Protein AF-0000000084918575 (afdb_homodimer)

Solvent-accessible surface area (backbone atoms only — not comparable to full-atom values): 21339 Å² total; per-residue (Å²): 130,88,46,67,67,56,52,42,53,52,46,40,56,47,25,29,57,63,7,54,80,72,57,46,66,66,56,52,16,57,75,69,71,50,53,56,66,60,50,45,73,72,31,86,45,69,68,56,47,50,32,51,28,51,51,48,53,50,50,55,49,50,53,50,43,52,52,48,45,69,76,30,75,88,37,40,65,61,32,51,53,51,46,49,51,53,50,48,63,56,50,67,54,43,34,48,54,27,64,61,40,21,58,79,76,33,52,68,40,29,49,52,53,50,51,48,47,47,42,45,21,69,45,56,47,39,48,32,51,50,52,30,38,75,72,61,41,30,46,84,86,62,55,63,69,58,50,31,58,72,48,52,53,42,44,64,58,60,52,42,34,91,86,28,54,63,79,77,38,57,68,66,59,50,42,40,66,67,45,47,26,48,50,49,23,46,35,35,88,87,58,80,56,88,79,77,106,130,87,47,66,65,57,52,43,54,52,46,39,55,47,25,30,56,64,8,53,80,72,58,46,66,64,56,51,16,58,75,70,71,50,54,58,66,61,51,46,74,73,32,88,45,70,66,56,46,51,33,51,28,51,51,49,53,50,50,55,49,51,52,51,43,53,52,47,44,71,74,32,75,88,37,40,65,62,33,51,53,52,46,51,52,55,50,48,63,55,50,68,55,42,32,48,55,26,64,59,38,22,59,78,76,32,52,69,40,31,50,53,51,49,51,48,45,46,43,44,20,68,46,56,46,40,48,31,51,50,52,30,37,74,71,61,39,28,45,85,86,62,56,65,69,59,50,31,59,72,46,52,53,42,45,64,58,59,52,42,34,90,84,28,54,64,80,77,39,58,67,66,60,50,43,39,66,66,45,47,26,50,50,48,24,46,35,34,88,86,59,79,55,88,79,79,106

Organism: Cellulophaga lytica (strain ATCC 23178 / DSM 7489 / JCM 8516 / NBRC 14961 / NCIMB 1423 / VKM B-1433 / Cy l20) (NCBI:txid867900)

pLDDT: mean 93.89, std 5.66, range [60.91, 98.75]

Structure (mmCIF, N/CA/C/O backbone):
data_AF-0000000084918575-model_v1
#
loop_
_entity.id
_entity.type
_entity.pdbx_description
1 polymer 'Transcriptional regulator, TetR family'
#
loop_
_atom_site.group_PDB
_atom_site.id
_atom_site.type_symbol
_atom_site.label_atom_id
_atom_site.label_alt_id
_atom_site.label_comp_id
_atom_site.label_asym_id
_atom_site.label_entity_id
_atom_site.label_seq_id
_atom_site.pdbx_PDB_ins_code
_atom_site.Cartn_x
_atom_site.Cartn_y
_atom_site.Cartn_z
_atom_site.occupancy
_atom_site.B_iso_or_equiv
_atom_site.auth_seq_id
_atom_site.auth_comp_id
_atom_site.auth_asym_id
_atom_site.auth_atom_id
_atom_site.pdbx_PDB_model_num
ATOM 1 N N . MET A 1 1 ? -17.281 -36.25 -25.312 1 80.94 1 MET A N 1
ATOM 2 C CA . MET A 1 1 ? -17.812 -35.531 -24.141 1 80.94 1 MET A CA 1
ATOM 3 C C . MET A 1 1 ? -16.734 -34.688 -23.469 1 80.94 1 MET A C 1
ATOM 5 O O . MET A 1 1 ? -15.586 -35.125 -23.359 1 80.94 1 MET A O 1
ATOM 9 N N . ILE A 1 2 ? -17.047 -33.438 -23.219 1 85.62 2 ILE A N 1
ATOM 10 C CA . ILE A 1 2 ? -16.062 -32.531 -22.609 1 85.62 2 ILE A CA 1
ATOM 11 C C . ILE A 1 2 ? -15.68 -33.031 -21.234 1 85.62 2 ILE A C 1
ATOM 13 O O . ILE A 1 2 ? -16.516 -33.594 -20.5 1 85.62 2 ILE A O 1
ATOM 17 N N . THR A 1 3 ? -14.469 -33.031 -20.859 1 91.12 3 THR A N 1
ATOM 18 C CA . THR A 1 3 ? -14 -33.469 -19.547 1 91.12 3 THR A CA 1
ATOM 19 C C . THR A 1 3 ? -14.148 -32.344 -18.531 1 91.12 3 THR A C 1
ATOM 21 O O . THR A 1 3 ? -14.305 -31.188 -18.891 1 91.12 3 THR A O 1
ATOM 24 N N . LYS A 1 4 ? -14.148 -32.781 -17.312 1 93.88 4 LYS A N 1
ATOM 25 C CA . LYS A 1 4 ? -14.203 -31.828 -16.203 1 93.88 4 LYS A CA 1
ATOM 26 C C . LYS A 1 4 ? -13.055 -30.828 -16.281 1 93.88 4 LYS A C 1
ATOM 28 O O . LYS A 1 4 ? -13.242 -29.641 -16.031 1 93.88 4 LYS A O 1
ATOM 33 N N . LYS A 1 5 ? -11.922 -31.312 -16.641 1 94.81 5 LYS A N 1
ATOM 34 C CA . LYS A 1 5 ? -10.719 -30.5 -16.734 1 94.81 5 LYS A CA 1
ATOM 35 C C . LYS A 1 5 ? -10.844 -29.469 -17.844 1 94.81 5 LYS A C 1
ATOM 37 O O . LYS A 1 5 ? -10.477 -28.297 -17.672 1 94.81 5 LYS A O 1
ATOM 42 N N . GLU A 1 6 ? -11.375 -29.859 -18.938 1 94.81 6 GLU A N 1
ATOM 43 C CA . GLU A 1 6 ? -11.562 -28.953 -20.062 1 94.81 6 GLU A CA 1
ATOM 44 C C . GLU A 1 6 ? -12.547 -27.844 -19.719 1 94.81 6 GLU A C 1
ATOM 46 O O . GLU A 1 6 ? -12.336 -26.688 -20.078 1 94.81 6 GLU A O 1
ATOM 51 N N . LEU A 1 7 ? -13.578 -28.297 -19.094 1 95.44 7 LEU A N 1
ATOM 52 C CA . LEU A 1 7 ? -14.586 -27.328 -18.656 1 95.44 7 LEU A CA 1
ATOM 53 C C . LEU A 1 7 ? -13.977 -26.312 -17.688 1 95.44 7 LEU A C 1
ATOM 55 O O . LEU A 1 7 ? -14.203 -25.109 -17.828 1 95.44 7 LEU A O 1
ATOM 59 N N . LEU A 1 8 ? -13.211 -26.812 -16.797 1 96.69 8 LEU A N 1
ATOM 60 C CA . LEU A 1 8 ? -12.586 -25.969 -15.781 1 96.69 8 LEU A CA 1
ATOM 61 C C . LEU A 1 8 ? -11.617 -24.984 -16.422 1 96.69 8 LEU A C 1
ATOM 63 O O . LEU A 1 8 ? -11.586 -23.812 -16.062 1 96.69 8 LEU A O 1
ATOM 67 N N . GLU A 1 9 ? -10.844 -25.422 -17.422 1 96.5 9 GLU A N 1
ATOM 68 C CA . GLU A 1 9 ? -9.883 -24.578 -18.109 1 96.5 9 GLU A CA 1
ATOM 69 C C . GLU A 1 9 ? -10.586 -23.453 -18.859 1 96.5 9 GLU A C 1
ATOM 71 O O . GLU A 1 9 ? -10.141 -22.297 -18.844 1 96.5 9 GLU A O 1
ATOM 76 N N . CYS A 1 10 ? -11.602 -23.828 -19.453 1 95.81 10 CYS A N 1
ATOM 77 C CA . CYS A 1 10 ? -12.391 -22.828 -20.172 1 95.81 10 CYS A CA 1
ATOM 78 C C . CYS A 1 10 ? -13 -21.828 -19.203 1 95.81 10 CYS A C 1
ATOM 80 O O . CYS A 1 10 ? -12.984 -20.625 -19.469 1 95.81 10 CYS A O 1
ATOM 82 N N . ALA A 1 11 ? -13.5 -22.312 -18.125 1 96.69 11 ALA A N 1
ATOM 83 C CA . ALA A 1 11 ? -14.102 -21.453 -17.109 1 96.69 11 ALA A CA 1
ATOM 84 C C . ALA A 1 11 ? -13.07 -20.469 -16.547 1 96.69 11 ALA A C 1
ATOM 86 O O . ALA A 1 11 ? -13.328 -19.266 -16.469 1 96.69 11 ALA A O 1
ATOM 87 N N . LYS A 1 12 ? -11.875 -20.938 -16.203 1 96.25 12 LYS A N 1
ATOM 88 C CA . LYS A 1 12 ? -10.797 -20.094 -15.695 1 96.25 12 LYS A CA 1
ATOM 89 C C . LYS A 1 12 ? -10.5 -18.953 -16.656 1 96.25 12 LYS A C 1
ATOM 91 O O . LYS A 1 12 ? -10.43 -17.797 -16.25 1 96.25 12 LYS A O 1
ATOM 96 N N . ALA A 1 13 ? -10.398 -19.359 -17.906 1 95.38 13 ALA A N 1
ATOM 97 C CA . ALA A 1 13 ? -10.039 -18.375 -18.938 1 95.38 13 ALA A CA 1
ATOM 98 C C . ALA A 1 13 ? -11.117 -17.312 -19.078 1 95.38 13 ALA A C 1
ATOM 100 O O . ALA A 1 13 ? -10.812 -16.125 -19.203 1 95.38 13 ALA A O 1
ATOM 101 N N . ASN A 1 14 ? -12.328 -17.672 -19 1 95.56 14 ASN A N 1
ATOM 102 C CA . ASN A 1 14 ? -13.438 -16.734 -19.188 1 95.56 14 ASN A CA 1
ATOM 103 C C . ASN A 1 14 ? -13.664 -15.891 -17.938 1 95.56 14 ASN A C 1
ATOM 105 O O . ASN A 1 14 ? -13.844 -14.672 -18.047 1 95.56 14 ASN A O 1
ATOM 109 N N . PHE A 1 15 ? -13.602 -16.531 -16.766 1 96.19 15 PHE A N 1
ATOM 110 C CA . PHE A 1 15 ? -13.82 -15.805 -15.523 1 96.19 15 PHE A CA 1
ATOM 111 C C . PHE A 1 15 ? -12.742 -14.75 -15.32 1 96.19 15 PHE A C 1
ATOM 113 O O . PHE A 1 15 ? -13.047 -13.609 -14.945 1 96.19 15 PHE A O 1
ATOM 120 N N . THR A 1 16 ? -11.523 -15.086 -15.578 1 94.56 16 THR A N 1
ATOM 121 C CA . THR A 1 16 ? -10.43 -14.156 -15.352 1 94.56 16 THR A CA 1
ATOM 122 C C . THR A 1 16 ? -10.461 -13.023 -16.375 1 94.56 16 THR A C 1
ATOM 124 O O . THR A 1 16 ? -10.148 -11.875 -16.047 1 94.56 16 THR A O 1
ATOM 127 N N . LYS A 1 17 ? -10.93 -13.305 -17.562 1 92.25 17 LYS A N 1
ATOM 128 C CA . LYS A 1 17 ? -10.898 -12.328 -18.656 1 92.25 17 LYS A CA 1
ATOM 129 C C . LYS A 1 17 ? -12.102 -11.391 -18.594 1 92.25 17 LYS A C 1
ATOM 131 O O . LYS A 1 17 ? -11.992 -10.211 -18.938 1 92.25 17 LYS A O 1
ATOM 136 N N . PHE A 1 18 ? -13.211 -11.922 -18.047 1 91.94 18 PHE A N 1
ATOM 137 C CA . PHE A 1 18 ? -14.422 -11.125 -18.203 1 91.94 18 PHE A CA 1
ATOM 138 C C . PHE A 1 18 ? -15.086 -10.883 -16.844 1 91.94 18 PHE A C 1
ATOM 140 O O . PHE A 1 18 ? -16 -10.07 -16.734 1 91.94 18 PHE A O 1
ATOM 147 N N . GLY A 1 19 ? -14.562 -11.516 -15.844 1 92.19 19 GLY A N 1
ATOM 148 C CA . GLY A 1 19 ? -15.211 -11.438 -14.547 1 92.19 19 GLY A CA 1
ATOM 149 C C . GLY A 1 19 ? -16.203 -12.555 -14.312 1 92.19 19 GLY A C 1
ATOM 150 O O . GLY A 1 19 ? -16.984 -12.898 -15.203 1 92.19 19 GLY A O 1
ATOM 151 N N . SER A 1 20 ? -16.219 -13.055 -13.148 1 93.81 20 SER A N 1
ATOM 152 C CA . SER A 1 20 ? -17.031 -14.234 -12.844 1 93.81 20 SER A CA 1
ATOM 153 C C . SER A 1 20 ? -18.516 -13.883 -12.766 1 93.81 20 SER A C 1
ATOM 155 O O . SER A 1 20 ? -19.375 -14.711 -13.062 1 93.81 20 SER A O 1
ATOM 157 N N . LYS A 1 21 ? -18.734 -12.68 -12.352 1 93.12 21 LYS A N 1
ATOM 158 C CA . LYS A 1 21 ? -20.141 -12.266 -12.227 1 93.12 21 LYS A CA 1
ATOM 159 C C . LYS A 1 21 ? -20.797 -12.125 -13.602 1 93.12 21 LYS A C 1
ATOM 161 O O . LYS A 1 21 ? -21.922 -12.586 -13.805 1 93.12 21 LYS A O 1
ATOM 166 N N . ARG A 1 22 ? -20.172 -11.641 -14.508 1 91.25 22 ARG A N 1
ATOM 167 C CA . ARG A 1 22 ? -20.688 -11.312 -15.836 1 91.25 22 ARG A CA 1
ATOM 168 C C . ARG A 1 22 ? -20.906 -12.57 -16.672 1 91.25 22 ARG A C 1
ATOM 170 O O . ARG A 1 22 ? -21.922 -12.711 -17.328 1 91.25 22 ARG A O 1
ATOM 177 N N . ILE A 1 23 ? -19.984 -13.484 -16.625 1 94.38 23 ILE A N 1
ATOM 178 C CA . ILE A 1 23 ? -20.016 -14.68 -17.469 1 94.38 23 ILE A CA 1
ATOM 179 C C . ILE A 1 23 ? -21.078 -15.641 -16.953 1 94.38 23 ILE A C 1
ATOM 181 O O . ILE A 1 23 ? -21.109 -15.984 -15.766 1 94.38 23 ILE A O 1
ATOM 185 N N . THR A 1 24 ? -21.969 -16.062 -17.844 1 93.44 24 THR A N 1
ATOM 186 C CA . THR A 1 24 ? -23.016 -17.016 -17.484 1 93.44 24 THR A CA 1
ATOM 187 C C . THR A 1 24 ? -22.641 -18.422 -17.938 1 93.44 24 THR A C 1
ATOM 189 O O . THR A 1 24 ? -21.766 -18.594 -18.781 1 93.44 24 THR A O 1
ATOM 192 N N . LEU A 1 25 ? -23.328 -19.391 -17.297 1 94.75 25 LEU A N 1
ATOM 193 C CA . LEU A 1 25 ? -23.094 -20.766 -17.703 1 94.75 25 LEU A CA 1
ATOM 194 C C . LEU A 1 25 ? -23.562 -21 -19.141 1 94.75 25 LEU A C 1
ATOM 196 O O . LEU A 1 25 ? -22.969 -21.797 -19.859 1 94.75 25 LEU A O 1
ATOM 200 N N . ASP A 1 26 ? -24.594 -20.203 -19.594 1 94.81 26 ASP A N 1
ATOM 201 C CA . ASP A 1 26 ? -25.031 -20.281 -20.984 1 94.81 26 ASP A CA 1
ATOM 202 C C . ASP A 1 26 ? -23.922 -19.844 -21.938 1 94.81 26 ASP A C 1
ATOM 204 O O . ASP A 1 26 ? -23.703 -20.5 -22.969 1 94.81 26 ASP A O 1
ATOM 208 N N . GLU A 1 27 ? -23.266 -18.812 -21.641 1 94.81 27 GLU A N 1
ATOM 209 C CA . GLU A 1 27 ? -22.156 -18.312 -22.453 1 94.81 27 GLU A CA 1
ATOM 210 C C . GLU A 1 27 ? -21 -19.297 -22.469 1 94.81 27 GLU A C 1
ATOM 212 O O . GLU A 1 27 ? -20.391 -19.531 -23.516 1 94.81 27 GLU A O 1
ATOM 217 N N . LEU A 1 28 ? -20.719 -19.859 -21.328 1 95.25 28 LEU A N 1
ATOM 218 C CA . LEU A 1 28 ? -19.656 -20.859 -21.234 1 95.25 28 LEU A CA 1
ATOM 219 C C . LEU A 1 28 ? -19.984 -22.078 -22.094 1 95.25 28 LEU A C 1
ATOM 221 O O . LEU A 1 28 ? -19.109 -22.609 -22.781 1 95.25 28 LEU A O 1
ATOM 225 N N . ALA A 1 29 ? -21.219 -22.547 -22.016 1 95.5 29 ALA A N 1
ATOM 226 C CA . ALA A 1 29 ? -21.672 -23.688 -22.797 1 95.5 29 ALA A CA 1
ATOM 227 C C . ALA A 1 29 ? -21.531 -23.406 -24.297 1 95.5 29 ALA A C 1
ATOM 229 O O . ALA A 1 29 ? -21.062 -24.266 -25.047 1 95.5 29 ALA A O 1
ATOM 230 N N . LYS A 1 30 ? -21.859 -22.188 -24.672 1 95.31 30 LYS A N 1
ATOM 231 C CA . LYS A 1 30 ? -21.75 -21.797 -26.062 1 95.31 30 LYS A CA 1
ATOM 232 C C . LYS A 1 30 ? -20.297 -21.797 -26.531 1 95.31 30 LYS A C 1
ATOM 234 O O . LYS A 1 30 ? -19.984 -22.281 -27.609 1 95.31 30 LYS A O 1
ATOM 239 N N . THR A 1 31 ? -19.484 -21.281 -25.703 1 93.31 31 THR A N 1
ATOM 240 C CA . THR A 1 31 ? -18.062 -21.203 -26.016 1 93.31 31 THR A CA 1
ATOM 241 C C . THR A 1 31 ? -17.484 -22.609 -26.219 1 93.31 31 THR A C 1
ATOM 243 O O . THR A 1 31 ? -16.641 -22.812 -27.094 1 93.31 31 THR A O 1
ATOM 246 N N . LEU A 1 32 ? -17.953 -23.547 -25.406 1 94.31 32 LEU A N 1
ATOM 247 C CA . LEU A 1 32 ? -17.438 -24.906 -25.438 1 94.31 32 LEU A CA 1
ATOM 248 C C . LEU A 1 32 ? -18.203 -25.766 -26.438 1 94.31 32 LEU A C 1
ATOM 250 O O . LEU A 1 32 ? -17.797 -26.891 -26.734 1 94.31 32 LEU A O 1
ATOM 254 N N . GLY A 1 33 ? -19.328 -25.234 -26.953 1 93.94 33 GLY A N 1
ATOM 255 C CA . GLY A 1 33 ? -20.156 -26 -27.875 1 93.94 33 GLY A CA 1
ATOM 256 C C . GLY A 1 33 ? -20.875 -27.156 -27.203 1 93.94 33 GLY A C 1
ATOM 257 O O . GLY A 1 33 ? -20.984 -28.234 -27.781 1 93.94 33 GLY A O 1
ATOM 258 N N . ILE A 1 34 ? -21.25 -27 -25.984 1 94.62 34 ILE A N 1
ATOM 259 C CA . ILE A 1 34 ? -21.969 -28.031 -25.234 1 94.62 34 ILE A CA 1
ATOM 260 C C . ILE A 1 34 ? -23.281 -27.469 -24.688 1 94.62 34 ILE A C 1
ATOM 262 O O . ILE A 1 34 ? -23.562 -26.281 -24.859 1 94.62 34 ILE A O 1
ATOM 266 N N . SER A 1 35 ? -24.047 -28.359 -24.094 1 91.88 35 SER A N 1
ATOM 267 C CA . SER A 1 35 ? -25.266 -27.906 -23.438 1 91.88 35 SER A CA 1
ATOM 268 C C . SER A 1 35 ? -25 -27.484 -22 1 91.88 35 SER A C 1
ATOM 270 O O . SER A 1 35 ? -24 -27.906 -21.391 1 91.88 35 SER A O 1
ATOM 272 N N . LYS A 1 36 ? -25.828 -26.578 -21.578 1 91.06 36 LYS A N 1
ATOM 273 C CA . LYS A 1 36 ? -25.75 -26.172 -20.172 1 91.06 36 LYS A CA 1
ATOM 274 C C . LYS A 1 36 ? -25.891 -27.391 -19.25 1 91.06 36 LYS A C 1
ATOM 276 O O . LYS A 1 36 ? -25.266 -27.438 -18.188 1 91.06 36 LYS A O 1
ATOM 281 N N . LYS A 1 37 ? -26.656 -28.406 -19.578 1 92.88 37 LYS A N 1
ATOM 282 C CA . LYS A 1 37 ? -26.859 -29.625 -18.812 1 92.88 37 LYS A CA 1
ATOM 283 C C . LYS A 1 37 ? -25.562 -30.391 -18.609 1 92.88 37 LYS A C 1
ATOM 285 O O . LYS A 1 37 ? -25.328 -30.984 -17.562 1 92.88 37 LYS A O 1
ATOM 290 N N . THR A 1 38 ? -24.797 -30.359 -19.594 1 93.31 38 THR A N 1
ATOM 291 C CA . THR A 1 38 ? -23.5 -31.031 -19.547 1 93.31 38 THR A CA 1
ATOM 292 C C . THR A 1 38 ? -22.609 -30.391 -18.484 1 93.31 38 THR A C 1
ATOM 294 O O . THR A 1 38 ? -21.844 -31.078 -17.812 1 93.31 38 THR A O 1
ATOM 297 N N . ILE A 1 39 ? -22.734 -29.062 -18.312 1 94 39 ILE A N 1
ATOM 298 C CA . ILE A 1 39 ? -21.969 -28.359 -17.281 1 94 39 ILE A CA 1
ATOM 299 C C . ILE A 1 39 ? -22.391 -28.875 -15.906 1 94 39 ILE A C 1
ATOM 301 O O . ILE A 1 39 ? -21.531 -29.109 -15.047 1 94 39 ILE A O 1
ATOM 305 N N . TYR A 1 40 ? -23.625 -29.203 -15.781 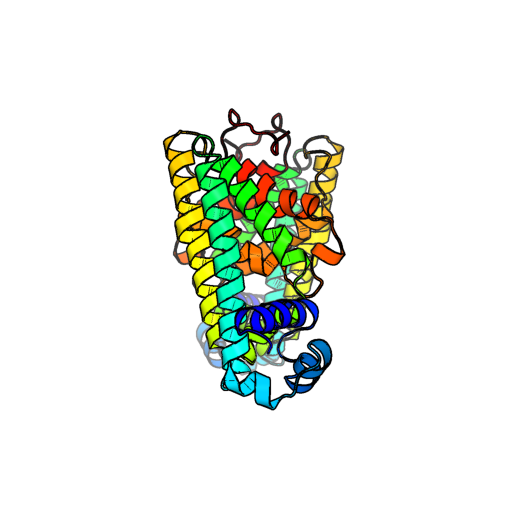1 93.62 40 TYR A N 1
ATOM 306 C CA . TYR A 1 40 ? -24.172 -29.594 -14.484 1 93.62 40 TYR A CA 1
ATOM 307 C C . TYR A 1 40 ? -23.781 -31.031 -14.141 1 93.62 40 TYR A C 1
ATOM 309 O O . TYR A 1 40 ? -23.875 -31.438 -12.984 1 93.62 40 TYR A O 1
ATOM 317 N N . VAL A 1 41 ? -23.469 -31.719 -15.125 1 93.75 41 VAL A N 1
ATOM 318 C CA . VAL A 1 41 ? -22.953 -33.062 -14.883 1 93.75 41 VAL A CA 1
ATOM 319 C C . VAL A 1 41 ? -21.656 -33 -14.062 1 93.75 41 VAL A C 1
ATOM 321 O O . VAL A 1 41 ? -21.406 -33.844 -13.203 1 93.75 41 VAL A O 1
ATOM 324 N N . HIS A 1 42 ? -20.938 -31.969 -14.297 1 93.56 42 HIS A N 1
ATOM 325 C CA . HIS A 1 42 ? -19.625 -31.844 -13.68 1 93.56 42 HIS A CA 1
ATOM 326 C C . HIS A 1 42 ? -19.656 -30.906 -12.477 1 93.56 42 HIS A C 1
ATOM 328 O O . HIS A 1 42 ? -18.922 -31.109 -11.508 1 93.56 42 HIS A O 1
ATOM 334 N N . PHE A 1 43 ? -20.516 -29.828 -12.562 1 95.06 43 PHE A N 1
ATOM 335 C CA . PHE A 1 43 ? -20.578 -28.828 -11.5 1 95.06 43 PHE A CA 1
ATOM 336 C C . PHE A 1 43 ? -22.031 -28.5 -11.164 1 95.06 43 PHE A C 1
ATOM 338 O O . PHE A 1 43 ? -22.812 -28.125 -12.047 1 95.06 43 PHE A O 1
ATOM 345 N N . LYS A 1 44 ? -22.266 -28.453 -9.945 1 93.12 44 LYS A N 1
ATOM 346 C CA . LYS A 1 44 ? -23.625 -28.312 -9.453 1 93.12 44 LYS A CA 1
ATOM 347 C C . LYS A 1 44 ? -24.188 -26.938 -9.758 1 93.12 44 LYS A C 1
ATOM 349 O O . LYS A 1 44 ? -25.359 -26.781 -10.07 1 93.12 44 LYS A O 1
ATOM 354 N N . ASN A 1 45 ? -23.375 -25.953 -9.617 1 92.81 45 ASN A N 1
ATOM 355 C CA . ASN A 1 45 ? -23.766 -24.562 -9.844 1 92.81 45 ASN A CA 1
ATOM 356 C C . ASN A 1 45 ? -22.578 -23.688 -10.18 1 92.81 45 ASN A C 1
ATOM 358 O O . ASN A 1 45 ? -21.422 -24.141 -10.148 1 92.81 45 ASN A O 1
ATOM 362 N N . LYS A 1 46 ? -22.797 -22.484 -10.531 1 94.5 46 LYS A N 1
ATOM 363 C CA . LYS A 1 46 ? -21.734 -21.547 -10.922 1 94.5 46 LYS A CA 1
ATOM 364 C C . LYS A 1 46 ? -20.766 -21.297 -9.773 1 94.5 46 LYS A C 1
ATOM 366 O O . LYS A 1 46 ? -19.562 -21.172 -9.992 1 94.5 46 LYS A O 1
ATOM 371 N N . GLU A 1 47 ? -21.266 -21.266 -8.547 1 96 47 GLU A N 1
ATOM 372 C CA . GLU A 1 47 ? -20.438 -21.016 -7.371 1 96 47 GLU A CA 1
ATOM 373 C C . GLU A 1 47 ? -19.359 -22.078 -7.223 1 96 47 GLU A C 1
ATOM 375 O O . GLU A 1 47 ? -18.188 -21.75 -6.98 1 96 47 GLU A O 1
ATOM 380 N N . THR A 1 48 ? -19.797 -23.266 -7.383 1 96.5 48 THR A N 1
ATOM 381 C CA . THR A 1 48 ? -18.844 -24.359 -7.289 1 96.5 48 THR A CA 1
ATOM 382 C C . THR A 1 48 ? -17.797 -24.25 -8.391 1 96.5 48 THR A C 1
ATOM 384 O O . THR A 1 48 ? -16.609 -24.484 -8.148 1 96.5 48 THR A O 1
ATOM 387 N N . LEU A 1 49 ? -18.203 -23.938 -9.555 1 97.12 49 LEU A N 1
ATOM 388 C CA . LEU A 1 49 ? -17.297 -23.797 -10.695 1 97.12 49 LEU A CA 1
ATOM 389 C C . LEU A 1 49 ? -16.312 -22.656 -10.469 1 97.12 49 LEU A C 1
ATOM 391 O O . LEU A 1 49 ? -15.125 -22.797 -10.75 1 97.12 49 LEU A O 1
ATOM 395 N N . VAL A 1 50 ? -16.719 -21.531 -9.906 1 97.62 50 VAL A N 1
ATOM 396 C CA . VAL A 1 50 ? -15.867 -20.375 -9.617 1 97.62 50 VAL A CA 1
ATOM 397 C C . VAL A 1 50 ? -14.844 -20.766 -8.547 1 97.62 50 VAL A C 1
ATOM 399 O O . VAL A 1 50 ? -13.648 -20.5 -8.703 1 97.62 50 VAL A O 1
ATOM 402 N N . ASN A 1 51 ? -15.359 -21.406 -7.523 1 97.62 51 ASN A N 1
ATOM 403 C CA . ASN A 1 51 ? -14.469 -21.844 -6.453 1 97.62 51 ASN A CA 1
ATOM 404 C C . ASN A 1 51 ? -13.367 -22.766 -6.973 1 97.62 51 ASN A C 1
ATOM 406 O O . ASN A 1 51 ? -12.195 -22.594 -6.633 1 97.62 51 ASN A O 1
ATOM 410 N N . LYS A 1 52 ? -13.75 -23.719 -7.777 1 97.69 52 LYS A N 1
ATOM 411 C CA . LYS A 1 52 ? -12.781 -24.656 -8.32 1 97.69 52 LYS A CA 1
ATOM 412 C C . LYS A 1 52 ? -11.82 -23.969 -9.289 1 97.69 52 LYS A C 1
ATOM 414 O O . LYS A 1 52 ? -10.648 -24.344 -9.375 1 97.69 52 LYS A O 1
ATOM 419 N N . SER A 1 53 ? -12.32 -23.016 -10 1 97.5 53 SER A N 1
ATOM 420 C CA . SER A 1 53 ? -11.469 -22.25 -10.906 1 97.5 53 SER A CA 1
ATOM 421 C C . SER A 1 53 ? -10.398 -21.484 -10.141 1 97.5 53 SER A C 1
ATOM 423 O O . SER A 1 53 ? -9.219 -21.516 -10.508 1 97.5 53 SER A O 1
ATOM 425 N N . VAL A 1 54 ? -10.758 -20.812 -9.047 1 97.5 54 VAL A N 1
ATOM 426 C CA . VAL A 1 54 ? -9.828 -20.062 -8.219 1 97.5 54 VAL A CA 1
ATOM 427 C C . VAL A 1 54 ? -8.797 -21 -7.598 1 97.5 54 VAL A C 1
ATOM 429 O O . VAL A 1 54 ? -7.598 -20.734 -7.641 1 97.5 54 VAL A O 1
ATOM 432 N N . THR A 1 55 ? -9.32 -22.094 -7.102 1 97.94 55 THR A N 1
ATOM 433 C CA . THR A 1 55 ? -8.438 -23.078 -6.488 1 97.94 55 THR A CA 1
ATOM 434 C C . THR A 1 55 ? -7.441 -23.625 -7.512 1 97.94 55 THR A C 1
ATOM 436 O O . THR A 1 55 ? -6.262 -23.797 -7.203 1 97.94 55 THR A O 1
ATOM 439 N N . SER A 1 56 ? -7.945 -23.906 -8.656 1 97.75 56 SER A N 1
ATOM 440 C CA . SER A 1 56 ? -7.086 -24.406 -9.719 1 97.75 56 SER A CA 1
ATOM 441 C C . SER A 1 56 ? -6.016 -23.391 -10.102 1 97.75 56 SER A C 1
ATOM 443 O O . SER A 1 56 ? -4.852 -23.75 -10.289 1 97.75 56 SER A O 1
ATOM 445 N N . LEU A 1 57 ? -6.375 -22.172 -10.219 1 97.12 57 LEU A N 1
ATOM 446 C CA . LEU A 1 57 ? -5.434 -21.094 -10.523 1 97.12 57 LEU A CA 1
ATOM 447 C C . LEU A 1 57 ? -4.355 -21 -9.453 1 97.12 57 LEU A C 1
ATOM 449 O O . LEU A 1 57 ? -3.172 -20.875 -9.766 1 97.12 57 LEU A O 1
ATOM 453 N N . ILE A 1 58 ? -4.758 -21.062 -8.227 1 97.62 58 ILE A N 1
ATOM 454 C CA . ILE A 1 58 ? -3.842 -20.984 -7.094 1 97.62 58 ILE A CA 1
ATOM 455 C C . ILE A 1 58 ? -2.877 -22.172 -7.137 1 97.62 58 ILE A C 1
ATOM 457 O O . ILE A 1 58 ? -1.669 -22 -6.961 1 97.62 58 ILE A O 1
ATOM 461 N N . ASN A 1 59 ? -3.445 -23.328 -7.402 1 98 59 ASN A N 1
ATOM 462 C CA . ASN A 1 59 ? -2.609 -24.531 -7.457 1 98 59 ASN A CA 1
ATOM 463 C C . ASN A 1 59 ? -1.582 -24.438 -8.578 1 98 59 ASN A C 1
ATOM 465 O O . ASN A 1 59 ? -0.437 -24.859 -8.414 1 98 59 ASN A O 1
ATOM 469 N N . ASP A 1 60 ? -2.01 -23.938 -9.711 1 97.56 60 ASP A N 1
ATOM 470 C CA . ASP A 1 60 ? -1.072 -23.734 -10.812 1 97.56 60 ASP A CA 1
ATOM 471 C C . ASP A 1 60 ? 0.082 -22.828 -10.383 1 97.56 60 ASP A C 1
ATOM 473 O O . ASP A 1 60 ? 1.246 -23.125 -10.648 1 97.56 60 ASP A O 1
ATOM 477 N N . TYR A 1 61 ? -0.226 -21.781 -9.711 1 97.69 61 TYR A N 1
ATOM 478 C CA . TYR A 1 61 ? 0.792 -20.828 -9.266 1 97.69 61 TYR A CA 1
ATOM 479 C C . TYR A 1 61 ? 1.674 -21.453 -8.188 1 97.69 61 TYR A C 1
ATOM 481 O O . TYR A 1 61 ? 2.887 -21.219 -8.164 1 97.69 61 TYR A O 1
ATOM 489 N N . LYS A 1 62 ? 1.074 -22.203 -7.312 1 98.38 62 LYS A N 1
ATOM 490 C CA . LYS A 1 62 ? 1.855 -22.875 -6.277 1 98.38 62 LYS A CA 1
ATOM 491 C C . LYS A 1 62 ? 2.893 -23.812 -6.891 1 98.38 62 LYS A C 1
ATOM 493 O O . LYS A 1 62 ? 4.016 -23.922 -6.391 1 98.38 62 LYS A O 1
ATOM 498 N N . LEU A 1 63 ? 2.508 -24.469 -7.938 1 98.44 63 LEU A N 1
ATOM 499 C CA . LEU A 1 63 ? 3.453 -25.328 -8.641 1 98.44 63 LEU A CA 1
ATOM 500 C C . LEU A 1 63 ? 4.605 -24.516 -9.211 1 98.44 63 LEU A C 1
ATOM 502 O O . LEU A 1 63 ? 5.766 -24.922 -9.117 1 98.44 63 LEU A O 1
ATOM 506 N N . ASP A 1 64 ? 4.262 -23.391 -9.797 1 98.62 64 ASP A N 1
ATOM 507 C CA . ASP A 1 64 ? 5.293 -22.5 -10.312 1 98.62 64 ASP A CA 1
ATOM 508 C C . ASP A 1 64 ? 6.223 -22.031 -9.188 1 98.62 64 ASP A C 1
ATOM 510 O O . ASP A 1 64 ? 7.445 -22.031 -9.359 1 98.62 64 ASP A O 1
ATOM 514 N N . ILE A 1 65 ? 5.648 -21.656 -8.055 1 98.69 65 ILE A N 1
ATOM 515 C CA . ILE A 1 65 ? 6.426 -21.172 -6.914 1 98.69 65 ILE A CA 1
ATOM 516 C C . ILE A 1 65 ? 7.402 -22.266 -6.465 1 98.69 65 ILE A C 1
ATOM 518 O O . ILE A 1 65 ? 8.586 -21.984 -6.25 1 98.69 65 ILE A O 1
ATOM 522 N N . ASN A 1 66 ? 6.875 -23.469 -6.379 1 98.31 66 ASN A N 1
ATOM 523 C CA . ASN A 1 66 ? 7.727 -24.578 -5.961 1 98.31 66 ASN A CA 1
ATOM 524 C C . ASN A 1 66 ? 8.906 -24.766 -6.91 1 98.31 66 ASN A C 1
ATOM 526 O O . ASN A 1 66 ? 10.031 -25 -6.469 1 98.31 66 ASN A O 1
ATOM 530 N N . GLU A 1 67 ? 8.656 -24.688 -8.125 1 98.56 67 GLU A N 1
ATOM 531 C CA . GLU A 1 67 ? 9.719 -24.828 -9.125 1 98.56 67 GLU A CA 1
ATOM 532 C C . GLU A 1 67 ? 10.734 -23.703 -9.016 1 98.56 67 GLU A C 1
ATOM 534 O O . GLU A 1 67 ? 11.945 -23.922 -9.078 1 98.56 67 GLU A O 1
ATOM 539 N N . ILE A 1 68 ? 10.289 -22.5 -8.836 1 98.56 68 ILE A N 1
ATOM 540 C CA . ILE A 1 68 ? 11.156 -21.328 -8.719 1 98.56 68 ILE A CA 1
ATOM 541 C C . ILE A 1 68 ? 12.047 -21.469 -7.488 1 98.56 68 ILE A C 1
ATOM 543 O O . ILE A 1 68 ? 13.25 -21.219 -7.562 1 98.56 68 ILE A O 1
ATOM 547 N N . VAL A 1 69 ? 11.469 -21.875 -6.406 1 97.94 69 VAL A N 1
ATOM 548 C CA . VAL A 1 69 ? 12.219 -22.016 -5.164 1 97.94 69 VAL A CA 1
ATOM 549 C C . VAL A 1 69 ? 13.289 -23.109 -5.336 1 97.94 69 VAL A C 1
ATOM 551 O O . VAL A 1 69 ? 14.453 -22.891 -4.988 1 97.94 69 VAL A O 1
ATOM 554 N N . LYS A 1 70 ? 12.906 -24.203 -5.918 1 97.5 70 LYS A N 1
ATOM 555 C CA . LYS A 1 70 ? 13.82 -25.328 -6.109 1 97.5 70 LYS A CA 1
ATOM 556 C C . LYS A 1 70 ? 14.992 -24.938 -6.996 1 97.5 70 LYS A C 1
ATOM 558 O O . LYS A 1 70 ? 16.125 -25.391 -6.781 1 97.5 70 LYS A O 1
ATOM 563 N N . ASN A 1 71 ? 14.773 -24.094 -7.918 1 97.44 71 ASN A N 1
ATOM 564 C CA . ASN A 1 71 ? 15.789 -23.75 -8.914 1 97.44 71 ASN A CA 1
ATOM 565 C C . ASN A 1 71 ? 16.656 -22.578 -8.445 1 97.44 71 ASN A C 1
ATOM 567 O O . ASN A 1 71 ? 17.625 -22.203 -9.117 1 97.44 71 ASN A O 1
ATOM 571 N N . ASN A 1 72 ? 16.328 -21.938 -7.289 1 96.56 72 ASN A N 1
ATOM 572 C CA . ASN A 1 72 ? 17.047 -20.75 -6.828 1 96.56 72 ASN A CA 1
ATOM 573 C C . ASN A 1 72 ? 17.328 -20.812 -5.332 1 96.56 72 ASN A C 1
ATOM 575 O O . ASN A 1 72 ? 17.203 -19.812 -4.629 1 96.56 72 ASN A O 1
ATOM 579 N N . LEU A 1 73 ? 17.688 -21.938 -4.848 1 92.62 73 LEU A N 1
ATOM 580 C CA . LEU A 1 73 ? 17.891 -22.203 -3.424 1 92.62 73 LEU A CA 1
ATOM 581 C C . LEU A 1 73 ? 19 -21.328 -2.861 1 92.62 73 LEU A C 1
ATOM 583 O O . LEU A 1 73 ? 19.062 -21.078 -1.653 1 92.62 73 LEU A O 1
ATOM 587 N N . ASN A 1 74 ? 19.859 -20.734 -3.674 1 93.81 74 ASN A N 1
ATOM 588 C CA . ASN A 1 74 ? 21.047 -20.047 -3.191 1 93.81 74 ASN A CA 1
ATOM 589 C C . ASN A 1 74 ? 20.812 -18.531 -3.09 1 93.81 74 ASN A C 1
ATOM 591 O O . ASN A 1 74 ? 21.688 -17.797 -2.602 1 93.81 74 ASN A O 1
ATOM 595 N N . ASP A 1 75 ? 19.703 -18.047 -3.521 1 97.56 75 ASP A N 1
ATOM 596 C CA . ASP A 1 75 ? 19.438 -16.609 -3.498 1 97.56 75 ASP A CA 1
ATOM 597 C C . ASP A 1 75 ? 17.984 -16.328 -3.143 1 97.56 75 ASP A C 1
ATOM 599 O O . ASP A 1 75 ? 17.125 -16.25 -4.023 1 97.56 75 ASP A O 1
ATOM 603 N N . ASP A 1 76 ? 17.719 -16.125 -1.872 1 98.44 76 ASP A N 1
ATOM 604 C CA . ASP A 1 76 ? 16.375 -15.953 -1.356 1 98.44 76 ASP A CA 1
ATOM 605 C C . ASP A 1 76 ? 15.719 -14.695 -1.921 1 98.44 76 ASP A C 1
ATOM 607 O O . ASP A 1 76 ? 14.531 -14.695 -2.252 1 98.44 76 ASP A O 1
ATOM 611 N N . ILE A 1 77 ? 16.453 -13.617 -2.041 1 98.44 77 ILE A N 1
ATOM 612 C CA . ILE A 1 77 ? 15.93 -12.344 -2.521 1 98.44 77 ILE A CA 1
ATOM 613 C C . ILE A 1 77 ? 15.555 -12.461 -3.996 1 98.44 77 ILE A C 1
ATOM 615 O O . ILE A 1 77 ? 14.477 -12.039 -4.406 1 98.44 77 ILE A O 1
ATOM 619 N N . LEU A 1 78 ? 16.469 -13.047 -4.816 1 98.44 78 LEU A N 1
ATOM 620 C CA . LEU A 1 78 ? 16.172 -13.297 -6.219 1 98.44 78 LEU A CA 1
ATOM 621 C C . LEU A 1 78 ? 14.93 -14.18 -6.359 1 98.44 78 LEU A C 1
ATOM 623 O O . LEU A 1 78 ? 14.094 -13.953 -7.238 1 98.44 78 LEU A O 1
ATOM 627 N N . THR A 1 79 ? 14.844 -15.18 -5.516 1 98.75 79 THR A N 1
ATOM 628 C CA . THR A 1 79 ? 13.703 -16.078 -5.531 1 98.75 79 THR A CA 1
ATOM 629 C C . THR A 1 79 ? 12.398 -15.312 -5.336 1 98.75 79 THR A C 1
ATOM 631 O O . THR A 1 79 ? 11.414 -15.555 -6.039 1 98.75 79 THR A O 1
ATOM 634 N N . ILE A 1 80 ? 12.367 -14.344 -4.398 1 98.75 80 ILE A N 1
ATOM 635 C CA . ILE A 1 80 ? 11.188 -13.523 -4.152 1 98.75 80 ILE A CA 1
ATOM 636 C C . ILE A 1 80 ? 10.82 -12.758 -5.422 1 98.75 80 ILE A C 1
ATOM 638 O O . ILE A 1 80 ? 9.656 -12.734 -5.824 1 98.75 80 ILE A O 1
ATOM 642 N N . ILE A 1 81 ? 11.789 -12.156 -6.039 1 98.62 81 ILE A N 1
ATOM 643 C CA . ILE A 1 81 ? 11.562 -11.383 -7.25 1 98.62 81 ILE A CA 1
ATOM 644 C C . ILE A 1 81 ? 10.938 -12.266 -8.328 1 98.62 81 ILE A C 1
ATOM 646 O O . ILE A 1 81 ? 9.953 -11.883 -8.961 1 98.62 81 ILE A O 1
ATOM 650 N N . LEU A 1 82 ? 11.445 -13.461 -8.5 1 98.69 82 LEU A N 1
ATOM 651 C CA . LEU A 1 82 ? 10.984 -14.367 -9.547 1 98.69 82 LEU A CA 1
ATOM 652 C C . LEU A 1 82 ? 9.586 -14.883 -9.242 1 98.69 82 LEU A C 1
ATOM 654 O O . LEU A 1 82 ? 8.789 -15.102 -10.164 1 98.69 82 LEU A O 1
ATOM 658 N N . ILE A 1 83 ? 9.312 -15.125 -7.984 1 98.56 83 ILE A N 1
ATOM 659 C CA . ILE A 1 83 ? 7.973 -15.531 -7.586 1 98.56 83 ILE A CA 1
ATOM 660 C C . ILE A 1 83 ? 6.961 -14.477 -8.008 1 98.56 83 ILE A C 1
ATOM 662 O O . ILE A 1 83 ? 5.941 -14.797 -8.625 1 98.56 83 ILE A O 1
ATOM 666 N N . TYR A 1 84 ? 7.219 -13.234 -7.746 1 97.81 84 TYR A N 1
ATOM 667 C CA . TYR A 1 84 ? 6.27 -12.18 -8.078 1 97.81 84 TYR A CA 1
ATOM 668 C C . TYR A 1 84 ? 6.266 -11.898 -9.578 1 97.81 84 TYR A C 1
ATOM 670 O O . TYR A 1 84 ? 5.227 -11.555 -10.148 1 97.81 84 TYR A O 1
ATOM 678 N N . LYS A 1 85 ? 7.43 -12.031 -10.227 1 97.81 85 LYS A N 1
ATOM 679 C CA . LYS A 1 85 ? 7.438 -11.93 -11.68 1 97.81 85 LYS A CA 1
ATOM 680 C C . LYS A 1 85 ? 6.453 -12.914 -12.312 1 97.81 85 LYS A C 1
ATOM 682 O O . LYS A 1 85 ? 5.652 -12.531 -13.164 1 97.81 85 LYS A O 1
ATOM 687 N N . ARG A 1 86 ? 6.551 -14.125 -11.867 1 97.56 86 ARG A N 1
ATOM 688 C CA . ARG A 1 86 ? 5.625 -15.141 -12.352 1 97.56 86 ARG A CA 1
ATOM 689 C C . ARG A 1 86 ? 4.188 -14.797 -11.984 1 97.56 86 ARG A C 1
ATOM 691 O O . ARG A 1 86 ? 3.277 -14.961 -12.797 1 97.56 86 ARG A O 1
ATOM 698 N N . GLY A 1 87 ? 3.979 -14.352 -10.727 1 95.94 87 GLY A N 1
ATOM 699 C CA . GLY A 1 87 ? 2.65 -13.938 -10.297 1 95.94 87 GLY A CA 1
ATOM 700 C C . GLY A 1 87 ? 2.047 -12.859 -11.18 1 95.94 87 GLY A C 1
ATOM 701 O O . GLY A 1 87 ? 0.854 -12.906 -11.492 1 95.94 87 GLY A O 1
ATOM 702 N N . PHE A 1 88 ? 2.854 -11.945 -11.57 1 94.19 88 PHE A N 1
ATOM 703 C CA . PHE A 1 88 ? 2.381 -10.836 -12.391 1 94.19 88 PHE A CA 1
ATOM 704 C C . PHE A 1 88 ? 2.014 -11.32 -13.789 1 94.19 88 PHE A C 1
ATOM 706 O O . PHE A 1 88 ? 1.145 -10.734 -14.445 1 94.19 88 PHE A O 1
ATOM 713 N N . GLU A 1 89 ? 2.629 -12.398 -14.266 1 93.56 89 GLU A N 1
ATOM 714 C CA . GLU A 1 89 ? 2.242 -12.992 -15.539 1 93.56 89 GLU A CA 1
ATOM 715 C C . GLU A 1 89 ? 0.808 -13.508 -15.5 1 93.56 89 GLU A C 1
ATOM 717 O O . GLU A 1 89 ? 0.083 -13.438 -16.5 1 93.56 89 GLU A O 1
ATOM 722 N N . TYR A 1 90 ? 0.476 -14.008 -14.367 1 91.5 90 TYR A N 1
ATOM 723 C CA . TYR A 1 90 ? -0.907 -14.438 -14.195 1 91.5 90 TYR A CA 1
ATOM 724 C C . TYR A 1 90 ? -1.846 -13.234 -14.141 1 91.5 90 TYR A C 1
ATOM 726 O O . TYR A 1 90 ? -2.871 -13.211 -14.828 1 91.5 90 TYR A O 1
ATOM 734 N N . LEU A 1 91 ? -1.475 -12.281 -13.352 1 89.06 91 LEU A N 1
ATOM 735 C CA . LEU A 1 91 ? -2.352 -11.156 -13.039 1 89.06 91 LEU A CA 1
ATOM 736 C C . LEU A 1 91 ? -2.613 -10.305 -14.281 1 89.06 91 LEU A C 1
ATOM 738 O O . LEU A 1 91 ? -3.682 -9.703 -14.414 1 89.06 91 LEU A O 1
ATOM 742 N N . ARG A 1 92 ? -1.715 -10.336 -15.18 1 87.62 92 ARG A N 1
ATOM 743 C CA . ARG A 1 92 ? -1.846 -9.523 -16.391 1 87.62 92 ARG A CA 1
ATOM 744 C C . ARG A 1 92 ? -3.09 -9.922 -17.172 1 87.62 92 ARG A C 1
ATOM 746 O O . ARG A 1 92 ? -3.664 -9.094 -17.891 1 87.62 92 ARG A O 1
ATOM 753 N N . TYR A 1 93 ? -3.551 -11.117 -16.953 1 85.31 93 TYR A N 1
ATOM 754 C CA . TYR A 1 93 ? -4.684 -11.617 -17.719 1 85.31 93 TYR A CA 1
ATOM 755 C C . TYR A 1 93 ? -5.98 -11.484 -16.938 1 85.31 93 TYR A C 1
ATOM 757 O O . TYR A 1 93 ? -7.062 -11.75 -17.469 1 85.31 93 TYR A O 1
ATOM 765 N N . PHE A 1 94 ? -5.836 -11.078 -15.727 1 88.62 94 PHE A N 1
ATOM 766 C CA . PHE A 1 94 ? -7.016 -10.977 -14.883 1 88.62 94 PHE A CA 1
ATOM 767 C C . PHE A 1 94 ? -7.664 -9.602 -15.023 1 88.62 94 PHE A C 1
ATOM 769 O O . PHE A 1 94 ? -6.984 -8.578 -14.945 1 88.62 94 PHE A O 1
ATOM 776 N N . LYS A 1 95 ? -8.867 -9.586 -15.188 1 86.62 95 LYS A N 1
ATOM 777 C CA . LYS A 1 95 ? -9.594 -8.32 -15.07 1 86.62 95 LYS A CA 1
ATOM 778 C C . LYS A 1 95 ? -9.836 -7.965 -13.609 1 86.62 95 LYS A C 1
ATOM 780 O O . LYS A 1 95 ? -10.117 -8.836 -12.789 1 86.62 95 LYS A O 1
ATOM 785 N N . PRO A 1 96 ? -9.82 -6.668 -13.328 1 85.5 96 PRO A N 1
ATOM 786 C CA . PRO A 1 96 ? -10.094 -6.266 -11.945 1 85.5 96 PRO A CA 1
ATOM 787 C C . PRO A 1 96 ? -11.453 -6.754 -11.453 1 85.5 96 PRO A C 1
ATOM 789 O O . PRO A 1 96 ? -11.594 -7.113 -10.273 1 85.5 96 PRO A O 1
ATOM 792 N N . SER A 1 97 ? -12.367 -6.797 -12.273 1 86.81 97 SER A N 1
ATOM 793 C CA . SER A 1 97 ? -13.711 -7.219 -11.906 1 86.81 97 SER A CA 1
ATOM 794 C C . SER A 1 97 ? -13.734 -8.68 -11.461 1 86.81 97 SER A C 1
ATOM 796 O O . SER A 1 97 ? -14.625 -9.094 -10.711 1 86.81 97 SER A O 1
ATOM 798 N N . PHE A 1 98 ? -12.828 -9.484 -11.953 1 90.75 98 PHE A N 1
ATOM 799 C CA . PHE A 1 98 ? -12.719 -10.867 -11.5 1 90.75 98 PHE A CA 1
ATOM 800 C C . PHE A 1 98 ? -12.398 -10.914 -10.008 1 90.75 98 PHE A C 1
ATOM 802 O O . PHE A 1 98 ? -13.109 -11.562 -9.234 1 90.75 98 PHE A O 1
ATOM 809 N N . ILE A 1 99 ? -11.422 -10.062 -9.57 1 88.56 99 ILE A N 1
ATOM 810 C CA . ILE A 1 99 ? -10.938 -10.117 -8.195 1 88.56 99 ILE A CA 1
ATOM 811 C C . ILE A 1 99 ? -11.93 -9.414 -7.273 1 88.56 99 ILE A C 1
ATOM 813 O O . ILE A 1 99 ? -12.359 -9.992 -6.27 1 88.56 99 ILE A O 1
ATOM 817 N N . PHE A 1 100 ? -12.383 -8.336 -7.672 1 86.94 100 PHE A N 1
ATOM 818 C CA . PHE A 1 100 ? -13.273 -7.551 -6.832 1 86.94 100 PHE A CA 1
ATOM 819 C C . PHE A 1 100 ? -14.648 -8.203 -6.73 1 86.94 100 PHE A C 1
ATOM 821 O O . PHE A 1 100 ? -15.312 -8.109 -5.695 1 86.94 100 PHE A O 1
ATOM 828 N N . GLY A 1 101 ? -14.992 -8.883 -7.773 1 90.44 101 GLY A N 1
ATOM 829 C CA . GLY A 1 101 ? -16.297 -9.531 -7.797 1 90.44 101 GLY A CA 1
ATOM 830 C C . GLY A 1 101 ? -16.375 -10.742 -6.883 1 90.44 101 GLY A C 1
ATOM 831 O O . GLY A 1 101 ? -17.469 -11.133 -6.457 1 90.44 101 GLY A O 1
ATOM 832 N N . LEU A 1 102 ? -15.25 -11.32 -6.527 1 94.06 102 LEU A N 1
ATOM 833 C CA . LEU A 1 102 ? -15.25 -12.5 -5.676 1 94.06 102 LEU A CA 1
ATOM 834 C C . LEU A 1 102 ? -15.828 -12.18 -4.301 1 94.06 102 LEU A C 1
ATOM 836 O O . LEU A 1 102 ? -16.594 -12.977 -3.742 1 94.06 102 LEU A O 1
ATOM 840 N N . LYS A 1 103 ? -15.422 -11.023 -3.766 1 91.81 103 LYS A N 1
ATOM 841 C CA . LYS A 1 103 ? -15.828 -10.664 -2.41 1 91.81 103 LYS A CA 1
ATOM 842 C C . LYS A 1 103 ? -17.344 -10.57 -2.299 1 91.81 103 LYS A C 1
ATOM 844 O O . LYS A 1 103 ? -17.938 -11.125 -1.373 1 91.81 103 LYS A O 1
ATOM 849 N N . LYS A 1 104 ? -17.953 -10.023 -3.223 1 93.31 104 LYS A N 1
ATOM 850 C CA . LYS A 1 104 ? -19.391 -9.75 -3.188 1 93.31 104 LYS A CA 1
ATOM 851 C C . LYS A 1 104 ? -20.188 -10.977 -3.627 1 93.31 104 LYS A C 1
ATOM 853 O O . LYS A 1 104 ? -21.203 -11.32 -3.004 1 93.31 104 LYS A O 1
ATOM 858 N N . TYR A 1 105 ? -19.781 -11.742 -4.625 1 95.62 105 TYR A N 1
ATOM 859 C CA . TYR A 1 105 ? -20.641 -12.711 -5.297 1 95.62 105 TYR A CA 1
ATOM 860 C C . TYR A 1 105 ? -20.172 -14.141 -5.004 1 95.62 105 TYR A C 1
ATOM 862 O O . TYR A 1 105 ? -20.953 -15.086 -5.145 1 95.62 105 TYR A O 1
ATOM 870 N N . TYR A 1 106 ? -18.984 -14.289 -4.598 1 97 106 TYR A N 1
ATOM 871 C CA . TYR A 1 106 ? -18.438 -15.617 -4.367 1 97 106 TYR A CA 1
ATOM 872 C C . TYR A 1 106 ? -17.531 -15.633 -3.139 1 97 106 TYR A C 1
ATOM 874 O O . TYR A 1 106 ? -16.328 -15.891 -3.246 1 97 106 TYR A O 1
ATOM 882 N N . PRO A 1 107 ? -18.094 -15.523 -1.942 1 96.5 107 PRO A N 1
ATOM 883 C CA . PRO A 1 107 ? -17.328 -15.344 -0.701 1 96.5 107 PRO A CA 1
ATOM 884 C C . PRO A 1 107 ? -16.375 -16.5 -0.426 1 96.5 107 PRO A C 1
ATOM 886 O O . PRO A 1 107 ? -15.289 -16.281 0.131 1 96.5 107 PRO A O 1
ATOM 889 N N . LYS A 1 108 ? -16.766 -17.672 -0.76 1 97.19 108 LYS A N 1
ATOM 890 C CA . LYS A 1 108 ? -15.883 -18.812 -0.53 1 97.19 108 LYS A CA 1
ATOM 891 C C . LYS A 1 108 ? -14.625 -18.703 -1.384 1 97.19 108 LYS A C 1
ATOM 893 O O . LYS A 1 108 ? -13.516 -18.938 -0.894 1 97.19 108 LYS A O 1
ATOM 898 N N . ALA A 1 109 ? -14.773 -18.391 -2.625 1 97.44 109 ALA A N 1
ATOM 899 C CA . ALA A 1 109 ? -13.641 -18.188 -3.52 1 97.44 109 ALA A CA 1
ATOM 900 C C . ALA A 1 109 ? -12.766 -17.031 -3.053 1 97.44 109 ALA A C 1
ATOM 902 O O . ALA A 1 109 ? -11.539 -17.094 -3.111 1 97.44 109 ALA A O 1
ATOM 903 N N . HIS A 1 110 ? -13.406 -15.984 -2.592 1 96.38 110 HIS A N 1
ATOM 904 C CA . HIS A 1 110 ? -12.695 -14.836 -2.059 1 96.38 110 HIS A CA 1
ATOM 905 C C . HIS A 1 110 ? -11.82 -15.227 -0.869 1 96.38 110 HIS A C 1
ATOM 907 O O . HIS A 1 110 ? -10.656 -14.836 -0.791 1 96.38 110 HIS A O 1
ATOM 913 N N . THR A 1 111 ? -12.398 -15.992 0.017 1 97.12 111 THR A N 1
ATOM 914 C CA . THR A 1 111 ? -11.68 -16.438 1.202 1 97.12 111 THR A CA 1
ATOM 915 C C . THR A 1 111 ? -10.484 -17.312 0.812 1 97.12 111 THR A C 1
ATOM 917 O O . THR A 1 111 ? -9.398 -17.172 1.376 1 97.12 111 THR A O 1
ATOM 920 N N . THR A 1 112 ? -10.711 -18.125 -0.169 1 97.62 112 THR A N 1
ATOM 921 C CA . THR A 1 112 ? -9.633 -18.984 -0.662 1 97.62 112 THR A CA 1
ATOM 922 C C . THR A 1 112 ? -8.492 -18.156 -1.225 1 97.62 112 THR A C 1
ATOM 924 O O . THR A 1 112 ? -7.324 -18.391 -0.909 1 97.62 112 THR A O 1
ATOM 927 N N . PHE A 1 113 ? -8.805 -17.203 -1.963 1 95.44 113 PHE A N 1
ATOM 928 C CA . PHE A 1 113 ? -7.805 -16.312 -2.551 1 95.44 113 PHE A CA 1
ATOM 929 C C . PHE A 1 113 ? -7.105 -15.5 -1.474 1 95.44 113 PHE A C 1
ATOM 931 O O . PHE A 1 113 ? -5.879 -15.367 -1.485 1 95.44 113 PHE A O 1
ATOM 938 N N . TYR A 1 114 ? -7.852 -15.039 -0.578 1 94.31 114 TYR A N 1
ATOM 939 C CA . TYR A 1 114 ? -7.312 -14.258 0.527 1 94.31 114 TYR A CA 1
ATOM 940 C C . TYR A 1 114 ? -6.336 -15.078 1.356 1 94.31 114 TYR A C 1
ATOM 942 O O . TYR A 1 114 ? -5.238 -14.617 1.678 1 94.31 114 TYR A O 1
ATOM 950 N N . ASN A 1 115 ? -6.738 -16.25 1.689 1 96.62 115 ASN A N 1
ATOM 951 C CA . ASN A 1 115 ? -5.879 -17.125 2.475 1 96.62 115 ASN A CA 1
ATOM 952 C C . ASN A 1 115 ? -4.582 -17.453 1.74 1 96.62 115 ASN A C 1
ATOM 954 O O . ASN A 1 115 ? -3.514 -17.5 2.354 1 96.62 115 ASN A O 1
ATOM 958 N N . PHE A 1 116 ? -4.73 -17.625 0.512 1 97.19 116 PHE A N 1
ATOM 959 C CA . PHE A 1 116 ? -3.533 -17.891 -0.275 1 97.19 116 PHE A CA 1
ATOM 960 C C . PHE A 1 116 ? -2.586 -16.703 -0.255 1 97.19 116 PHE A C 1
ATOM 962 O O . PHE A 1 116 ? -1.376 -16.875 -0.08 1 97.19 116 PHE A O 1
ATOM 969 N N . ARG A 1 117 ? -3.104 -15.547 -0.435 1 95.19 117 ARG A N 1
ATOM 970 C CA . ARG A 1 117 ? -2.271 -14.352 -0.422 1 95.19 117 ARG A CA 1
ATOM 971 C C . ARG A 1 117 ? -1.575 -14.18 0.924 1 95.19 117 ARG A C 1
ATOM 973 O O . ARG A 1 117 ? -0.42 -13.75 0.983 1 95.19 117 ARG A O 1
ATOM 980 N N . HIS A 1 118 ? -2.289 -14.477 1.95 1 96.81 118 HIS A N 1
ATOM 981 C CA . HIS A 1 118 ? -1.712 -14.422 3.287 1 96.81 118 HIS A CA 1
ATOM 982 C C . HIS A 1 118 ? -0.596 -15.445 3.451 1 96.81 118 HIS A C 1
ATOM 984 O O . HIS A 1 118 ? 0.463 -15.141 4 1 96.81 118 HIS A O 1
ATOM 990 N N . GLU A 1 119 ? -0.878 -16.609 2.992 1 97.81 119 GLU A N 1
ATOM 991 C CA . GLU A 1 119 ? 0.142 -17.656 3.035 1 97.81 119 GLU A CA 1
ATOM 992 C C . GLU A 1 119 ? 1.368 -17.266 2.215 1 97.81 119 GLU A C 1
ATOM 994 O O . GLU A 1 119 ? 2.502 -17.406 2.674 1 97.81 119 GLU A O 1
ATOM 999 N N . LEU A 1 120 ? 1.115 -16.766 1.029 1 97.88 120 LEU A N 1
ATOM 1000 C CA . LEU A 1 120 ? 2.217 -16.328 0.178 1 97.88 120 LEU A CA 1
ATOM 1001 C C . LEU A 1 120 ? 3.076 -15.289 0.892 1 97.88 120 LEU A C 1
ATOM 1003 O O . LEU A 1 120 ? 4.301 -15.43 0.955 1 97.88 120 LEU A O 1
ATOM 1007 N N . ALA A 1 121 ? 2.496 -14.32 1.479 1 97.75 121 ALA A N 1
ATOM 1008 C CA . ALA A 1 121 ? 3.215 -13.219 2.109 1 97.75 121 ALA A CA 1
ATOM 1009 C C . ALA A 1 121 ? 3.867 -13.656 3.416 1 97.75 121 ALA A C 1
ATOM 1011 O O . ALA A 1 121 ? 5.078 -13.508 3.596 1 97.75 121 ALA A O 1
ATOM 1012 N N . PHE A 1 122 ? 3.143 -14.359 4.293 1 97.56 122 PHE A N 1
ATOM 1013 C CA . PHE A 1 122 ? 3.57 -14.539 5.676 1 97.56 122 PHE A CA 1
ATOM 1014 C C . PHE A 1 122 ? 4.23 -15.898 5.863 1 97.56 122 PHE A C 1
ATOM 1016 O O . PHE A 1 122 ? 4.781 -16.188 6.926 1 97.56 122 PHE A O 1
ATOM 1023 N N . THR A 1 123 ? 4.16 -16.719 4.906 1 97.88 123 THR A N 1
ATOM 1024 C CA . THR A 1 123 ? 4.848 -18 5.02 1 97.88 123 THR A CA 1
ATOM 1025 C C . THR A 1 123 ? 5.973 -18.109 3.988 1 97.88 123 THR A C 1
ATOM 1027 O O . THR A 1 123 ? 7.148 -18.125 4.348 1 97.88 123 THR A O 1
ATOM 1030 N N . ILE A 1 124 ? 5.609 -18 2.736 1 98.19 124 ILE A N 1
ATOM 1031 C CA . ILE A 1 124 ? 6.598 -18.234 1.688 1 98.19 124 ILE A CA 1
ATOM 1032 C C . ILE A 1 124 ? 7.582 -17.062 1.627 1 98.19 124 ILE A C 1
ATOM 1034 O O . ILE A 1 124 ? 8.781 -17.25 1.832 1 98.19 124 ILE A O 1
ATOM 1038 N N . ILE A 1 125 ? 7.082 -15.859 1.445 1 98.62 125 ILE A N 1
ATOM 1039 C CA . ILE A 1 125 ? 7.934 -14.68 1.292 1 98.62 125 ILE A CA 1
ATOM 1040 C C . ILE A 1 125 ? 8.648 -14.383 2.609 1 98.62 125 ILE A C 1
ATOM 1042 O O . ILE A 1 125 ? 9.852 -14.117 2.623 1 98.62 125 ILE A O 1
ATOM 1046 N N . TYR A 1 126 ? 7.938 -14.453 3.668 1 98.62 126 TYR A N 1
ATOM 1047 C CA . TYR A 1 126 ? 8.508 -14.188 4.984 1 98.62 126 TYR A CA 1
ATOM 1048 C C . TYR A 1 126 ? 9.688 -15.125 5.262 1 98.62 126 TYR A C 1
ATOM 1050 O O . TYR A 1 126 ? 10.727 -14.688 5.758 1 98.62 126 TYR A O 1
ATOM 1058 N N . ASN A 1 127 ? 9.531 -16.391 4.941 1 98.31 127 ASN A N 1
ATOM 1059 C CA . ASN A 1 127 ? 10.602 -17.344 5.191 1 98.31 127 ASN A CA 1
ATOM 1060 C C . ASN A 1 127 ? 11.82 -17.078 4.309 1 98.31 127 ASN A C 1
ATOM 1062 O O . ASN A 1 127 ? 12.961 -17.219 4.75 1 98.31 127 ASN A O 1
ATOM 1066 N N . LEU A 1 128 ? 11.578 -16.703 3.111 1 98.62 128 LEU A N 1
ATOM 1067 C CA . LEU A 1 128 ? 12.68 -16.344 2.227 1 98.62 128 LEU A CA 1
ATOM 1068 C C . LEU A 1 128 ? 13.406 -15.109 2.748 1 98.62 128 LEU A C 1
ATOM 1070 O O . LEU A 1 128 ? 14.641 -15.055 2.725 1 98.62 128 LEU A O 1
ATOM 1074 N N . LEU A 1 129 ? 12.656 -14.109 3.252 1 98.62 129 LEU A N 1
ATOM 1075 C CA . LEU A 1 129 ? 13.258 -12.922 3.852 1 98.62 129 LEU A CA 1
ATOM 1076 C C . LEU A 1 129 ? 14.055 -13.289 5.094 1 98.62 129 LEU A C 1
ATOM 1078 O O . LEU A 1 129 ? 15.148 -12.758 5.316 1 98.62 129 LEU A O 1
ATOM 1082 N N . LYS A 1 130 ? 13.438 -14.148 5.879 1 98.44 130 LYS A N 1
ATOM 1083 C CA . LYS A 1 130 ? 14.117 -14.609 7.086 1 98.44 130 LYS A CA 1
ATOM 1084 C C . LYS A 1 130 ? 15.453 -15.266 6.75 1 98.44 130 LYS A C 1
ATOM 1086 O O . LYS A 1 130 ? 16.469 -14.977 7.383 1 98.44 130 LYS A O 1
ATOM 1091 N N . ASN A 1 131 ? 15.461 -16.156 5.793 1 98.44 131 ASN A N 1
ATOM 1092 C CA . ASN A 1 131 ? 16.688 -16.797 5.336 1 98.44 131 ASN A CA 1
ATOM 1093 C C . ASN A 1 131 ? 17.719 -15.766 4.875 1 98.44 131 ASN A C 1
ATOM 1095 O O . ASN A 1 131 ? 18.891 -15.844 5.23 1 98.44 131 ASN A O 1
ATOM 1099 N N . ALA A 1 132 ? 17.297 -14.836 4.051 1 98.38 132 ALA A N 1
ATOM 1100 C CA . ALA A 1 132 ? 18.188 -13.789 3.545 1 98.38 132 ALA A CA 1
ATOM 1101 C C . ALA A 1 132 ? 18.797 -12.984 4.688 1 98.38 132 ALA A C 1
ATOM 1103 O O . ALA A 1 132 ? 19.969 -12.617 4.641 1 98.38 132 ALA A O 1
ATOM 1104 N N . LYS A 1 133 ? 17.953 -12.672 5.727 1 98.12 133 LYS A N 1
ATOM 1105 C CA . LYS A 1 133 ? 18.438 -11.93 6.891 1 98.12 133 LYS A CA 1
ATOM 1106 C C . LYS A 1 133 ? 19.484 -12.727 7.668 1 98.12 133 LYS A C 1
ATOM 1108 O O . LYS A 1 133 ? 20.484 -12.18 8.102 1 98.12 133 LYS A O 1
ATOM 1113 N N . GLU A 1 134 ? 19.234 -13.984 7.816 1 97.62 134 GLU A N 1
ATOM 1114 C CA . GLU A 1 134 ? 20.172 -14.867 8.508 1 97.62 134 GLU A CA 1
ATOM 1115 C C . GLU A 1 134 ? 21.516 -14.945 7.77 1 97.62 134 GLU A C 1
ATOM 1117 O O . GLU A 1 134 ? 22.562 -15.094 8.391 1 97.62 134 GLU A O 1
ATOM 1122 N N . LYS A 1 135 ? 21.453 -14.82 6.488 1 97.5 135 LYS A N 1
ATOM 1123 C CA . LYS A 1 135 ? 22.656 -14.836 5.66 1 97.5 135 LYS A CA 1
ATOM 1124 C C . LYS A 1 135 ? 23.328 -13.469 5.641 1 97.5 135 LYS A C 1
ATOM 1126 O O . LYS A 1 135 ? 24.312 -13.266 4.934 1 97.5 135 LYS A O 1
ATOM 1131 N N . GLY A 1 136 ? 22.75 -12.492 6.293 1 97.38 136 GLY A N 1
ATOM 1132 C CA . GLY A 1 136 ? 23.328 -11.164 6.398 1 97.38 136 GLY A CA 1
ATOM 1133 C C . GLY A 1 136 ? 23.047 -10.289 5.195 1 97.38 136 GLY A C 1
ATOM 1134 O O . GLY A 1 136 ? 23.734 -9.297 4.953 1 97.38 136 GLY A O 1
ATOM 1135 N N . GLN A 1 137 ? 21.984 -10.617 4.43 1 97.69 137 GLN A N 1
ATOM 1136 C CA . GLN A 1 137 ? 21.703 -9.906 3.188 1 97.69 137 GLN A CA 1
ATOM 1137 C C . GLN A 1 137 ? 20.672 -8.797 3.404 1 97.69 137 GLN A C 1
ATOM 1139 O O . GLN A 1 137 ? 20.453 -7.973 2.52 1 97.69 137 GLN A O 1
ATOM 1144 N N . ILE A 1 138 ? 20.031 -8.82 4.516 1 98 138 ILE A N 1
ATOM 1145 C CA . ILE A 1 138 ? 19.031 -7.816 4.875 1 98 138 ILE A CA 1
ATOM 1146 C C . ILE A 1 138 ? 19.562 -6.973 6.039 1 98 138 ILE A C 1
ATOM 1148 O O . ILE A 1 138 ? 20.234 -7.48 6.93 1 98 138 ILE A O 1
ATOM 1152 N N . LEU A 1 139 ? 19.25 -5.672 5.988 1 96.56 139 LEU A N 1
ATOM 1153 C CA . LEU A 1 139 ? 19.656 -4.773 7.062 1 96.56 139 LEU A CA 1
ATOM 1154 C C . LEU A 1 139 ? 19.203 -5.309 8.422 1 96.56 139 LEU A C 1
ATOM 1156 O O . LEU A 1 139 ? 18.078 -5.785 8.562 1 96.56 139 LEU A O 1
ATOM 1160 N N . PRO A 1 140 ? 20.031 -5.266 9.438 1 94.25 140 PRO A N 1
ATOM 1161 C CA . PRO A 1 140 ? 19.766 -5.934 10.719 1 94.25 140 PRO A CA 1
ATOM 1162 C C . PRO A 1 140 ? 18.562 -5.359 11.445 1 94.25 140 PRO A C 1
ATOM 1164 O O . PRO A 1 140 ? 17.859 -6.086 12.164 1 94.25 140 PRO A O 1
ATOM 1167 N N . ASN A 1 141 ? 18.234 -4.109 11.289 1 93.88 141 ASN A N 1
ATOM 1168 C CA . ASN A 1 141 ? 17.172 -3.467 12.07 1 93.88 141 ASN A CA 1
ATOM 1169 C C . ASN A 1 141 ? 15.82 -3.566 11.367 1 93.88 141 ASN A C 1
ATOM 1171 O O . ASN A 1 141 ? 14.82 -3.041 11.859 1 93.88 141 ASN A O 1
ATOM 1175 N N . VAL A 1 142 ? 15.781 -4.281 10.305 1 97.44 142 VAL A N 1
ATOM 1176 C CA . VAL A 1 142 ? 14.531 -4.438 9.562 1 97.44 142 VAL A CA 1
ATOM 1177 C C . VAL A 1 142 ? 13.609 -5.406 10.305 1 97.44 142 VAL A C 1
ATOM 1179 O O . VAL A 1 142 ? 14.031 -6.504 10.688 1 97.44 142 VAL A O 1
ATOM 1182 N N . ASN A 1 143 ? 12.438 -4.961 10.617 1 97.44 143 ASN A N 1
ATOM 1183 C CA . ASN A 1 143 ? 11.383 -5.836 11.133 1 97.44 143 ASN A CA 1
ATOM 1184 C C . ASN A 1 143 ? 10.664 -6.57 10.008 1 97.44 143 ASN A C 1
ATOM 1186 O O . ASN A 1 143 ? 9.852 -5.977 9.297 1 97.44 143 ASN A O 1
ATOM 1190 N N . LEU A 1 144 ? 10.906 -7.867 9.922 1 97.81 144 LEU A N 1
ATOM 1191 C CA . LEU A 1 144 ? 10.445 -8.633 8.766 1 97.81 144 LEU A CA 1
ATOM 1192 C C . LEU A 1 144 ? 8.93 -8.766 8.773 1 97.81 144 LEU A C 1
ATOM 1194 O O . LEU A 1 144 ? 8.297 -8.758 7.715 1 97.81 144 LEU A O 1
ATOM 1198 N N . LYS A 1 145 ? 8.391 -8.938 9.898 1 96.19 145 LYS A N 1
ATOM 1199 C CA . LYS A 1 145 ? 6.938 -9.008 9.984 1 96.19 145 LYS A CA 1
ATOM 1200 C C . LYS A 1 145 ? 6.285 -7.73 9.477 1 96.19 145 LYS A C 1
ATOM 1202 O O . LYS A 1 145 ? 5.312 -7.781 8.727 1 96.19 145 LYS A O 1
ATOM 1207 N N . LEU A 1 146 ? 6.828 -6.605 9.883 1 94.88 146 LEU A N 1
ATOM 1208 C CA . LEU A 1 146 ? 6.309 -5.305 9.477 1 94.88 146 LEU A CA 1
ATOM 1209 C C . LEU A 1 146 ? 6.469 -5.105 7.969 1 94.88 146 LEU A C 1
ATOM 1211 O O . LEU A 1 146 ? 5.547 -4.629 7.301 1 94.88 146 LEU A O 1
ATOM 1215 N N . VAL A 1 147 ? 7.605 -5.488 7.422 1 96.38 147 VAL A N 1
ATOM 1216 C CA . VAL A 1 147 ? 7.852 -5.402 5.984 1 96.38 147 VAL A CA 1
ATOM 1217 C C . VAL A 1 147 ? 6.816 -6.238 5.23 1 96.38 147 VAL A C 1
ATOM 1219 O O . VAL A 1 147 ? 6.238 -5.777 4.242 1 96.38 147 VAL A O 1
ATOM 1222 N N . THR A 1 148 ? 6.625 -7.418 5.711 1 96.38 148 THR A N 1
ATOM 1223 C CA . THR A 1 148 ? 5.68 -8.328 5.074 1 96.38 148 THR A CA 1
ATOM 1224 C C . THR A 1 148 ? 4.273 -7.738 5.086 1 96.38 148 THR A C 1
ATOM 1226 O O . THR A 1 148 ? 3.574 -7.762 4.07 1 96.38 148 THR A O 1
ATOM 1229 N N . GLU A 1 149 ? 3.906 -7.168 6.141 1 92.12 149 GLU A N 1
ATOM 1230 C CA . GLU A 1 149 ? 2.582 -6.574 6.301 1 92.12 149 GLU A CA 1
ATOM 1231 C C . GLU A 1 149 ? 2.418 -5.34 5.418 1 92.12 149 GLU A C 1
ATOM 1233 O O . GLU A 1 149 ? 1.388 -5.172 4.766 1 92.12 149 GLU A O 1
ATOM 1238 N N . LEU A 1 150 ? 3.369 -4.508 5.414 1 91.44 150 LEU A N 1
ATOM 1239 C CA . LEU A 1 150 ? 3.258 -3.207 4.766 1 91.44 150 LEU A CA 1
ATOM 1240 C C . LEU A 1 150 ? 3.365 -3.344 3.25 1 91.44 150 LEU A C 1
ATOM 1242 O O . LEU A 1 150 ? 2.719 -2.6 2.508 1 91.44 150 LEU A O 1
ATOM 1246 N N . TYR A 1 151 ? 4.141 -4.305 2.822 1 92.94 151 TYR A N 1
ATOM 1247 C CA . TYR A 1 151 ? 4.48 -4.293 1.403 1 92.94 151 TYR A CA 1
ATOM 1248 C C . TYR A 1 151 ? 3.986 -5.559 0.712 1 92.94 151 TYR A C 1
ATOM 1250 O O . TYR A 1 151 ? 3.207 -5.488 -0.241 1 92.94 151 TYR A O 1
ATOM 1258 N N . PHE A 1 152 ? 4.246 -6.672 1.225 1 95.12 152 PHE A N 1
ATOM 1259 C CA . PHE A 1 152 ? 4.062 -7.891 0.443 1 95.12 152 PHE A CA 1
ATOM 1260 C C . PHE A 1 152 ? 2.639 -8.414 0.575 1 95.12 152 PHE A C 1
ATOM 1262 O O . PHE A 1 152 ? 2.107 -9.031 -0.352 1 95.12 152 PHE A O 1
ATOM 1269 N N . LEU A 1 153 ? 2.043 -8.125 1.682 1 91.88 153 LEU A N 1
ATOM 1270 C CA . LEU A 1 153 ? 0.662 -8.562 1.853 1 91.88 153 LEU A CA 1
ATOM 1271 C C . LEU A 1 153 ? -0.264 -7.82 0.894 1 91.88 153 LEU A C 1
ATOM 1273 O O . LEU A 1 153 ? -1.271 -8.375 0.444 1 91.88 153 LEU A O 1
ATOM 1277 N N . ASN A 1 154 ? 0.094 -6.645 0.497 1 85.69 154 ASN A N 1
ATOM 1278 C CA . ASN A 1 154 ? -0.82 -5.801 -0.262 1 85.69 154 ASN A CA 1
ATOM 1279 C C . ASN A 1 154 ? -0.457 -5.77 -1.744 1 85.69 154 ASN A C 1
ATOM 1281 O O . ASN A 1 154 ? -1.14 -5.125 -2.543 1 85.69 154 ASN A O 1
ATOM 1285 N N . VAL A 1 155 ? 0.546 -6.43 -2.164 1 90.88 155 VAL A N 1
ATOM 1286 C CA . VAL A 1 155 ? 1.045 -6.359 -3.533 1 90.88 155 VAL A CA 1
ATOM 1287 C C . VAL A 1 155 ? -0.068 -6.734 -4.508 1 90.88 155 VAL A C 1
ATOM 1289 O O . VAL A 1 155 ? -0.277 -6.051 -5.516 1 90.88 155 VAL A O 1
ATOM 1292 N N . GLY A 1 156 ? -0.735 -7.77 -4.219 1 83.88 156 GLY A N 1
ATOM 1293 C CA . GLY A 1 156 ? -1.815 -8.195 -5.094 1 83.88 156 GLY A CA 1
ATOM 1294 C C . GLY A 1 156 ? -2.912 -7.16 -5.242 1 83.88 156 GLY A C 1
ATOM 1295 O O . GLY A 1 156 ? -3.361 -6.879 -6.355 1 83.88 156 GLY A O 1
ATOM 1296 N N . THR A 1 157 ? -3.291 -6.609 -4.188 1 84.12 157 THR A N 1
ATOM 1297 C CA . THR A 1 157 ? -4.332 -5.59 -4.195 1 84.12 157 THR A CA 1
ATOM 1298 C C . THR A 1 157 ? -3.875 -4.355 -4.973 1 84.12 157 THR A C 1
ATOM 1300 O O . THR A 1 157 ? -4.633 -3.803 -5.77 1 84.12 157 THR A O 1
ATOM 1303 N N . ILE A 1 158 ? -2.723 -4.062 -4.719 1 86.44 158 ILE A N 1
ATOM 1304 C CA . ILE A 1 158 ? -2.172 -2.893 -5.395 1 86.44 158 ILE A CA 1
ATOM 1305 C C . ILE A 1 158 ? -2.092 -3.154 -6.898 1 86.44 158 ILE A C 1
ATOM 1307 O O . ILE A 1 158 ? -2.488 -2.309 -7.703 1 86.44 158 ILE A O 1
ATOM 1311 N N . ALA A 1 159 ? -1.683 -4.297 -7.23 1 84.94 159 ALA A N 1
ATOM 1312 C CA . ALA A 1 159 ? -1.481 -4.645 -8.633 1 84.94 159 ALA A CA 1
ATOM 1313 C C . ALA A 1 159 ? -2.811 -4.699 -9.383 1 84.94 159 ALA A C 1
ATOM 1315 O O . ALA A 1 159 ? -2.869 -4.414 -10.578 1 84.94 159 ALA A O 1
ATOM 1316 N N . PHE A 1 160 ? -3.865 -4.969 -8.68 1 78.25 160 PHE A N 1
ATOM 1317 C CA . PHE A 1 160 ? -5.148 -5.145 -9.344 1 78.25 160 PHE A CA 1
ATOM 1318 C C . PHE A 1 160 ? -6.059 -3.945 -9.094 1 78.25 160 PHE A C 1
ATOM 1320 O O . PHE A 1 160 ? -7.242 -3.977 -9.43 1 78.25 160 PHE A O 1
ATOM 1327 N N . SER A 1 161 ? -5.66 -2.953 -8.594 1 75.06 161 SER A N 1
ATOM 1328 C CA . SER A 1 161 ? -6.52 -1.817 -8.281 1 75.06 161 SER A CA 1
ATOM 1329 C C . SER A 1 161 ? -7.234 -1.307 -9.531 1 75.06 161 SER A C 1
ATOM 1331 O O . SER A 1 161 ? -6.938 -1.747 -10.641 1 75.06 161 SER A O 1
ATOM 1333 N N . SER A 1 162 ? -8.352 -0.616 -9.375 1 60.97 162 SER A N 1
ATOM 1334 C CA . SER A 1 162 ? -9.414 -0.271 -10.32 1 60.97 162 SER A CA 1
ATOM 1335 C C . SER A 1 162 ? -8.836 0.15 -11.664 1 60.97 162 SER A C 1
ATOM 1337 O O . SER A 1 162 ? -9.352 -0.233 -12.711 1 60.97 162 SER A O 1
ATOM 1339 N N . ASP A 1 163 ? -7.828 1.002 -11.734 1 64.44 163 ASP A N 1
ATOM 1340 C CA . ASP A 1 163 ? -7.371 1.414 -13.062 1 64.44 163 ASP A CA 1
ATOM 1341 C C . ASP A 1 163 ? -6.25 0.507 -13.562 1 64.44 163 ASP A C 1
ATOM 1343 O O . ASP A 1 163 ? -5.676 0.75 -14.625 1 64.44 163 ASP A O 1
ATOM 1347 N N . ASN A 1 164 ? -6.152 -0.773 -13.102 1 72.12 164 ASN A N 1
ATOM 1348 C CA . ASN A 1 164 ? -5.156 -1.813 -13.328 1 72.12 164 ASN A CA 1
ATOM 1349 C C . ASN A 1 164 ? -3.816 -1.222 -13.766 1 72.12 164 ASN A C 1
ATOM 1351 O O . ASN A 1 164 ? -3.723 -0.604 -14.828 1 72.12 164 ASN A O 1
ATOM 1355 N N . LEU A 1 165 ? -2.865 -1.312 -13.023 1 84.38 165 LEU A N 1
ATOM 1356 C CA . LEU A 1 165 ? -1.479 -0.93 -13.266 1 84.38 165 LEU A CA 1
ATOM 1357 C C . LEU A 1 165 ? -0.954 -1.582 -14.539 1 84.38 165 LEU A C 1
ATOM 1359 O O . LEU A 1 165 ? -0.181 -0.971 -15.281 1 84.38 165 LEU A O 1
ATOM 1363 N N . PHE A 1 166 ? -1.553 -2.738 -14.938 1 87.5 166 PHE A N 1
ATOM 1364 C CA . PHE A 1 166 ? -1.021 -3.531 -16.031 1 87.5 166 PHE A CA 1
ATOM 1365 C C . PHE A 1 166 ? -1.491 -2.98 -17.375 1 87.5 166 PHE A C 1
ATOM 1367 O O . PHE A 1 166 ? -0.936 -3.32 -18.422 1 87.5 166 PHE A O 1
ATOM 1374 N N . ASN A 1 167 ? -2.549 -2.201 -17.297 1 86.12 167 ASN A N 1
ATOM 1375 C CA . ASN A 1 167 ? -3.012 -1.534 -18.516 1 86.12 167 ASN A CA 1
ATOM 1376 C C . ASN A 1 167 ? -2.172 -0.299 -18.828 1 86.12 167 ASN A C 1
ATOM 1378 O O . ASN A 1 167 ? -2.107 0.137 -19.984 1 86.12 167 ASN A O 1
ATOM 1382 N N . ILE A 1 168 ? -1.514 0.178 -17.859 1 88.81 168 ILE A N 1
ATOM 1383 C CA . ILE A 1 168 ? -0.821 1.454 -18 1 88.81 168 ILE A CA 1
ATOM 1384 C C . ILE A 1 168 ? 0.684 1.216 -18.109 1 88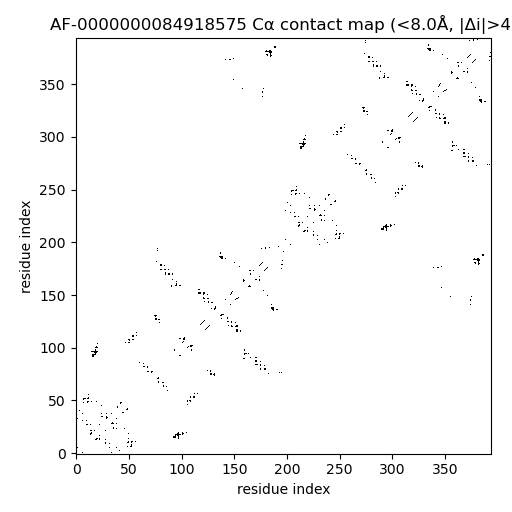.81 168 ILE A C 1
ATOM 1386 O O . ILE A 1 168 ? 1.376 1.899 -18.859 1 88.81 168 ILE A O 1
ATOM 1390 N N . TYR A 1 169 ? 1.17 0.232 -17.391 1 91.5 169 TYR A N 1
ATOM 1391 C CA . TYR A 1 169 ? 2.602 -0.04 -17.328 1 91.5 169 TYR A CA 1
ATOM 1392 C C . TYR A 1 169 ? 2.898 -1.478 -17.734 1 91.5 169 TYR A C 1
ATOM 1394 O O . TYR A 1 169 ? 2.061 -2.365 -17.562 1 91.5 169 TYR A O 1
ATOM 1402 N N . ASP A 1 170 ? 4.117 -1.627 -18.266 1 91.44 170 ASP A N 1
ATOM 1403 C CA . ASP A 1 170 ? 4.535 -2.994 -18.562 1 91.44 170 ASP A CA 1
ATOM 1404 C C . ASP A 1 170 ? 4.875 -3.756 -17.281 1 91.44 170 ASP A C 1
ATOM 1406 O O . ASP A 1 170 ? 5.199 -3.15 -16.266 1 91.44 170 ASP A O 1
ATOM 1410 N N . SER A 1 171 ? 4.859 -5.07 -17.312 1 91.25 171 SER A N 1
ATOM 1411 C CA . SER A 1 171 ? 5.035 -5.949 -16.156 1 91.25 171 SER A CA 1
ATOM 1412 C C . SER A 1 171 ? 6.391 -5.719 -15.492 1 91.25 171 SER A C 1
ATOM 1414 O O . SER A 1 171 ? 6.504 -5.781 -14.266 1 91.25 171 SER A O 1
ATOM 1416 N N . ASP A 1 172 ? 7.383 -5.453 -16.281 1 94.12 172 ASP A N 1
ATOM 1417 C CA . ASP A 1 172 ? 8.719 -5.246 -15.742 1 94.12 172 ASP A CA 1
ATOM 1418 C C . ASP A 1 172 ? 8.781 -3.973 -14.898 1 94.12 172 ASP A C 1
ATOM 1420 O O . ASP A 1 172 ? 9.406 -3.951 -13.836 1 94.12 172 ASP A O 1
ATOM 1424 N N . THR A 1 173 ? 8.125 -2.943 -15.398 1 95.06 173 THR A N 1
ATOM 1425 C CA . THR A 1 173 ? 8.062 -1.691 -14.656 1 95.06 173 THR A CA 1
ATOM 1426 C C . THR A 1 173 ? 7.34 -1.89 -13.32 1 95.06 173 THR A C 1
ATOM 1428 O O . THR A 1 173 ? 7.805 -1.421 -12.281 1 95.06 173 THR A O 1
ATOM 1431 N N . ILE A 1 174 ? 6.285 -2.598 -13.375 1 94.31 174 ILE A N 1
ATOM 1432 C CA . ILE A 1 174 ? 5.516 -2.867 -12.164 1 94.31 174 ILE A CA 1
ATOM 1433 C C . ILE A 1 174 ? 6.348 -3.709 -11.203 1 94.31 174 ILE A C 1
ATOM 1435 O O . ILE A 1 174 ? 6.426 -3.404 -10.008 1 94.31 174 ILE A O 1
ATOM 1439 N N . LEU A 1 175 ? 6.965 -4.754 -11.758 1 96.38 175 LEU A N 1
ATOM 1440 C CA . LEU A 1 175 ? 7.812 -5.621 -10.945 1 96.38 175 LEU A CA 1
ATOM 1441 C C . LEU A 1 175 ? 8.906 -4.816 -10.25 1 96.38 175 LEU A C 1
ATOM 1443 O O . LEU A 1 175 ? 9.141 -4.98 -9.055 1 96.38 175 LEU A O 1
ATOM 1447 N N . LYS A 1 176 ? 9.547 -3.961 -10.984 1 96.81 176 LYS A N 1
ATOM 1448 C CA . LYS A 1 176 ? 10.633 -3.145 -10.445 1 96.81 176 LYS A CA 1
ATOM 1449 C C . LYS A 1 176 ? 10.133 -2.23 -9.336 1 96.81 176 LYS A C 1
ATOM 1451 O O . LYS A 1 176 ? 10.711 -2.191 -8.25 1 96.81 176 LYS A O 1
ATOM 1456 N N . HIS A 1 177 ? 9.055 -1.589 -9.484 1 96.12 177 HIS A N 1
ATOM 1457 C CA . HIS A 1 177 ? 8.586 -0.553 -8.57 1 96.12 177 HIS A CA 1
ATOM 1458 C C . HIS A 1 177 ? 7.875 -1.16 -7.367 1 96.12 177 HIS A C 1
ATOM 1460 O O . HIS A 1 177 ? 7.91 -0.598 -6.273 1 96.12 177 HIS A O 1
ATOM 1466 N N . LEU A 1 178 ? 7.305 -2.293 -7.531 1 95.12 178 LEU A N 1
ATOM 1467 C CA . LEU A 1 178 ? 6.539 -2.871 -6.43 1 95.12 178 LEU A CA 1
ATOM 1468 C C . LEU A 1 178 ? 7.387 -3.857 -5.637 1 95.12 178 LEU A C 1
ATOM 1470 O O . LEU A 1 178 ? 7.152 -4.059 -4.441 1 95.12 178 LEU A O 1
ATOM 1474 N N . ILE A 1 179 ? 8.32 -4.5 -6.297 1 97.31 179 ILE A N 1
ATOM 1475 C CA . ILE A 1 179 ? 9.023 -5.598 -5.645 1 97.31 179 ILE A CA 1
ATOM 1476 C C . ILE A 1 179 ? 10.5 -5.25 -5.5 1 97.31 179 ILE A C 1
ATOM 1478 O O . ILE A 1 179 ? 11.023 -5.168 -4.383 1 97.31 179 ILE A O 1
ATOM 1482 N N . VAL A 1 180 ? 11.109 -4.941 -6.605 1 97.75 180 VAL A N 1
ATOM 1483 C CA . VAL A 1 180 ? 12.562 -4.836 -6.641 1 97.75 180 VAL A CA 1
ATOM 1484 C C . VAL A 1 180 ? 13.016 -3.654 -5.785 1 97.75 180 VAL A C 1
ATOM 1486 O O . VAL A 1 180 ? 13.891 -3.799 -4.922 1 97.75 180 VAL A O 1
ATOM 1489 N N . TYR A 1 181 ? 12.414 -2.545 -5.973 1 96.62 181 TYR A N 1
ATOM 1490 C CA . TYR A 1 181 ? 12.836 -1.362 -5.23 1 96.62 181 TYR A CA 1
ATOM 1491 C C . TYR A 1 181 ? 12.547 -1.519 -3.744 1 96.62 181 TYR A C 1
ATOM 1493 O O . TYR A 1 181 ? 13.312 -1.043 -2.902 1 96.62 181 TYR A O 1
ATOM 1501 N N . ASN A 1 182 ? 11.43 -2.152 -3.385 1 95.69 182 ASN A N 1
ATOM 1502 C CA . ASN A 1 182 ? 11.133 -2.432 -1.984 1 95.69 182 ASN A CA 1
ATOM 1503 C C . ASN A 1 182 ? 12.203 -3.324 -1.354 1 95.69 182 ASN A C 1
ATOM 1505 O O . ASN A 1 182 ? 12.672 -3.051 -0.248 1 95.69 182 ASN A O 1
ATOM 1509 N N . LEU A 1 183 ? 12.562 -4.328 -2.047 1 98 183 LEU A N 1
ATOM 1510 C CA . LEU A 1 183 ? 13.594 -5.234 -1.551 1 98 183 LEU A CA 1
ATOM 1511 C C . LEU A 1 183 ? 14.938 -4.523 -1.452 1 98 183 LEU A C 1
ATOM 1513 O O . LEU A 1 183 ? 15.672 -4.703 -0.475 1 98 183 LEU A O 1
ATOM 1517 N N . LYS A 1 184 ? 15.219 -3.762 -2.455 1 96.69 184 LYS A N 1
ATOM 1518 C CA . LYS A 1 184 ? 16.484 -3.027 -2.467 1 96.69 184 LYS A CA 1
ATOM 1519 C C . LYS A 1 184 ? 16.594 -2.121 -1.243 1 96.69 184 LYS A C 1
ATOM 1521 O O . LYS A 1 184 ? 17.688 -1.94 -0.702 1 96.69 184 LYS A O 1
ATOM 1526 N N . GLY A 1 185 ? 15.531 -1.595 -0.781 1 96.56 185 GLY A N 1
ATOM 1527 C CA . GLY A 1 185 ? 15.516 -0.678 0.348 1 96.56 185 GLY A CA 1
ATOM 1528 C C . GLY A 1 185 ? 15.867 -1.348 1.664 1 96.56 185 GLY A C 1
ATOM 1529 O O . GLY A 1 185 ? 16.297 -0.683 2.607 1 96.56 185 GLY A O 1
ATOM 1530 N N . ILE A 1 186 ? 15.719 -2.641 1.735 1 97.56 186 ILE A N 1
ATOM 1531 C CA . ILE A 1 186 ? 15.93 -3.309 3.014 1 97.56 186 ILE A CA 1
ATOM 1532 C C . ILE A 1 186 ? 17.156 -4.219 2.922 1 97.56 186 ILE A C 1
ATOM 1534 O O . ILE A 1 186 ? 17.547 -4.848 3.91 1 97.56 186 ILE A O 1
ATOM 1538 N N . THR A 1 187 ? 17.75 -4.344 1.756 1 97.12 187 THR A N 1
ATOM 1539 C CA . THR A 1 187 ? 18.906 -5.203 1.563 1 97.12 187 THR A CA 1
ATOM 1540 C C . THR A 1 187 ? 20.203 -4.43 1.812 1 97.12 187 THR A C 1
ATOM 1542 O O . THR A 1 187 ? 20.234 -3.207 1.663 1 97.12 187 THR A O 1
ATOM 1545 N N . VAL A 1 188 ? 21.25 -5.148 2.219 1 94.75 188 VAL A N 1
ATOM 1546 C CA . VAL A 1 188 ? 22.547 -4.539 2.457 1 94.75 188 VAL A CA 1
ATOM 1547 C C . VAL A 1 188 ? 23.172 -4.098 1.132 1 94.75 188 VAL A C 1
ATOM 1549 O O . VAL A 1 188 ? 22.828 -4.633 0.074 1 94.75 188 VAL A O 1
ATOM 1552 N N . LYS A 1 189 ? 24.078 -3.146 1.188 1 90.19 189 LYS A N 1
ATOM 1553 C CA . LYS A 1 189 ? 24.672 -2.545 0.002 1 90.19 189 LYS A CA 1
ATOM 1554 C C . LYS A 1 189 ? 25.484 -3.572 -0.784 1 90.19 189 LYS A C 1
ATOM 1556 O O . LYS A 1 189 ? 25.609 -3.465 -2.006 1 90.19 189 LYS A O 1
ATOM 1561 N N . GLU A 1 190 ? 25.984 -4.551 -0.127 1 91.38 190 GLU A N 1
ATOM 1562 C CA . GLU A 1 190 ? 26.891 -5.527 -0.727 1 91.38 190 GLU A CA 1
ATOM 1563 C C . GLU A 1 190 ? 26.125 -6.562 -1.546 1 91.38 190 GLU A C 1
ATOM 1565 O O . GLU A 1 190 ? 26.719 -7.285 -2.35 1 91.38 190 GLU A O 1
ATOM 1570 N N . TYR A 1 191 ? 24.828 -6.648 -1.32 1 94.06 191 TYR A N 1
ATOM 1571 C CA . TYR A 1 191 ? 24.031 -7.625 -2.045 1 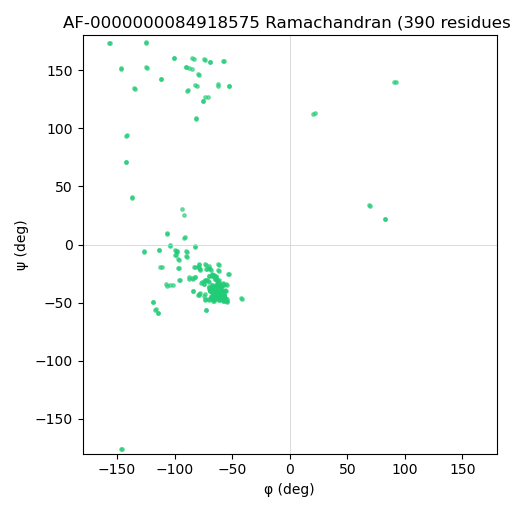94.06 191 TYR A CA 1
ATOM 1572 C C . TYR A 1 191 ? 23.656 -7.105 -3.43 1 94.06 191 TYR A C 1
ATOM 1574 O O . TYR A 1 191 ? 23.344 -5.926 -3.592 1 94.06 191 TYR A O 1
ATOM 1582 N N . ALA A 1 192 ? 23.766 -7.984 -4.34 1 91 192 ALA A N 1
ATOM 1583 C CA . ALA A 1 192 ? 23.359 -7.648 -5.699 1 91 192 ALA A CA 1
ATOM 1584 C C . ALA A 1 192 ? 22.781 -8.867 -6.418 1 91 192 ALA A C 1
ATOM 1586 O O . ALA A 1 192 ? 23.094 -10.008 -6.055 1 91 192 ALA A O 1
ATOM 1587 N N . ASN A 1 193 ? 21.938 -8.656 -7.312 1 92.19 193 ASN A N 1
ATOM 1588 C CA . ASN A 1 193 ? 21.422 -9.656 -8.242 1 92.19 193 ASN A CA 1
ATOM 1589 C C . ASN A 1 193 ? 21.109 -9.047 -9.602 1 92.19 193 ASN A C 1
ATOM 1591 O O . ASN A 1 193 ? 21.375 -7.871 -9.836 1 92.19 193 ASN A O 1
ATOM 1595 N N . SER A 1 194 ? 20.547 -9.805 -10.562 1 91.88 194 SER A N 1
ATOM 1596 C CA . SER A 1 194 ? 20.359 -9.367 -11.938 1 91.88 194 SER A CA 1
ATOM 1597 C C . SER A 1 194 ? 19.281 -8.281 -12.031 1 91.88 194 SER A C 1
ATOM 1599 O O . SER A 1 194 ? 19.234 -7.527 -13.008 1 91.88 194 SER A O 1
ATOM 1601 N N . TYR A 1 195 ? 18.422 -8.133 -11.031 1 93.5 195 TYR A N 1
ATOM 1602 C CA . TYR A 1 195 ? 17.328 -7.164 -11.086 1 93.5 195 TYR A CA 1
ATOM 1603 C C . TYR A 1 195 ? 17.719 -5.875 -10.375 1 93.5 195 TYR A C 1
ATOM 1605 O O . TYR A 1 195 ? 17.031 -4.859 -10.5 1 93.5 195 TYR A O 1
ATOM 1613 N N . TYR A 1 196 ? 18.734 -5.906 -9.477 1 87.81 196 TYR A N 1
ATOM 1614 C CA . TYR A 1 196 ? 19.203 -4.711 -8.789 1 87.81 196 TYR A CA 1
ATOM 1615 C C . TYR A 1 196 ? 20 -3.814 -9.734 1 87.81 196 TYR A C 1
ATOM 1617 O O . TYR A 1 196 ? 20.141 -2.613 -9.492 1 87.81 196 TYR A O 1
ATOM 1625 N N . ASN A 1 197 ? 20.484 -4.305 -10.898 1 71.06 197 ASN A N 1
ATOM 1626 C CA . ASN A 1 197 ? 21.359 -3.605 -11.828 1 71.06 197 ASN A CA 1
ATOM 1627 C C . ASN A 1 197 ? 20.562 -2.766 -12.828 1 71.06 197 ASN A C 1
ATOM 1629 O O . ASN A 1 197 ? 19.469 -3.154 -13.242 1 71.06 197 ASN A O 1
ATOM 1633 N N . MET B 1 1 ? -14.727 35.375 28.234 1 81.12 1 MET B N 1
ATOM 1634 C CA . MET B 1 1 ? -15.398 34.656 27.156 1 81.12 1 MET B CA 1
ATOM 1635 C C . MET B 1 1 ? -14.391 33.875 26.328 1 81.12 1 MET B C 1
ATOM 1637 O O . MET B 1 1 ? -13.297 34.375 26.031 1 81.12 1 MET B O 1
ATOM 1641 N N . ILE B 1 2 ? -14.68 32.594 26.094 1 85.31 2 ILE B N 1
ATOM 1642 C CA . ILE B 1 2 ? -13.766 31.734 25.328 1 85.31 2 ILE B CA 1
ATOM 1643 C C . ILE B 1 2 ? -13.625 32.281 23.906 1 85.31 2 ILE B C 1
ATOM 1645 O O . ILE B 1 2 ? -14.586 32.781 23.344 1 85.31 2 ILE B O 1
ATOM 1649 N N . THR B 1 3 ? -12.5 32.312 23.344 1 90.94 3 THR B N 1
ATOM 1650 C CA . THR B 1 3 ? -12.273 32.781 21.984 1 90.94 3 THR B CA 1
ATOM 1651 C C . THR B 1 3 ? -12.531 31.641 20.984 1 90.94 3 THR B C 1
ATOM 1653 O O . THR B 1 3 ? -12.57 30.469 21.359 1 90.94 3 THR B O 1
ATOM 1656 N N . LYS B 1 4 ? -12.742 32.094 19.781 1 93.75 4 LYS B N 1
ATOM 1657 C CA . LYS B 1 4 ? -12.938 31.125 18.688 1 93.75 4 LYS B CA 1
ATOM 1658 C C . LYS B 1 4 ? -11.742 30.188 18.578 1 93.75 4 LYS B C 1
ATOM 1660 O O . LYS B 1 4 ? -11.906 28.984 18.344 1 93.75 4 LYS B O 1
ATOM 1665 N N . LYS B 1 5 ? -10.586 30.734 18.75 1 94.75 5 LYS B N 1
ATOM 1666 C CA . LYS B 1 5 ? -9.344 29.969 18.641 1 94.75 5 LYS B CA 1
ATOM 1667 C C . LYS B 1 5 ? -9.242 28.922 19.75 1 94.75 5 LYS B C 1
ATOM 1669 O O . LYS B 1 5 ? -8.844 27.797 19.5 1 94.75 5 LYS B O 1
ATOM 1674 N N . GLU B 1 6 ? -9.602 29.312 20.922 1 94.75 6 GLU B N 1
ATOM 1675 C CA . GLU B 1 6 ? -9.555 28.406 22.062 1 94.75 6 GLU B CA 1
ATOM 1676 C C . GLU B 1 6 ? -10.531 27.234 21.875 1 94.75 6 GLU B C 1
ATOM 1678 O O . GLU B 1 6 ? -10.203 26.094 22.188 1 94.75 6 GLU B O 1
ATOM 1683 N N . LEU B 1 7 ? -11.68 27.641 21.422 1 95.38 7 LEU B N 1
ATOM 1684 C CA . LEU B 1 7 ? -12.688 26.625 21.141 1 95.38 7 LEU B CA 1
ATOM 1685 C C . LEU B 1 7 ? -12.203 25.641 20.078 1 95.38 7 LEU B C 1
ATOM 1687 O O . LEU B 1 7 ? -12.344 24.422 20.25 1 95.38 7 LEU B O 1
ATOM 1691 N N . LEU B 1 8 ? -11.617 26.172 19.078 1 96.62 8 LEU B N 1
ATOM 1692 C CA . LEU B 1 8 ? -11.125 25.359 17.984 1 96.62 8 LEU B CA 1
ATOM 1693 C C . LEU B 1 8 ? -10.016 24.422 18.453 1 96.62 8 LEU B C 1
ATOM 1695 O O . LEU B 1 8 ? -9.992 23.234 18.078 1 96.62 8 LEU B O 1
ATOM 1699 N N . GLU B 1 9 ? -9.109 24.906 19.297 1 96.44 9 GLU B N 1
ATOM 1700 C CA . GLU B 1 9 ? -8.016 24.109 19.812 1 96.44 9 GLU B CA 1
ATOM 1701 C C . GLU B 1 9 ? -8.531 22.953 20.672 1 96.44 9 GLU B C 1
ATOM 1703 O O . GLU B 1 9 ? -8.031 21.828 20.578 1 96.44 9 GLU B O 1
ATOM 1708 N N . CYS B 1 10 ? -9.453 23.281 21.422 1 95.81 10 CYS B N 1
ATOM 1709 C CA . CYS B 1 10 ? -10.07 22.25 22.25 1 95.81 10 CYS B CA 1
ATOM 1710 C C . CYS B 1 10 ? -10.773 21.203 21.391 1 95.81 10 CYS B C 1
ATOM 1712 O O . CYS B 1 10 ? -10.664 20 21.656 1 95.81 10 CYS B O 1
ATOM 1714 N N . ALA B 1 11 ? -11.461 21.672 20.406 1 96.69 11 ALA B N 1
ATOM 1715 C CA . ALA B 1 11 ? -12.18 20.766 19.5 1 96.69 11 ALA B CA 1
ATOM 1716 C C . ALA B 1 11 ? -11.211 19.844 18.766 1 96.69 11 ALA B C 1
ATOM 1718 O O . ALA B 1 11 ? -11.414 18.625 18.734 1 96.69 11 ALA B O 1
ATOM 1719 N N . LYS B 1 12 ? -10.109 20.359 18.25 1 96.25 12 LYS B N 1
ATOM 1720 C CA . LYS B 1 12 ? -9.086 19.562 17.562 1 96.25 12 LYS B CA 1
ATOM 1721 C C . LYS B 1 12 ? -8.578 18.438 18.453 1 96.25 12 LYS B C 1
ATOM 1723 O O . LYS B 1 12 ? -8.516 17.281 18.031 1 96.25 12 LYS B O 1
ATOM 1728 N N . ALA B 1 13 ? -8.305 18.859 19.672 1 95.38 13 ALA B N 1
ATOM 1729 C CA . ALA B 1 13 ? -7.73 17.906 20.625 1 95.38 13 ALA B CA 1
ATOM 1730 C C . ALA B 1 13 ? -8.719 16.797 20.938 1 95.38 13 ALA B C 1
ATOM 1732 O O . ALA B 1 13 ? -8.336 15.617 21 1 95.38 13 ALA B O 1
ATOM 1733 N N . ASN B 1 14 ? -9.945 17.094 21.062 1 95.56 14 ASN B N 1
ATOM 1734 C CA . ASN B 1 14 ? -10.953 16.109 21.422 1 95.56 14 ASN B CA 1
ATOM 1735 C C . ASN B 1 14 ? -11.344 15.242 20.234 1 95.56 14 ASN B C 1
ATOM 1737 O O . ASN B 1 14 ? -11.445 14.023 20.359 1 95.56 14 ASN B O 1
ATOM 1741 N N . PHE B 1 15 ? -11.5 15.891 19.062 1 96.12 15 PHE B N 1
ATOM 1742 C CA . PHE B 1 15 ? -11.891 15.141 17.875 1 96.12 15 PHE B CA 1
ATOM 1743 C C . PHE B 1 15 ? -10.812 14.141 17.484 1 96.12 15 PHE B C 1
ATOM 1745 O O . PHE B 1 15 ? -11.109 12.992 17.156 1 96.12 15 PHE B O 1
ATOM 1752 N N . THR B 1 16 ? -9.586 14.539 17.531 1 94.56 16 THR B N 1
ATOM 1753 C CA . THR B 1 16 ? -8.492 13.664 17.125 1 94.56 16 THR B CA 1
ATOM 1754 C C . THR B 1 16 ? -8.305 12.531 18.141 1 94.56 16 THR B C 1
ATOM 1756 O O . THR B 1 16 ? -8 11.398 17.75 1 94.56 16 THR B O 1
ATOM 1759 N N . LYS B 1 17 ? -8.578 12.789 19.391 1 92.25 17 LYS B N 1
ATOM 1760 C CA . LYS B 1 17 ? -8.32 11.82 20.453 1 92.25 17 LYS B CA 1
ATOM 1761 C C . LYS B 1 17 ? -9.469 10.828 20.578 1 92.25 17 LYS B C 1
ATOM 1763 O O . LYS B 1 17 ? -9.25 9.656 20.891 1 92.25 17 LYS B O 1
ATOM 1768 N N . PHE B 1 18 ? -10.68 11.305 20.234 1 92 18 PHE B N 1
ATOM 1769 C CA . PHE B 1 18 ? -11.812 10.453 20.578 1 92 18 PHE B CA 1
ATOM 1770 C C . PHE B 1 18 ? -12.68 10.18 19.359 1 92 18 PHE B C 1
ATOM 1772 O O . PHE B 1 18 ? -13.57 9.328 19.391 1 92 18 PHE B O 1
ATOM 1779 N N . GLY B 1 19 ? -12.352 10.812 18.281 1 92.31 19 GLY B N 1
ATOM 1780 C CA . GLY B 1 19 ? -13.203 10.703 17.109 1 92.31 19 GLY B CA 1
ATOM 1781 C C . GLY B 1 19 ? -14.273 11.773 17.031 1 92.31 19 GLY B C 1
ATOM 1782 O O . GLY B 1 19 ? -14.914 12.086 18.047 1 92.31 19 GLY B O 1
ATOM 1783 N N . SER B 1 20 ? -14.508 12.258 15.898 1 93.81 20 SER B N 1
ATOM 1784 C CA . SER B 1 20 ? -15.414 13.391 15.734 1 93.81 20 SER B CA 1
ATOM 1785 C C . SER B 1 20 ? -16.859 12.969 15.898 1 93.81 20 SER B C 1
ATOM 1787 O O . SER B 1 20 ? -17.703 13.75 16.344 1 93.81 20 SER B O 1
ATOM 1789 N N . LYS B 1 21 ? -17.109 11.766 15.523 1 93.06 21 LYS B N 1
ATOM 1790 C CA . LYS B 1 21 ? -18.484 11.289 15.625 1 93.06 21 LYS B CA 1
ATOM 1791 C C . LYS B 1 21 ? -18.891 11.117 17.078 1 93.06 21 LYS B C 1
ATOM 1793 O O . LYS B 1 21 ? -19.984 11.523 17.469 1 93.06 21 LYS B O 1
ATOM 1798 N N . ARG B 1 22 ? -18.109 10.672 17.875 1 91.19 22 ARG B N 1
ATOM 1799 C CA . ARG B 1 22 ? -18.391 10.32 19.266 1 91.19 22 ARG B CA 1
ATOM 1800 C C . ARG B 1 22 ? -18.531 11.57 20.125 1 91.19 22 ARG B C 1
ATOM 1802 O O . ARG B 1 22 ? -19.438 11.664 20.969 1 91.19 22 ARG B O 1
ATOM 1809 N N . ILE B 1 23 ? -17.656 12.508 19.953 1 94.38 23 ILE B N 1
ATOM 1810 C CA . ILE B 1 23 ? -17.609 13.703 20.781 1 94.38 23 ILE B CA 1
ATOM 1811 C C . ILE B 1 23 ? -18.797 14.609 20.469 1 94.38 23 ILE B C 1
ATOM 1813 O O . ILE B 1 23 ? -19.016 14.953 19.312 1 94.38 23 ILE B O 1
ATOM 1817 N N . THR B 1 24 ? -19.547 14.992 21.5 1 93.44 24 THR B N 1
ATOM 1818 C CA . THR B 1 24 ? -20.688 15.891 21.312 1 93.44 24 THR B CA 1
ATOM 1819 C C . THR B 1 24 ? -20.312 17.312 21.703 1 93.44 24 THR B C 1
ATOM 1821 O O . THR B 1 24 ? -19.312 17.547 22.406 1 93.44 24 THR B O 1
ATOM 1824 N N . LEU B 1 25 ? -21.125 18.25 21.188 1 94.69 25 LEU B N 1
ATOM 1825 C CA . LEU B 1 25 ? -20.922 19.641 21.562 1 94.69 25 LEU B CA 1
ATOM 1826 C C . LEU B 1 25 ? -21.141 19.844 23.062 1 94.69 25 LEU B C 1
ATOM 1828 O O . LEU B 1 25 ? -20.469 20.688 23.672 1 94.69 25 LEU B O 1
ATOM 1832 N N . ASP B 1 26 ? -22.047 19.016 23.672 1 94.81 26 ASP B N 1
ATOM 1833 C CA . ASP B 1 26 ? -22.266 19.062 25.109 1 94.81 26 ASP B CA 1
ATOM 1834 C C . ASP B 1 26 ? -20.984 18.688 25.875 1 94.81 26 ASP B C 1
ATOM 1836 O O . ASP B 1 26 ? -20.625 19.344 26.844 1 94.81 26 ASP B O 1
ATOM 1840 N N . GLU B 1 27 ? -20.344 17.688 25.453 1 94.88 27 GLU B N 1
ATOM 1841 C CA . GLU B 1 27 ? -19.094 17.234 26.078 1 94.88 27 GLU B CA 1
ATOM 1842 C C . GLU B 1 27 ? -18 18.281 25.906 1 94.88 27 GLU B C 1
ATOM 1844 O O . GLU B 1 27 ? -17.219 18.531 26.844 1 94.88 27 GLU B O 1
ATOM 1849 N N . LEU B 1 28 ? -17.938 18.844 24.75 1 95.25 28 LEU B N 1
ATOM 1850 C CA . LEU B 1 28 ? -16.953 19.891 24.484 1 95.25 28 LEU B CA 1
ATOM 1851 C C . LEU B 1 28 ? -17.188 21.109 25.375 1 95.25 28 LEU B C 1
ATOM 1853 O O . LEU B 1 28 ? -16.25 21.672 25.922 1 95.25 28 LEU B O 1
ATOM 1857 N N . ALA B 1 29 ? -18.438 21.5 25.516 1 95.5 29 ALA B N 1
ATOM 1858 C CA . ALA B 1 29 ? -18.828 22.609 26.391 1 95.5 29 ALA B CA 1
ATOM 1859 C C . ALA B 1 29 ? -18.422 22.344 27.828 1 95.5 29 ALA B C 1
ATOM 1861 O O . ALA B 1 29 ? -17.875 23.234 28.5 1 95.5 29 ALA B O 1
ATOM 1862 N N . LYS B 1 30 ? -18.625 21.125 28.234 1 95.31 30 LYS B N 1
ATOM 1863 C CA . LYS B 1 30 ? -18.266 20.734 29.594 1 95.31 30 LYS B CA 1
ATOM 1864 C C . LYS B 1 30 ? -16.766 20.812 29.812 1 95.31 30 LYS B C 1
ATOM 1866 O O . LYS B 1 30 ? -16.297 21.312 30.844 1 95.31 30 LYS B O 1
ATOM 1871 N N . THR B 1 31 ? -16.062 20.344 28.859 1 93.44 31 THR B N 1
ATOM 1872 C CA . THR B 1 31 ? -14.609 20.344 28.938 1 93.44 31 THR B CA 1
ATOM 1873 C C . THR B 1 31 ? -14.078 21.766 29.047 1 93.44 31 THR B C 1
ATOM 1875 O O . THR B 1 31 ? -13.109 22.016 29.781 1 93.44 31 THR B O 1
ATOM 1878 N N . LEU B 1 32 ? -14.719 22.688 28.344 1 94.38 32 LEU B N 1
ATOM 1879 C CA . LEU B 1 32 ? -14.273 24.078 28.297 1 94.38 32 LEU B CA 1
ATOM 1880 C C . LEU B 1 32 ? -14.906 24.891 29.406 1 94.38 32 LEU B C 1
ATOM 1882 O O . LEU B 1 32 ? -14.508 26.047 29.656 1 94.38 32 LEU B O 1
ATOM 1886 N N . GLY B 1 33 ? -15.898 24.297 30.109 1 94 33 GLY B N 1
ATOM 1887 C CA . GLY B 1 33 ? -16.609 25.016 31.156 1 94 33 GLY B CA 1
ATOM 1888 C C . GLY B 1 33 ? -17.484 26.141 30.625 1 94 33 GLY B C 1
ATOM 1889 O O . GLY B 1 33 ? -17.547 27.219 31.219 1 94 33 GLY B O 1
ATOM 1890 N N . ILE B 1 34 ? -18.047 25.969 29.484 1 94.56 34 ILE B N 1
ATOM 1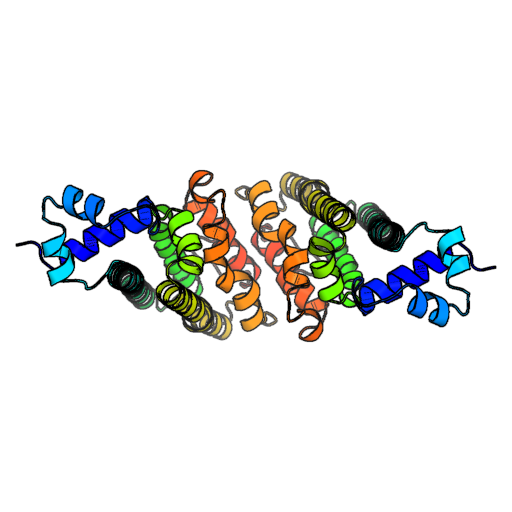891 C CA . ILE B 1 34 ? -18.922 26.953 28.875 1 94.56 34 ILE B CA 1
ATOM 1892 C C . ILE B 1 34 ? -20.266 26.328 28.547 1 94.56 34 ILE B C 1
ATOM 1894 O O . ILE B 1 34 ? -20.469 25.125 28.734 1 94.56 34 ILE B O 1
ATOM 1898 N N . SER B 1 35 ? -21.188 27.172 28.109 1 91.94 35 SER B N 1
ATOM 1899 C CA . SER B 1 35 ? -22.469 26.672 27.656 1 91.94 35 SER B CA 1
ATOM 1900 C C . SER B 1 35 ? -22.406 26.25 26.188 1 91.94 35 SER B C 1
ATOM 1902 O O . SER B 1 35 ? -21.547 26.719 25.438 1 91.94 35 SER B O 1
ATOM 1904 N N . LYS B 1 36 ? -23.266 25.281 25.891 1 91 36 LYS B N 1
ATOM 1905 C CA . LYS B 1 36 ? -23.406 24.875 24.5 1 91 36 LYS B CA 1
ATOM 1906 C C . LYS B 1 36 ? -23.734 26.078 23.609 1 91 36 LYS B C 1
ATOM 1908 O O . LYS B 1 36 ? -23.297 26.156 22.469 1 91 36 LYS B O 1
ATOM 1913 N N . LYS B 1 37 ? -24.5 27.078 24.062 1 92.88 37 LYS B N 1
ATOM 1914 C CA . LYS B 1 37 ? -24.891 28.281 23.344 1 92.88 37 LYS B CA 1
ATOM 1915 C C . LYS B 1 37 ? -23.672 29.109 22.938 1 92.88 37 LYS B C 1
ATOM 1917 O O . LYS B 1 37 ? -23.656 29.719 21.875 1 92.88 37 LYS B O 1
ATOM 1922 N N . THR B 1 38 ? -22.75 29.109 23.781 1 93.25 38 THR B N 1
ATOM 1923 C CA . THR B 1 38 ? -21.516 29.844 23.516 1 93.25 38 THR B CA 1
ATOM 1924 C C . THR B 1 38 ? -20.781 29.25 22.312 1 93.25 38 THR B C 1
ATOM 1926 O O . THR B 1 38 ? -20.156 29.984 21.531 1 93.25 38 THR B O 1
ATOM 1929 N N . ILE B 1 39 ? -20.859 27.922 22.172 1 93.88 39 ILE B N 1
ATOM 1930 C CA . ILE B 1 39 ? -20.25 27.266 21.031 1 93.88 39 ILE B CA 1
ATOM 1931 C C . ILE B 1 39 ? -20.906 27.75 19.734 1 93.88 39 ILE B C 1
ATOM 1933 O O . ILE B 1 39 ? -20.219 28.031 18.75 1 93.88 39 ILE B O 1
ATOM 1937 N N . TYR B 1 40 ? -22.156 28.016 19.812 1 93.44 40 TYR B N 1
ATOM 1938 C CA . TYR B 1 40 ? -22.938 28.375 18.625 1 93.44 40 TYR B CA 1
ATOM 1939 C C . TYR B 1 40 ? -22.672 29.828 18.234 1 93.44 40 TYR B C 1
ATOM 1941 O O . TYR B 1 40 ? -22.969 30.234 17.094 1 93.44 40 TYR B O 1
ATOM 1949 N N . VAL B 1 41 ? -22.234 30.547 19.156 1 93.62 41 VAL B N 1
ATOM 1950 C CA . VAL B 1 41 ? -21.844 31.906 18.844 1 93.62 41 VAL B CA 1
ATOM 1951 C C . VAL B 1 41 ? -20.703 31.906 17.828 1 93.62 41 VAL B C 1
ATOM 1953 O O . VAL B 1 41 ? -20.625 32.75 16.938 1 93.62 41 VAL B O 1
ATOM 1956 N N . HIS B 1 42 ? -19.922 30.891 17.906 1 93.44 42 HIS B N 1
ATOM 1957 C CA . HIS B 1 42 ? -18.719 30.844 17.078 1 93.44 42 HIS B CA 1
ATOM 1958 C C . HIS B 1 42 ? -18.891 29.906 15.898 1 93.44 42 HIS B C 1
ATOM 1960 O O . HIS B 1 42 ? -18.344 30.141 14.82 1 93.44 42 HIS B O 1
ATOM 1966 N N . PHE B 1 43 ? -19.656 28.797 16.125 1 94.94 43 PHE B N 1
ATOM 1967 C CA . PHE B 1 43 ? -19.844 27.797 15.086 1 94.94 43 PHE B CA 1
ATOM 1968 C C . PHE B 1 43 ? -21.312 27.375 14.984 1 94.94 43 PHE B C 1
ATOM 1970 O O . PHE B 1 43 ? -21.922 26.984 15.984 1 94.94 43 PHE B O 1
ATOM 1977 N N . LYS B 1 44 ? -21.75 27.328 13.82 1 93.06 44 LYS B N 1
ATOM 1978 C CA . LYS B 1 44 ? -23.172 27.125 13.555 1 93.06 44 LYS B CA 1
ATOM 1979 C C . LYS B 1 44 ? -23.594 25.703 13.938 1 93.06 44 LYS B C 1
ATOM 1981 O O . LYS B 1 44 ? -24.703 25.5 14.43 1 93.06 44 LYS B O 1
ATOM 1986 N N . ASN B 1 45 ? -22.766 24.766 13.672 1 92.56 45 ASN B N 1
ATOM 1987 C CA . ASN B 1 45 ? -23.062 23.375 13.953 1 92.56 45 ASN B CA 1
ATOM 1988 C C . ASN B 1 45 ? -21.781 22.547 14.078 1 92.56 45 ASN B C 1
ATOM 1990 O O . ASN B 1 45 ? -20.672 23.062 13.867 1 92.56 45 ASN B O 1
ATOM 1994 N N . LYS B 1 46 ? -21.875 21.344 14.445 1 94.44 46 LYS B N 1
ATOM 1995 C CA . LYS B 1 46 ? -20.734 20.453 14.656 1 94.44 46 LYS B CA 1
ATOM 1996 C C . LYS B 1 46 ? -19.953 20.25 13.359 1 94.44 46 LYS B C 1
ATOM 1998 O O . LYS B 1 46 ? -18.719 20.188 13.375 1 94.44 46 LYS B O 1
ATOM 2003 N N . GLU B 1 47 ? -20.641 20.188 12.234 1 95.94 47 GLU B N 1
ATOM 2004 C CA . GLU B 1 47 ? -20 19.984 10.938 1 95.94 47 GLU B CA 1
ATOM 2005 C C . GLU B 1 47 ? -19.016 21.094 10.617 1 95.94 47 GLU B C 1
ATOM 2007 O O . GLU B 1 47 ? -17.891 20.828 10.195 1 95.94 47 GLU B O 1
ATOM 2012 N N . THR B 1 48 ? -19.469 22.25 10.859 1 96.5 48 THR B N 1
ATOM 2013 C CA . THR B 1 48 ? -18.609 23.391 10.617 1 96.5 48 THR B CA 1
ATOM 2014 C C . THR B 1 48 ? -17.391 23.344 11.531 1 96.5 48 THR B C 1
ATOM 2016 O O . THR B 1 48 ? -16.266 23.641 11.102 1 96.5 48 THR B O 1
ATOM 2019 N N . LEU B 1 49 ? -17.594 23.016 12.742 1 97.06 49 LEU B N 1
ATOM 2020 C CA . LEU B 1 49 ? -16.516 22.922 13.719 1 97.06 49 LEU B CA 1
ATOM 2021 C C . LEU B 1 49 ? -15.516 21.828 13.328 1 97.06 49 LEU B C 1
ATOM 2023 O O . LEU B 1 49 ? -14.305 22.031 13.414 1 97.06 49 LEU B O 1
ATOM 2027 N N . VAL B 1 50 ? -15.945 20.688 12.836 1 97.56 50 VAL B N 1
ATOM 2028 C CA . VAL B 1 50 ? -15.094 19.578 12.398 1 97.56 50 VAL B CA 1
ATOM 2029 C C . VAL B 1 50 ? -14.281 20.016 11.18 1 97.56 50 VAL B C 1
ATOM 2031 O O . VAL B 1 50 ? -13.062 19.812 11.133 1 97.56 50 VAL B O 1
ATOM 2034 N N . ASN B 1 51 ? -14.984 20.625 10.25 1 97.56 51 ASN B N 1
ATOM 2035 C CA . ASN B 1 51 ? -14.305 21.109 9.055 1 97.56 51 ASN B CA 1
ATOM 2036 C C . ASN B 1 51 ? -13.18 22.078 9.391 1 97.56 51 ASN B C 1
ATOM 2038 O O . ASN B 1 51 ? -12.078 21.969 8.859 1 97.56 51 ASN B O 1
ATOM 2042 N N . LYS B 1 52 ? -13.477 23.016 10.266 1 97.69 52 LYS B N 1
ATOM 2043 C CA . LYS B 1 52 ? -12.484 24 10.648 1 97.69 52 LYS B CA 1
ATOM 2044 C C . LYS B 1 52 ? -11.344 23.375 11.438 1 97.69 52 LYS B C 1
ATOM 2046 O O . LYS B 1 52 ? -10.195 23.797 11.336 1 97.69 52 LYS B O 1
ATOM 2051 N N . SER B 1 53 ? -11.664 22.406 12.219 1 97.5 53 SER B N 1
ATOM 2052 C CA . SER B 1 53 ? -10.648 21.672 12.969 1 97.5 53 SER B CA 1
ATOM 2053 C C . SER B 1 53 ? -9.672 20.969 12.039 1 97.5 53 SER B C 1
ATOM 2055 O O . SER B 1 53 ? -8.453 21.062 12.211 1 97.5 53 SER B O 1
ATOM 2057 N N . VAL B 1 54 ? -10.172 20.281 11.008 1 97.44 54 VAL B N 1
ATOM 2058 C CA . VAL B 1 54 ? -9.344 19.562 10.039 1 97.44 54 VAL B CA 1
ATOM 2059 C C . VAL B 1 54 ? -8.484 20.562 9.266 1 97.44 54 VAL B C 1
ATOM 2061 O O . VAL B 1 54 ? -7.277 20.359 9.109 1 97.44 54 VAL B O 1
ATOM 2064 N N . THR B 1 55 ? -9.141 21.625 8.852 1 97.88 55 THR B N 1
ATOM 2065 C CA . THR B 1 55 ? -8.414 22.641 8.109 1 97.88 55 THR B CA 1
ATOM 2066 C C . THR B 1 55 ? -7.297 23.234 8.961 1 97.88 55 THR B C 1
ATOM 2068 O O . THR B 1 55 ? -6.195 23.469 8.461 1 97.88 55 THR B O 1
ATOM 2071 N N . SER B 1 56 ? -7.617 23.484 10.18 1 97.75 56 SER B N 1
ATOM 2072 C CA . SER B 1 56 ? -6.621 24.047 11.086 1 97.75 56 SER B CA 1
ATOM 2073 C C . SER B 1 56 ? -5.453 23.094 11.281 1 97.75 56 SER B C 1
ATOM 2075 O O . SER B 1 56 ? -4.293 23.5 11.281 1 97.75 56 SER B O 1
ATOM 2077 N N . LEU B 1 57 ? -5.73 21.859 11.445 1 97.12 57 LEU B N 1
ATOM 2078 C CA . LEU B 1 57 ? -4.695 20.828 11.586 1 97.12 57 LEU B CA 1
ATOM 2079 C C . LEU B 1 57 ? -3.805 20.781 10.352 1 97.12 57 LEU B C 1
ATOM 2081 O O . LEU B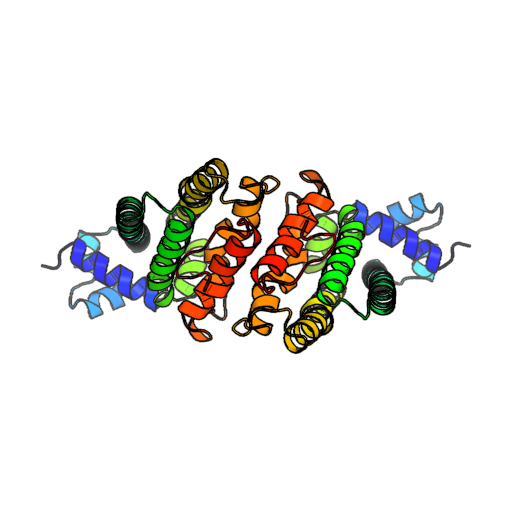 1 57 ? -2.58 20.719 10.469 1 97.12 57 LEU B O 1
ATOM 2085 N N . ILE B 1 58 ? -4.406 20.812 9.219 1 97.56 58 ILE B N 1
ATOM 2086 C CA . ILE B 1 58 ? -3.684 20.781 7.949 1 97.56 58 ILE B CA 1
ATOM 2087 C C . ILE B 1 58 ? -2.787 22.016 7.84 1 97.56 58 ILE B C 1
ATOM 2089 O O . ILE B 1 58 ? -1.616 21.906 7.465 1 97.56 58 ILE B O 1
ATOM 2093 N N . ASN B 1 59 ? -3.359 23.156 8.195 1 98 59 ASN B N 1
ATOM 2094 C CA . ASN B 1 59 ? -2.59 24.391 8.125 1 98 59 ASN B CA 1
ATOM 2095 C C . ASN B 1 59 ? -1.39 24.359 9.062 1 98 59 ASN B C 1
ATOM 2097 O O . ASN B 1 59 ? -0.311 24.844 8.719 1 98 59 ASN B O 1
ATOM 2101 N N . ASP B 1 60 ? -1.603 23.844 10.25 1 97.56 60 ASP B N 1
ATOM 2102 C CA . ASP B 1 60 ? -0.49 23.688 11.18 1 97.56 60 ASP B CA 1
ATOM 2103 C C . ASP B 1 60 ? 0.625 22.844 10.562 1 97.56 60 ASP B C 1
ATOM 2105 O O . ASP B 1 60 ? 1.8 23.203 10.641 1 97.56 60 ASP B O 1
ATOM 2109 N N . TYR B 1 61 ? 0.274 21.781 9.945 1 97.69 61 TYR B N 1
ATOM 2110 C CA . TYR B 1 61 ? 1.253 20.875 9.336 1 97.69 61 TYR B CA 1
ATOM 2111 C C . TYR B 1 61 ? 1.914 21.547 8.125 1 97.69 61 TYR B C 1
ATOM 2113 O O . TYR B 1 61 ? 3.115 21.375 7.906 1 97.69 61 TYR B O 1
ATOM 2121 N N . LYS B 1 62 ? 1.134 22.266 7.371 1 98.31 62 LYS B N 1
ATOM 2122 C CA . LYS B 1 62 ? 1.699 22.969 6.223 1 98.31 62 LYS B CA 1
ATOM 2123 C C . LYS B 1 62 ? 2.773 23.953 6.664 1 98.31 62 LYS B C 1
ATOM 2125 O O . LYS B 1 62 ? 3.791 24.125 5.988 1 98.31 62 LYS B O 1
ATOM 2130 N N . LEU B 1 63 ? 2.537 24.594 7.762 1 98.44 63 LEU B N 1
ATOM 2131 C CA . LEU B 1 63 ? 3.539 25.5 8.305 1 98.44 63 LEU B CA 1
ATOM 2132 C C . LEU B 1 63 ? 4.812 24.75 8.68 1 98.44 63 LEU B C 1
ATOM 2134 O O . LEU B 1 63 ? 5.918 25.219 8.398 1 98.44 63 LEU B O 1
ATOM 2138 N N . ASP B 1 64 ? 4.621 23.609 9.305 1 98.56 64 ASP B N 1
ATOM 2139 C CA . ASP B 1 64 ? 5.766 22.766 9.633 1 98.56 64 ASP B CA 1
ATOM 2140 C C . ASP B 1 64 ? 6.523 22.359 8.375 1 98.56 64 ASP B C 1
ATOM 2142 O O . ASP B 1 64 ? 7.754 22.406 8.344 1 98.56 64 ASP B O 1
ATOM 2146 N N . ILE B 1 65 ? 5.793 21.953 7.348 1 98.69 65 ILE B N 1
ATOM 2147 C CA . ILE B 1 65 ? 6.395 21.5 6.094 1 98.69 65 ILE B CA 1
ATOM 2148 C C . ILE B 1 65 ? 7.23 22.641 5.496 1 98.69 65 ILE B C 1
ATOM 2150 O O . ILE B 1 65 ? 8.375 22.422 5.09 1 98.69 65 ILE B O 1
ATOM 2154 N N . ASN B 1 66 ? 6.633 23.812 5.504 1 98.25 66 ASN B N 1
ATOM 2155 C CA . ASN B 1 66 ? 7.344 24.969 4.957 1 98.25 66 ASN B CA 1
ATOM 2156 C C . ASN B 1 66 ? 8.648 25.219 5.699 1 98.25 66 ASN B C 1
ATOM 2158 O O . ASN B 1 66 ? 9.672 25.516 5.082 1 98.25 66 ASN B O 1
ATOM 2162 N N . GLU B 1 67 ? 8.609 25.141 6.949 1 98.56 67 GLU B N 1
ATOM 2163 C CA . GLU B 1 67 ? 9.812 25.344 7.754 1 98.56 67 GLU B CA 1
ATOM 2164 C C . GLU B 1 67 ? 10.852 24.25 7.477 1 98.56 67 GLU B C 1
ATOM 2166 O O . GLU B 1 67 ? 12.039 24.547 7.344 1 98.56 67 GLU B O 1
ATOM 2171 N N . ILE B 1 68 ? 10.453 23.047 7.359 1 98.56 68 ILE B N 1
ATOM 2172 C CA . ILE B 1 68 ? 11.344 21.906 7.098 1 98.56 68 ILE B CA 1
ATOM 2173 C C . ILE B 1 68 ? 12.016 22.094 5.742 1 98.56 68 ILE B C 1
ATOM 2175 O O . ILE B 1 68 ? 13.227 21.906 5.613 1 98.56 68 ILE B O 1
ATOM 2179 N N . VAL B 1 69 ? 11.242 22.469 4.77 1 97.88 69 VAL B N 1
ATOM 2180 C CA . VAL B 1 69 ? 11.773 22.656 3.422 1 97.88 69 VAL B CA 1
ATOM 2181 C C . VAL B 1 69 ? 12.789 23.797 3.42 1 97.88 69 VAL B C 1
ATOM 2183 O O . VAL B 1 69 ? 13.891 23.641 2.885 1 97.88 69 VAL B O 1
ATOM 2186 N N . LYS B 1 70 ? 12.445 24.875 4.062 1 97.38 70 LYS B N 1
ATOM 2187 C CA . LYS B 1 70 ? 13.32 26.047 4.109 1 97.38 70 LYS B CA 1
ATOM 2188 C C . LYS B 1 70 ? 14.648 25.719 4.789 1 97.38 70 LYS B C 1
ATOM 2190 O O . LYS B 1 70 ? 15.695 26.234 4.395 1 97.38 70 LYS B O 1
ATOM 2195 N N . ASN B 1 71 ? 14.625 24.859 5.734 1 97.38 71 ASN B N 1
ATOM 2196 C CA . ASN B 1 71 ? 15.805 24.578 6.543 1 97.38 71 ASN B CA 1
ATOM 2197 C C . ASN B 1 71 ? 16.641 23.453 5.938 1 97.38 71 ASN B C 1
ATOM 2199 O O . AS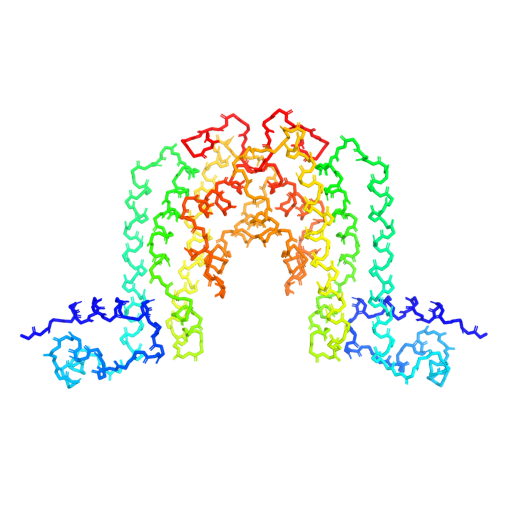N B 1 71 ? 17.719 23.141 6.445 1 97.38 71 ASN B O 1
ATOM 2203 N N . ASN B 1 72 ? 16.172 22.781 4.852 1 96.38 72 ASN B N 1
ATOM 2204 C CA . ASN B 1 72 ? 16.859 21.641 4.273 1 96.38 72 ASN B CA 1
ATOM 2205 C C . ASN B 1 72 ? 16.891 21.703 2.75 1 96.38 72 ASN B C 1
ATOM 2207 O O . ASN B 1 72 ? 16.672 20.703 2.076 1 96.38 72 ASN B O 1
ATOM 2211 N N . LEU B 1 73 ? 17.109 22.859 2.221 1 92.19 73 LEU B N 1
ATOM 2212 C CA . LEU B 1 73 ? 17.062 23.109 0.787 1 92.19 73 LEU B CA 1
ATOM 2213 C C . LEU B 1 73 ? 18.109 22.297 0.044 1 92.19 73 LEU B C 1
ATOM 2215 O O . LEU B 1 73 ? 17.969 22.047 -1.156 1 92.19 73 LEU B O 1
ATOM 2219 N N . ASN B 1 74 ? 19.125 21.75 0.697 1 93.56 74 ASN B N 1
ATOM 2220 C CA . ASN B 1 74 ? 20.25 21.125 0.02 1 93.56 74 ASN B CA 1
ATOM 2221 C C . ASN B 1 74 ? 20.078 19.609 -0.056 1 93.56 74 ASN B C 1
ATOM 2223 O O . ASN B 1 74 ? 20.875 18.922 -0.697 1 93.56 74 ASN B O 1
ATOM 2227 N N . ASP B 1 75 ? 19.078 19.047 0.56 1 97.5 75 ASP B N 1
ATOM 2228 C CA . ASP B 1 75 ? 18.891 17.594 0.57 1 97.5 75 ASP B CA 1
ATOM 2229 C C . ASP B 1 75 ? 17.406 17.25 0.457 1 97.5 75 ASP B C 1
ATOM 2231 O O . ASP B 1 75 ? 16.719 17.125 1.469 1 97.5 75 ASP B O 1
ATOM 2235 N N . ASP B 1 76 ? 16.953 17.016 -0.757 1 98.44 76 ASP B N 1
ATOM 2236 C CA . ASP B 1 76 ? 15.539 16.781 -1.046 1 98.44 76 ASP B CA 1
ATOM 2237 C C . ASP B 1 76 ? 15.055 15.492 -0.39 1 98.44 76 ASP B C 1
ATOM 2239 O O . ASP B 1 76 ? 13.938 15.438 0.132 1 98.44 76 ASP B O 1
ATOM 2243 N N . ILE B 1 77 ? 15.867 14.461 -0.402 1 98.44 77 ILE B N 1
ATOM 2244 C CA . ILE B 1 77 ? 15.492 13.164 0.15 1 98.44 77 ILE B CA 1
ATOM 2245 C C . ILE B 1 77 ? 15.359 13.266 1.667 1 98.44 77 ILE B C 1
ATOM 2247 O O . ILE B 1 77 ? 14.383 12.789 2.246 1 98.44 77 ILE B O 1
ATOM 2251 N N . LEU B 1 78 ? 16.359 13.906 2.334 1 98.44 78 LEU B N 1
ATOM 2252 C CA . LEU B 1 78 ? 16.281 14.141 3.771 1 98.44 78 LEU B CA 1
ATOM 2253 C C . LEU B 1 78 ? 15.039 14.953 4.113 1 98.44 78 LEU B C 1
ATOM 2255 O O . LEU B 1 78 ? 14.367 14.695 5.117 1 98.44 78 LEU B O 1
ATOM 2259 N N . THR B 1 79 ? 14.766 15.953 3.301 1 98.75 79 THR B N 1
ATOM 2260 C CA . THR B 1 79 ? 13.594 16.797 3.51 1 98.75 79 THR B CA 1
ATOM 2261 C C . THR B 1 79 ? 12.32 15.953 3.525 1 98.75 79 THR B C 1
ATOM 2263 O O . THR B 1 79 ? 11.453 16.156 4.383 1 98.75 79 THR B O 1
ATOM 2266 N N . ILE B 1 80 ? 12.18 14.992 2.602 1 98.75 80 ILE B N 1
ATOM 2267 C CA . ILE B 1 80 ? 11.023 14.109 2.547 1 98.75 80 ILE B CA 1
ATOM 2268 C C . ILE B 1 80 ? 10.906 13.328 3.857 1 98.75 80 ILE B C 1
ATOM 2270 O O . ILE B 1 80 ? 9.82 13.25 4.441 1 98.75 80 ILE B O 1
ATOM 2274 N N . ILE B 1 81 ? 12 12.789 4.305 1 98.62 81 ILE B N 1
ATOM 2275 C CA . ILE B 1 81 ? 12.008 12 5.531 1 98.62 81 ILE B CA 1
ATOM 2276 C C . ILE B 1 81 ? 11.523 12.859 6.699 1 98.62 81 ILE B C 1
ATOM 2278 O O . ILE B 1 81 ? 10.672 12.43 7.48 1 98.62 81 ILE B O 1
ATOM 2282 N N . LEU B 1 82 ? 11.992 14.078 6.793 1 98.69 82 LEU B N 1
ATOM 2283 C CA . LEU B 1 82 ? 11.664 14.961 7.91 1 98.69 82 LEU B CA 1
ATOM 2284 C C . LEU B 1 82 ? 10.203 15.398 7.844 1 98.69 82 LEU B C 1
ATOM 2286 O O . LEU B 1 82 ? 9.562 15.586 8.875 1 98.69 82 LEU B O 1
ATOM 2290 N N . ILE B 1 83 ? 9.719 15.617 6.645 1 98.56 83 ILE B N 1
ATOM 2291 C CA . ILE B 1 83 ? 8.312 15.961 6.469 1 98.56 83 ILE B CA 1
ATOM 2292 C C . ILE B 1 83 ? 7.441 14.852 7.047 1 98.56 83 ILE B C 1
ATOM 2294 O O . ILE B 1 83 ? 6.52 15.117 7.824 1 98.56 83 ILE B O 1
ATOM 2298 N N . TYR B 1 84 ? 7.715 13.633 6.742 1 97.75 84 TYR B N 1
ATOM 2299 C CA . TYR B 1 84 ? 6.887 12.531 7.219 1 97.75 84 TYR B CA 1
ATOM 2300 C C . TYR B 1 84 ? 7.141 12.258 8.695 1 97.75 84 TYR B C 1
ATOM 2302 O O . TYR B 1 84 ? 6.227 11.859 9.422 1 97.75 84 TYR B O 1
ATOM 2310 N N . LYS B 1 85 ? 8.383 12.445 9.148 1 97.81 85 LYS B N 1
ATOM 2311 C CA . LYS B 1 85 ? 8.633 12.344 10.586 1 97.81 85 LYS B CA 1
ATOM 2312 C C . LYS B 1 85 ? 7.719 13.281 11.367 1 97.81 85 LYS B C 1
ATOM 2314 O O . LYS B 1 85 ? 7.086 12.859 12.344 1 97.81 85 LYS B O 1
ATOM 2319 N N . ARG B 1 86 ? 7.684 14.492 10.93 1 97.5 86 ARG B N 1
ATOM 2320 C CA . ARG B 1 86 ? 6.801 15.461 11.562 1 97.5 86 ARG B CA 1
ATOM 2321 C C . ARG B 1 86 ? 5.34 15.047 11.43 1 97.5 86 ARG B C 1
ATOM 2323 O O . ARG B 1 86 ? 4.566 15.164 12.383 1 97.5 86 ARG B O 1
ATOM 2330 N N . GLY B 1 87 ? 4.945 14.586 10.219 1 95.88 87 GLY B N 1
ATOM 2331 C CA . GLY B 1 87 ? 3.588 14.109 10.008 1 95.88 87 GLY B CA 1
ATOM 2332 C C . GLY B 1 87 ? 3.189 13 10.969 1 95.88 87 GLY B C 1
ATOM 2333 O O . GLY B 1 87 ? 2.066 12.984 11.477 1 95.88 87 GLY B O 1
ATOM 2334 N N . PHE B 1 88 ? 4.109 12.133 11.227 1 94.19 88 PHE B N 1
ATOM 2335 C CA . PHE B 1 88 ? 3.832 11.008 12.109 1 94.19 88 PHE B CA 1
ATOM 2336 C C . PHE B 1 88 ? 3.676 11.477 13.555 1 94.19 88 PHE B C 1
ATOM 2338 O O . PHE B 1 88 ? 2.955 10.859 14.336 1 94.19 88 PHE B O 1
ATOM 2345 N N . GLU B 1 89 ? 4.297 12.578 13.93 1 93.56 89 GLU B N 1
ATOM 2346 C CA . GLU B 1 89 ? 4.098 13.156 15.258 1 93.56 89 GLU B CA 1
ATOM 2347 C C . GLU B 1 89 ? 2.65 13.609 15.453 1 93.56 89 GLU B C 1
ATOM 2349 O O . GLU B 1 89 ? 2.104 13.508 16.547 1 93.56 89 GLU B O 1
ATOM 2354 N N . TYR B 1 90 ? 2.105 14.07 14.383 1 91.5 90 TYR B N 1
ATOM 2355 C CA . TYR B 1 90 ? 0.691 14.43 14.438 1 91.5 90 TYR B CA 1
ATOM 2356 C C . TYR B 1 90 ? -0.182 13.188 14.531 1 91.5 90 TYR B C 1
ATOM 2358 O O . TYR B 1 90 ? -1.075 13.109 15.383 1 91.5 90 TYR B O 1
ATOM 2366 N N . LEU B 1 91 ? 0.105 12.242 13.695 1 89.12 91 LEU B N 1
ATOM 2367 C CA . LEU B 1 91 ? -0.757 11.078 13.516 1 89.12 91 LEU B CA 1
ATOM 2368 C C . LEU B 1 91 ? -0.769 10.211 14.773 1 89.12 91 LEU B C 1
ATOM 2370 O O . LEU B 1 91 ? -1.768 9.555 15.062 1 89.12 91 LEU B O 1
ATOM 2374 N N . ARG B 1 92 ? 0.269 10.305 15.516 1 87.75 92 ARG B N 1
ATOM 2375 C CA . ARG B 1 92 ? 0.377 9.477 16.719 1 87.75 92 ARG B CA 1
ATOM 2376 C C . ARG B 1 92 ? -0.737 9.805 17.703 1 87.75 92 ARG B C 1
ATOM 2378 O O . ARG B 1 92 ? -1.141 8.953 18.5 1 87.75 92 ARG B O 1
ATOM 2385 N N . TYR B 1 93 ? -1.29 10.977 17.578 1 85.31 93 TYR B N 1
ATOM 2386 C CA . TYR B 1 93 ? -2.305 11.414 18.531 1 85.31 93 TYR B CA 1
ATOM 2387 C C . TYR B 1 93 ? -3.705 11.219 17.953 1 85.31 93 TYR B C 1
ATOM 2389 O O . TYR B 1 93 ? -4.699 11.422 18.656 1 85.31 93 TYR B O 1
ATOM 2397 N N . PHE B 1 94 ? -3.742 10.812 16.734 1 88.69 94 PHE B N 1
ATOM 2398 C CA . PHE B 1 94 ? -5.043 10.648 16.094 1 88.69 94 PHE B CA 1
ATOM 2399 C C . PHE B 1 94 ? -5.59 9.25 16.328 1 88.69 94 PHE B C 1
ATOM 2401 O O . PHE B 1 94 ? -4.879 8.258 16.125 1 88.69 94 PHE B O 1
ATOM 2408 N N . LYS B 1 95 ? -6.746 9.172 16.703 1 86.69 95 LYS B N 1
ATOM 2409 C CA . LYS B 1 95 ? -7.418 7.875 16.703 1 86.69 95 LYS B CA 1
ATOM 2410 C C . LYS B 1 95 ? -7.879 7.5 15.297 1 86.69 95 LYS B C 1
ATOM 2412 O O . LYS B 1 95 ? -8.336 8.359 14.539 1 86.69 95 LYS B O 1
ATOM 2417 N N . PRO B 1 96 ? -7.844 6.207 15.008 1 85.62 96 PRO B N 1
ATOM 2418 C CA . PRO B 1 96 ? -8.32 5.785 13.695 1 85.62 96 PRO B CA 1
ATOM 2419 C C . PRO B 1 96 ? -9.766 6.207 13.422 1 85.62 96 PRO B C 1
ATOM 2421 O O . PRO B 1 96 ? -10.109 6.562 12.289 1 85.62 96 PRO B O 1
ATOM 2424 N N . SER B 1 97 ? -10.531 6.203 14.375 1 86.88 97 SER B N 1
ATOM 2425 C CA . SER B 1 97 ? -11.945 6.559 14.227 1 86.88 97 SER B CA 1
ATOM 2426 C C . SER B 1 97 ? -12.102 8.008 13.797 1 86.88 97 SER B C 1
ATOM 2428 O O . SER B 1 97 ? -13.125 8.383 13.203 1 86.88 97 SER B O 1
ATOM 2430 N N . PHE B 1 98 ? -11.164 8.867 14.156 1 90.75 98 PHE B N 1
ATOM 2431 C CA . PHE B 1 98 ? -11.203 10.25 13.695 1 90.75 98 PHE B CA 1
ATOM 2432 C C . PHE B 1 98 ? -11.125 10.32 12.172 1 90.75 98 PHE B C 1
ATOM 2434 O O . PHE B 1 98 ? -11.977 10.938 11.531 1 90.75 98 PHE B O 1
ATOM 2441 N N . ILE B 1 99 ? -10.203 9.5 11.562 1 88.44 99 ILE B N 1
ATOM 2442 C CA . ILE B 1 99 ? -9.953 9.57 10.125 1 88.44 99 ILE B CA 1
ATOM 2443 C C . ILE B 1 99 ? -11.055 8.82 9.375 1 88.44 99 ILE B C 1
ATOM 2445 O O . ILE B 1 99 ? -11.664 9.367 8.453 1 88.44 99 ILE B O 1
ATOM 2449 N N . PHE B 1 100 ? -11.383 7.742 9.844 1 86.81 100 PHE B N 1
ATOM 2450 C CA . PHE B 1 100 ? -12.359 6.91 9.156 1 86.81 100 PHE B CA 1
ATOM 2451 C C . PHE B 1 100 ? -13.758 7.504 9.281 1 86.81 100 PHE B C 1
ATOM 2453 O O . PHE B 1 100 ? -14.578 7.379 8.367 1 86.81 100 PHE B O 1
ATOM 2460 N N . GLY B 1 101 ? -13.961 8.164 10.375 1 90.31 101 GLY B N 1
ATOM 2461 C CA . GLY B 1 101 ? -15.266 8.75 10.617 1 90.31 101 GLY B CA 1
ATOM 2462 C C . GLY B 1 101 ? -15.555 9.953 9.727 1 90.31 101 GLY B C 1
ATOM 2463 O O . GLY B 1 101 ? -16.719 10.297 9.492 1 90.31 101 GLY B O 1
ATOM 2464 N N . LEU B 1 102 ? -14.531 10.562 9.195 1 93.94 102 LEU B N 1
ATOM 2465 C CA . LEU B 1 102 ? -14.727 11.742 8.359 1 93.94 102 LEU B CA 1
ATOM 2466 C C . LEU B 1 102 ? -15.5 11.391 7.094 1 93.94 102 LEU B C 1
ATOM 2468 O O . LEU B 1 102 ? -16.391 12.141 6.676 1 93.94 102 LEU B O 1
ATOM 2472 N N . LYS B 1 103 ? -15.133 10.266 6.492 1 91.56 103 LYS B N 1
ATOM 2473 C CA . LYS B 1 103 ? -15.734 9.883 5.219 1 91.56 103 LYS B CA 1
ATOM 2474 C C . LYS B 1 103 ? -17.25 9.719 5.355 1 91.56 103 LYS B C 1
ATOM 2476 O O . LYS B 1 103 ? -18.016 10.25 4.543 1 91.56 103 LYS B O 1
ATOM 2481 N N . LYS B 1 104 ? -17.672 9.141 6.359 1 93.12 104 LYS B N 1
ATOM 2482 C CA . LYS B 1 104 ? -19.078 8.805 6.559 1 93.12 104 LYS B CA 1
ATOM 2483 C C . LYS B 1 104 ? -19.859 9.984 7.137 1 93.12 104 LYS B C 1
ATOM 2485 O O . LYS B 1 104 ? -20.969 10.289 6.684 1 93.12 104 LYS B O 1
ATOM 2490 N N . TYR B 1 105 ? -19.328 10.758 8.07 1 95.56 105 TYR B N 1
ATOM 2491 C CA . TYR B 1 105 ? -20.109 11.68 8.883 1 95.56 105 TYR B CA 1
ATOM 2492 C C . TYR B 1 105 ? -19.781 13.125 8.531 1 95.56 105 TYR B C 1
ATOM 2494 O O . TYR B 1 105 ? -20.562 14.039 8.805 1 95.56 105 TYR B O 1
ATOM 2502 N N . TYR B 1 106 ? -18.672 13.344 7.918 1 96.94 106 TYR B N 1
ATOM 2503 C CA . TYR B 1 106 ? -18.234 14.703 7.609 1 96.94 106 TYR B CA 1
ATOM 2504 C C . TYR B 1 106 ? -17.547 14.758 6.25 1 96.94 106 TYR B C 1
ATOM 2506 O O . TYR B 1 106 ? -16.359 15.078 6.16 1 96.94 106 TYR B O 1
ATOM 2514 N N . PRO B 1 107 ? -18.297 14.617 5.16 1 96.44 107 PRO B N 1
ATOM 2515 C CA . PRO B 1 107 ? -17.734 14.477 3.811 1 96.44 107 PRO B CA 1
ATOM 2516 C C . PRO B 1 107 ? -16.891 15.672 3.389 1 96.44 107 PRO B C 1
ATOM 2518 O O . PRO B 1 107 ? -15.906 15.508 2.664 1 96.44 107 PRO B O 1
ATOM 2521 N N . LYS B 1 108 ? -17.297 16.828 3.789 1 97.19 108 LYS B N 1
ATOM 2522 C CA . LYS B 1 108 ? -16.516 18 3.424 1 97.19 108 LYS B CA 1
ATOM 2523 C C . LYS B 1 108 ? -15.133 17.969 4.062 1 97.19 108 LYS B C 1
ATOM 2525 O O . LYS B 1 108 ? -14.125 18.25 3.402 1 97.19 108 LYS B O 1
ATOM 2530 N N . ALA B 1 109 ? -15.055 17.641 5.312 1 97.38 109 ALA B N 1
ATOM 2531 C CA . ALA B 1 109 ? -13.781 17.5 6.008 1 97.38 109 ALA B CA 1
ATOM 2532 C C . ALA B 1 109 ? -12.938 16.375 5.402 1 97.38 109 ALA B C 1
ATOM 2534 O O . ALA B 1 109 ? -11.719 16.516 5.262 1 97.38 109 ALA B O 1
ATOM 2535 N N . HIS B 1 110 ? -13.594 15.32 5.035 1 96.31 110 HIS B N 1
ATOM 2536 C CA . HIS B 1 110 ? -12.922 14.203 4.383 1 96.31 110 HIS B CA 1
ATOM 2537 C C . HIS B 1 110 ? -12.273 14.641 3.072 1 96.31 110 HIS B C 1
ATOM 2539 O O . HIS B 1 110 ? -11.117 14.305 2.803 1 96.31 110 HIS B O 1
ATOM 2545 N N . THR B 1 111 ? -13.023 15.367 2.299 1 97.06 111 THR B N 1
ATOM 2546 C CA . THR B 1 111 ? -12.531 15.852 1.015 1 97.06 111 THR B CA 1
ATOM 2547 C C . THR B 1 111 ? -11.336 16.781 1.211 1 97.06 111 THR B C 1
ATOM 2549 O O . THR B 1 111 ? -10.352 16.703 0.477 1 97.06 111 THR B O 1
ATOM 2552 N N . THR B 1 112 ? -11.43 17.594 2.221 1 97.62 112 THR B N 1
ATOM 2553 C CA . THR B 1 112 ? -10.336 18.5 2.539 1 97.62 112 THR B CA 1
ATOM 2554 C C . THR B 1 112 ? -9.078 17.719 2.9 1 97.62 112 THR B C 1
ATOM 2556 O O . THR B 1 112 ? -7.988 18.016 2.404 1 97.62 112 THR B O 1
ATOM 2559 N N . PHE B 1 113 ? -9.219 16.75 3.668 1 95.44 113 PHE B N 1
ATOM 2560 C CA . PHE B 1 113 ? -8.102 15.922 4.082 1 95.44 113 PHE B CA 1
ATOM 2561 C C . PHE B 1 113 ? -7.547 15.141 2.898 1 95.44 113 PHE B C 1
ATOM 2563 O O . PHE B 1 113 ? -6.328 15.062 2.711 1 95.44 113 PHE B O 1
ATOM 2570 N N . TYR B 1 114 ? -8.406 14.641 2.135 1 94.25 114 TYR B N 1
ATOM 2571 C CA . TYR B 1 114 ? -8.023 13.883 0.952 1 94.25 114 TYR B CA 1
ATOM 2572 C C . TYR B 1 114 ? -7.234 14.75 -0.021 1 94.25 114 TYR B C 1
ATOM 2574 O O . TYR B 1 114 ? -6.18 14.336 -0.518 1 94.25 114 TYR B O 1
ATOM 2582 N N . ASN B 1 115 ? -7.734 15.891 -0.277 1 96.56 115 ASN B N 1
ATOM 2583 C CA . ASN B 1 115 ? -7.062 16.812 -1.188 1 96.56 115 ASN B CA 1
ATOM 2584 C C . ASN B 1 115 ? -5.676 17.203 -0.673 1 96.56 115 ASN B C 1
ATOM 2586 O O . ASN B 1 115 ? -4.727 17.297 -1.451 1 96.56 115 ASN B O 1
ATOM 2590 N N . PHE B 1 116 ? -5.629 17.375 0.57 1 97.12 116 PHE B N 1
ATOM 2591 C CA . PHE B 1 116 ? -4.336 17.703 1.152 1 97.12 116 PHE B CA 1
ATOM 2592 C C . PHE B 1 116 ? -3.346 16.562 0.972 1 97.12 116 PHE B C 1
ATOM 2594 O O . PHE B 1 116 ? -2.188 16.781 0.609 1 97.12 116 PHE B O 1
ATOM 2601 N N . ARG B 1 117 ? -3.771 15.383 1.22 1 95.06 117 ARG B N 1
ATOM 2602 C CA . ARG B 1 117 ? -2.893 14.227 1.065 1 95.06 117 ARG B CA 1
ATOM 2603 C C . ARG B 1 117 ? -2.414 14.094 -0.376 1 95.06 117 ARG B C 1
ATOM 2605 O O . ARG B 1 117 ? -1.265 13.727 -0.622 1 95.06 117 ARG B O 1
ATOM 2612 N N . HIS B 1 118 ? -3.295 14.352 -1.273 1 96.75 118 HIS B N 1
ATOM 2613 C CA . HIS B 1 118 ? -2.938 14.32 -2.688 1 96.75 118 HIS B CA 1
ATOM 2614 C C . HIS B 1 118 ? -1.917 15.398 -3.021 1 96.75 118 HIS B C 1
ATOM 2616 O O . HIS B 1 118 ? -0.946 15.148 -3.738 1 96.75 118 HIS B O 1
ATOM 2622 N N . GLU B 1 119 ? -2.184 16.547 -2.51 1 97.75 119 GLU B N 1
ATOM 2623 C CA . GLU B 1 119 ? -1.238 17.641 -2.713 1 97.75 119 GLU B CA 1
ATOM 2624 C C . GLU B 1 119 ? 0.122 17.312 -2.105 1 97.75 119 GLU B C 1
ATOM 2626 O O . GLU B 1 119 ? 1.158 17.531 -2.74 1 97.75 119 GLU B O 1
ATOM 2631 N N . LEU B 1 120 ? 0.094 16.812 -0.896 1 97.88 120 LEU B N 1
ATOM 2632 C CA . LEU B 1 120 ? 1.34 16.422 -0.237 1 97.88 120 LEU B CA 1
ATOM 2633 C C . LEU B 1 120 ? 2.125 15.438 -1.088 1 97.88 120 LEU B C 1
ATOM 2635 O O . LEU B 1 120 ? 3.314 15.633 -1.344 1 97.88 120 LEU B O 1
ATOM 2639 N N . ALA B 1 121 ? 1.501 14.438 -1.576 1 97.75 121 ALA B N 1
ATOM 2640 C CA . ALA B 1 121 ? 2.164 13.375 -2.32 1 97.75 121 ALA B CA 1
ATOM 2641 C C . ALA B 1 121 ? 2.57 13.844 -3.713 1 97.75 121 ALA B C 1
ATOM 2643 O O . ALA B 1 121 ? 3.744 13.758 -4.086 1 97.75 121 ALA B O 1
ATOM 2644 N N . PHE B 1 122 ? 1.684 14.5 -4.465 1 97.5 122 PHE B N 1
ATOM 2645 C CA . PHE B 1 122 ? 1.872 14.703 -5.898 1 97.5 122 PHE B CA 1
ATOM 2646 C C . PHE B 1 122 ? 2.424 16.094 -6.18 1 97.5 122 PHE B C 1
ATOM 2648 O O . PHE B 1 122 ? 2.785 16.406 -7.32 1 97.5 122 PHE B O 1
ATOM 2655 N N . THR B 1 123 ? 2.467 16.906 -5.219 1 97.81 123 THR B N 1
ATOM 2656 C CA . THR B 1 123 ? 3.064 18.219 -5.434 1 97.81 123 THR B CA 1
ATOM 2657 C C . THR B 1 123 ? 4.332 18.391 -4.605 1 97.81 123 THR B C 1
ATOM 2659 O O . THR B 1 123 ? 5.434 18.469 -5.152 1 97.81 123 THR B O 1
ATOM 2662 N N . ILE B 1 124 ? 4.188 18.266 -3.303 1 98.12 124 ILE B N 1
ATOM 2663 C CA . ILE B 1 124 ? 5.32 18.547 -2.43 1 98.12 124 ILE B CA 1
ATOM 2664 C C . ILE B 1 124 ? 6.359 17.438 -2.537 1 98.12 124 ILE B C 1
ATOM 2666 O O . ILE B 1 124 ? 7.5 17.672 -2.936 1 98.12 124 ILE B O 1
ATOM 2670 N N . ILE B 1 125 ? 5.953 16.203 -2.277 1 98.56 125 ILE B N 1
ATOM 2671 C CA . ILE B 1 125 ? 6.871 15.07 -2.271 1 98.56 125 ILE B CA 1
ATOM 2672 C C . ILE B 1 125 ? 7.375 14.812 -3.689 1 98.56 125 ILE B C 1
ATOM 2674 O O . ILE B 1 125 ? 8.57 14.602 -3.9 1 98.56 125 ILE B O 1
ATOM 2678 N N . TYR B 1 126 ? 6.5 14.836 -4.617 1 98.62 126 TYR B N 1
ATOM 2679 C CA . TYR B 1 126 ? 6.863 14.602 -6.012 1 98.62 126 TYR B CA 1
ATOM 2680 C C . TYR B 1 126 ? 7.93 15.586 -6.469 1 98.62 126 TYR B C 1
ATOM 2682 O O . TYR B 1 126 ? 8.898 15.203 -7.133 1 98.62 126 TYR B O 1
ATOM 2690 N N . ASN B 1 127 ? 7.762 16.844 -6.133 1 98.31 127 ASN B N 1
ATOM 2691 C CA . ASN B 1 127 ? 8.734 17.859 -6.551 1 98.31 127 ASN B CA 1
ATOM 2692 C C . ASN B 1 127 ? 10.086 17.641 -5.879 1 98.31 127 ASN B C 1
ATOM 2694 O O . ASN B 1 127 ? 11.125 17.844 -6.496 1 98.31 127 ASN B O 1
ATOM 2698 N N . LEU B 1 128 ? 10.062 17.281 -4.656 1 98.56 128 LEU B N 1
ATOM 2699 C CA . LEU B 1 128 ? 11.312 16.969 -3.965 1 98.56 128 LEU B CA 1
ATOM 2700 C C . LEU B 1 128 ? 12.008 15.773 -4.602 1 98.56 128 LEU B C 1
ATOM 2702 O O . LEU B 1 128 ? 13.227 15.781 -4.781 1 98.56 128 LEU B O 1
ATOM 2706 N N . LEU B 1 129 ? 11.234 14.734 -4.98 1 98.56 129 LEU B N 1
ATOM 2707 C CA . LEU B 1 129 ? 11.789 13.578 -5.672 1 98.56 129 LEU B CA 1
ATOM 2708 C C . LEU B 1 129 ? 12.359 13.977 -7.027 1 98.56 129 LEU B C 1
ATOM 2710 O O . LEU B 1 129 ? 13.422 13.5 -7.426 1 98.56 129 LEU B O 1
ATOM 2714 N N . LYS B 1 130 ? 11.578 14.805 -7.703 1 98.44 130 LYS B N 1
ATOM 2715 C CA . LYS B 1 130 ? 12.023 15.297 -9.008 1 98.44 130 LYS B CA 1
ATOM 2716 C C . LYS B 1 130 ? 13.359 16.016 -8.891 1 98.44 130 LYS B C 1
ATOM 2718 O O . LYS B 1 130 ? 14.281 15.773 -9.68 1 98.44 130 LYS B O 1
ATOM 2723 N N . ASN B 1 131 ? 13.484 16.922 -7.934 1 98.38 131 ASN B N 1
ATOM 2724 C CA . ASN B 1 131 ? 14.734 17.609 -7.684 1 98.38 131 ASN B CA 1
ATOM 2725 C C . ASN B 1 131 ? 15.875 16.641 -7.398 1 98.38 131 ASN B C 1
ATOM 2727 O O . ASN B 1 131 ? 16.969 16.781 -7.938 1 98.38 131 ASN B O 1
ATOM 2731 N N . ALA B 1 132 ? 15.641 15.688 -6.527 1 98.38 132 ALA B N 1
ATOM 2732 C CA . ALA B 1 132 ? 16.641 14.688 -6.176 1 98.38 132 ALA B CA 1
ATOM 2733 C C . ALA B 1 132 ? 17.109 13.914 -7.406 1 98.38 132 ALA B C 1
ATOM 2735 O O . ALA B 1 132 ? 18.297 13.609 -7.551 1 98.38 132 ALA B O 1
ATOM 2736 N N . LYS B 1 133 ? 16.125 13.562 -8.297 1 98.12 133 LYS B N 1
ATOM 2737 C CA . LYS B 1 133 ? 16.453 12.836 -9.523 1 98.12 133 LYS B CA 1
ATOM 2738 C C . LYS B 1 133 ? 17.312 13.688 -10.453 1 98.12 133 LYS B C 1
ATOM 2740 O O . LYS B 1 133 ? 18.266 13.188 -11.055 1 98.12 133 LYS B O 1
ATOM 2745 N N . GLU B 1 134 ? 16.984 14.93 -10.562 1 97.62 134 GLU B N 1
ATOM 2746 C CA . GLU B 1 134 ? 17.75 15.852 -11.391 1 97.62 134 GLU B CA 1
ATOM 2747 C C . GLU B 1 134 ? 19.188 16 -10.875 1 97.62 134 GLU B C 1
ATOM 2749 O O . GLU B 1 134 ? 20.109 16.203 -11.664 1 97.62 134 GLU B O 1
ATOM 2754 N N . LYS B 1 135 ? 19.344 15.883 -9.594 1 97.44 135 LYS B N 1
ATOM 2755 C CA . LYS B 1 135 ? 20.656 15.969 -8.969 1 97.44 135 LYS B CA 1
ATOM 2756 C C . LYS B 1 135 ? 21.391 14.633 -9.062 1 97.44 135 LYS B C 1
ATOM 2758 O O . LYS B 1 135 ? 22.5 14.484 -8.523 1 97.44 135 LYS B O 1
ATOM 2763 N N . GLY B 1 136 ? 20.781 13.625 -9.625 1 97.31 136 GLY B N 1
ATOM 2764 C CA . GLY B 1 136 ? 21.406 12.328 -9.828 1 97.31 136 GLY B CA 1
ATOM 2765 C C . GLY B 1 136 ? 21.359 11.445 -8.594 1 97.31 136 GLY B C 1
ATOM 2766 O O . GLY B 1 136 ? 22.141 10.5 -8.469 1 97.31 136 GLY B O 1
ATOM 2767 N N . GLN B 1 137 ? 20.422 11.711 -7.676 1 97.69 137 GLN B N 1
ATOM 2768 C CA . GLN B 1 137 ? 20.391 10.984 -6.406 1 97.69 137 GLN B CA 1
ATOM 2769 C C . GLN B 1 137 ? 19.391 9.828 -6.457 1 97.69 137 GLN B C 1
ATOM 2771 O O . GLN B 1 137 ? 19.359 8.992 -5.555 1 97.69 137 GLN B O 1
ATOM 2776 N N . ILE B 1 138 ? 18.578 9.828 -7.461 1 98 138 ILE B N 1
ATOM 2777 C CA . ILE B 1 138 ? 17.594 8.773 -7.66 1 98 138 ILE B CA 1
ATOM 2778 C C . ILE B 1 138 ? 17.953 7.949 -8.898 1 98 138 ILE B C 1
ATOM 2780 O O . ILE B 1 138 ? 18.469 8.492 -9.883 1 98 138 ILE B O 1
ATOM 2784 N N . LEU B 1 139 ? 17.719 6.641 -8.797 1 96.56 139 LEU B N 1
ATOM 2785 C CA . LEU B 1 139 ? 17.984 5.766 -9.93 1 96.56 139 LEU B CA 1
ATOM 2786 C C . LEU B 1 139 ? 17.297 6.273 -11.195 1 96.56 139 LEU B C 1
ATOM 2788 O O . LEU B 1 139 ? 16.141 6.688 -11.148 1 96.56 139 LEU B O 1
ATOM 2792 N N . PRO B 1 140 ? 17.938 6.27 -12.336 1 94.38 140 PRO B N 1
ATOM 2793 C CA . PRO B 1 140 ? 17.453 6.918 -13.555 1 94.38 140 PRO B CA 1
ATOM 2794 C C . PRO B 1 140 ? 16.172 6.285 -14.086 1 94.38 140 PRO B C 1
ATOM 2796 O O . PRO B 1 140 ? 15.328 6.973 -14.672 1 94.38 140 PRO B O 1
ATOM 2799 N N . ASN B 1 141 ? 15.93 5.02 -13.875 1 93.88 141 ASN B N 1
ATOM 2800 C CA . ASN B 1 141 ? 14.797 4.324 -14.477 1 93.88 141 ASN B CA 1
ATOM 2801 C C . ASN B 1 141 ? 13.57 4.355 -13.57 1 93.88 141 ASN B C 1
ATOM 2803 O O . ASN B 1 141 ? 12.531 3.785 -13.898 1 93.88 141 ASN B O 1
ATOM 2807 N N . VAL B 1 142 ? 13.672 5.062 -12.5 1 97.44 142 VAL B N 1
ATOM 2808 C CA . VAL B 1 142 ? 12.547 5.152 -11.57 1 97.44 142 VAL B CA 1
ATOM 2809 C C . VAL B 1 142 ? 11.469 6.07 -12.141 1 97.44 142 VAL B C 1
ATOM 2811 O O . VAL B 1 142 ? 11.766 7.184 -12.578 1 97.44 142 VAL B O 1
ATOM 2814 N N . ASN B 1 143 ? 10.281 5.566 -12.266 1 97.44 143 ASN B N 1
ATOM 2815 C CA . ASN B 1 143 ? 9.117 6.383 -12.602 1 97.44 143 ASN B CA 1
ATOM 2816 C C . ASN B 1 143 ? 8.555 7.082 -11.367 1 97.44 143 ASN B C 1
ATOM 2818 O O . ASN B 1 143 ? 7.906 6.449 -10.531 1 97.44 143 ASN B O 1
ATOM 2822 N N . LEU B 1 144 ? 8.758 8.391 -11.305 1 97.81 144 LEU B N 1
ATOM 2823 C CA . LEU B 1 144 ? 8.453 9.133 -10.094 1 97.81 144 LEU B CA 1
ATOM 2824 C C . LEU B 1 144 ? 6.945 9.18 -9.852 1 97.81 144 LEU B C 1
ATOM 2826 O O . LEU B 1 144 ? 6.496 9.156 -8.703 1 97.81 144 LEU B O 1
ATOM 2830 N N . LYS B 1 145 ? 6.223 9.328 -10.875 1 96.19 145 LYS B N 1
ATOM 2831 C CA . LYS B 1 145 ? 4.77 9.336 -10.727 1 96.19 145 LYS B CA 1
ATOM 2832 C C . LYS B 1 145 ? 4.273 8.023 -10.125 1 96.19 145 LYS B C 1
ATOM 2834 O O . LYS B 1 145 ? 3.436 8.031 -9.227 1 96.19 145 LYS B O 1
ATOM 2839 N N . LEU B 1 146 ? 4.805 6.926 -10.625 1 94.81 146 LEU B N 1
ATOM 2840 C CA . LEU B 1 146 ? 4.422 5.602 -10.148 1 94.81 146 LEU B CA 1
ATOM 2841 C C . LEU B 1 146 ? 4.828 5.41 -8.688 1 94.81 146 LEU B C 1
ATOM 2843 O O . LEU B 1 146 ? 4.051 4.898 -7.887 1 94.81 146 LEU B O 1
ATOM 2847 N N . VAL B 1 147 ? 6.008 5.848 -8.32 1 96.31 147 VAL B N 1
ATOM 2848 C CA . VAL B 1 147 ? 6.488 5.773 -6.945 1 96.31 147 VAL B CA 1
ATOM 2849 C C . VAL B 1 147 ? 5.551 6.562 -6.031 1 96.31 147 VAL B C 1
ATOM 2851 O O . VAL B 1 147 ? 5.168 6.078 -4.961 1 96.31 147 VAL B O 1
ATOM 2854 N N . THR B 1 148 ? 5.238 7.734 -6.461 1 96.31 148 THR B N 1
ATOM 2855 C CA . THR B 1 148 ? 4.363 8.594 -5.672 1 96.31 148 THR B CA 1
ATOM 2856 C C . THR B 1 148 ? 3.004 7.934 -5.457 1 96.31 148 THR B C 1
ATOM 2858 O O . THR B 1 148 ? 2.482 7.922 -4.34 1 96.31 148 THR B O 1
ATOM 2861 N N . GLU B 1 149 ? 2.496 7.352 -6.449 1 92.12 149 GLU B N 1
ATOM 2862 C CA . GLU B 1 149 ? 1.194 6.691 -6.398 1 92.12 149 GLU B CA 1
ATOM 2863 C C . GLU B 1 149 ? 1.24 5.453 -5.508 1 92.12 149 GLU B C 1
ATOM 2865 O O . GLU B 1 149 ? 0.338 5.23 -4.699 1 92.12 149 GLU B O 1
ATOM 2870 N N . LEU B 1 150 ? 2.225 4.688 -5.652 1 91.44 150 LEU B N 1
ATOM 2871 C CA . LEU B 1 150 ? 2.289 3.383 -5 1 91.44 150 LEU B CA 1
ATOM 2872 C C . LEU B 1 150 ? 2.637 3.529 -3.523 1 91.44 150 LEU B C 1
ATOM 2874 O O . LEU B 1 150 ? 2.158 2.758 -2.689 1 91.44 150 LEU B O 1
ATOM 2878 N N . TYR B 1 151 ? 3.432 4.523 -3.217 1 93 151 TYR B N 1
ATOM 2879 C CA . TYR B 1 151 ? 4 4.527 -1.874 1 93 151 TYR B CA 1
ATOM 2880 C C . TYR B 1 151 ? 3.562 5.766 -1.101 1 93 151 TYR B C 1
ATOM 2882 O O . TYR B 1 151 ? 2.971 5.656 -0.025 1 93 151 TYR B O 1
ATOM 2890 N N . PHE B 1 152 ? 3.67 6.891 -1.641 1 95.12 152 PHE B N 1
ATOM 2891 C CA . PHE B 1 152 ? 3.555 8.102 -0.834 1 95.12 152 PHE B CA 1
ATOM 2892 C C . PHE B 1 152 ? 2.102 8.539 -0.724 1 95.12 152 PHE B C 1
ATOM 2894 O O . PHE B 1 152 ? 1.7 9.125 0.283 1 95.12 152 PHE B O 1
ATOM 2901 N N . LEU B 1 153 ? 1.345 8.234 -1.724 1 91.88 153 LEU B N 1
ATOM 2902 C CA . LEU B 1 153 ? -0.065 8.602 -1.666 1 91.88 153 LEU B CA 1
ATOM 2903 C C . LEU B 1 153 ? -0.786 7.824 -0.57 1 91.88 153 LEU B C 1
ATOM 2905 O O . LEU B 1 153 ? -1.722 8.336 0.048 1 91.88 153 LEU B O 1
ATOM 2909 N N . ASN B 1 154 ? -0.318 6.676 -0.241 1 85.44 154 ASN B N 1
ATOM 2910 C CA . ASN B 1 154 ? -1.056 5.789 0.656 1 85.44 154 ASN B CA 1
ATOM 2911 C C . ASN B 1 154 ? -0.456 5.789 2.059 1 85.44 154 ASN B C 1
ATOM 2913 O O . ASN B 1 154 ? -0.968 5.117 2.957 1 85.44 154 ASN B O 1
ATOM 2917 N N . VAL B 1 155 ? 0.562 6.48 2.316 1 90.94 155 VAL B N 1
ATOM 2918 C CA . VAL B 1 155 ? 1.28 6.441 3.586 1 90.94 155 VAL B CA 1
ATOM 2919 C C . VAL B 1 155 ? 0.324 6.77 4.73 1 90.94 155 VAL B C 1
ATOM 2921 O O . VAL B 1 155 ? 0.311 6.082 5.754 1 90.94 155 VAL B O 1
ATOM 2924 N N . GLY B 1 156 ? -0.431 7.766 4.559 1 84.06 156 GLY B N 1
ATOM 2925 C CA . GLY B 1 156 ? -1.373 8.148 5.598 1 84.06 156 GLY B CA 1
ATOM 2926 C C . GLY B 1 156 ? -2.377 7.059 5.922 1 84.06 156 GLY B C 1
ATOM 2927 O O . GLY B 1 156 ? -2.615 6.758 7.094 1 84.06 156 GLY B O 1
ATOM 2928 N N . THR B 1 157 ? -2.898 6.5 4.938 1 84.12 157 THR B N 1
ATOM 2929 C CA . THR B 1 157 ? -3.875 5.434 5.113 1 84.12 157 THR B CA 1
ATOM 2930 C C . THR B 1 157 ? -3.24 4.227 5.793 1 84.12 157 THR B C 1
ATOM 2932 O O . THR B 1 157 ? -3.828 3.639 6.707 1 84.12 157 THR B O 1
ATOM 2935 N N . ILE B 1 158 ? -2.137 3.977 5.367 1 86.56 158 ILE B N 1
ATOM 2936 C CA . ILE B 1 158 ? -1.431 2.834 5.938 1 86.56 158 ILE B CA 1
ATOM 2937 C C . ILE B 1 158 ? -1.114 3.102 7.406 1 86.56 158 ILE B C 1
ATOM 2939 O O . ILE B 1 158 ? -1.339 2.244 8.266 1 86.56 158 ILE B O 1
ATOM 2943 N N . ALA B 1 159 ? -0.7 4.254 7.672 1 85.19 159 ALA B N 1
ATOM 2944 C CA . ALA B 1 159 ? -0.29 4.613 9.023 1 85.19 159 ALA B CA 1
ATOM 2945 C C . ALA B 1 159 ? -1.48 4.609 9.977 1 85.19 159 ALA B C 1
ATOM 2947 O O . ALA B 1 159 ? -1.329 4.324 11.172 1 85.19 159 ALA B O 1
ATOM 2948 N N . PHE B 1 160 ? -2.65 4.828 9.445 1 78.31 160 PHE B N 1
ATOM 2949 C CA . PHE B 1 160 ? -3.82 4.945 10.305 1 78.31 160 PHE B CA 1
ATOM 2950 C C . PHE B 1 160 ? -4.695 3.705 10.211 1 78.31 160 PHE B C 1
ATOM 2952 O O . PHE B 1 160 ? -5.809 3.678 10.742 1 78.31 160 PHE B O 1
ATOM 2959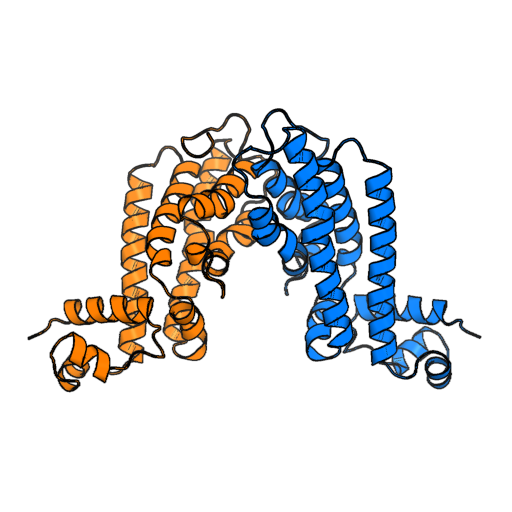 N N . SER B 1 161 ? -4.348 2.756 9.648 1 75.12 161 SER B N 1
ATOM 2960 C CA . SER B 1 161 ? -5.195 1.581 9.477 1 75.12 161 SER B CA 1
ATOM 2961 C C . SER B 1 161 ? -5.648 1.026 10.82 1 75.12 161 SER B C 1
ATOM 2963 O O . SER B 1 161 ? -5.195 1.486 11.875 1 75.12 161 SER B O 1
ATOM 2965 N N . SER B 1 162 ? -6.734 0.28 10.867 1 60.91 162 SER B N 1
ATOM 2966 C CA . SER B 1 162 ? -7.594 -0.13 11.969 1 60.91 162 SER B CA 1
ATOM 2967 C C . SER B 1 162 ? -6.77 -0.511 13.195 1 60.91 162 SER B C 1
ATOM 2969 O O . SER B 1 162 ? -7.125 -0.161 14.328 1 60.91 162 SER B O 1
ATOM 2971 N N . ASP B 1 163 ? -5.711 -1.307 13.078 1 64.44 163 ASP B N 1
ATOM 2972 C CA . ASP B 1 163 ? -5.02 -1.67 14.312 1 64.44 163 ASP B CA 1
ATOM 2973 C C . ASP B 1 163 ? -3.867 -0.711 14.594 1 64.44 163 ASP B C 1
ATOM 2975 O O . ASP B 1 163 ? -3.051 -0.962 15.484 1 64.44 163 ASP B O 1
ATOM 2979 N N . ASN B 1 164 ? -3.945 0.557 14.188 1 72.31 164 ASN B N 1
ATOM 2980 C CA . ASN B 1 164 ? -2.969 1.639 14.266 1 72.31 164 ASN B CA 1
ATOM 2981 C C . ASN B 1 164 ? -1.553 1.104 14.461 1 72.31 164 ASN B C 1
ATOM 2983 O O . ASN B 1 164 ? -1.256 0.478 15.477 1 72.31 164 ASN B O 1
ATOM 2987 N N . LEU B 1 165 ? -0.751 1.235 13.562 1 84.56 165 LEU B N 1
ATOM 2988 C CA . LEU B 1 165 ? 0.671 0.914 13.57 1 84.56 165 LEU B CA 1
ATOM 2989 C C . LEU B 1 165 ? 1.372 1.587 14.75 1 84.56 165 LEU B C 1
ATOM 2991 O O . LEU B 1 165 ? 2.281 1.009 15.352 1 84.56 165 LEU B O 1
ATOM 2995 N N . PHE B 1 166 ? 0.796 2.719 15.234 1 87.69 166 PHE B N 1
ATOM 2996 C CA . PHE B 1 166 ? 1.469 3.533 16.234 1 87.69 166 PHE B CA 1
ATOM 2997 C C . PHE B 1 166 ? 1.253 2.959 17.641 1 87.69 166 PHE B C 1
ATOM 2999 O O . PHE B 1 166 ? 1.96 3.322 18.578 1 87.69 166 PHE B O 1
ATOM 3006 N N . ASN B 1 167 ? 0.229 2.135 17.719 1 86.25 167 ASN B N 1
ATOM 3007 C CA . ASN B 1 167 ? 0.004 1.447 18.984 1 86.25 167 ASN B CA 1
ATOM 3008 C C . ASN B 1 167 ? 0.946 0.259 19.156 1 86.25 167 ASN B C 1
ATOM 3010 O O . ASN B 1 167 ? 1.22 -0.169 20.281 1 86.25 167 ASN B O 1
ATOM 3014 N N . ILE B 1 168 ? 1.466 -0.188 18.078 1 88.88 168 ILE B N 1
ATOM 3015 C CA . ILE B 1 168 ? 2.238 -1.426 18.109 1 88.88 168 ILE B CA 1
ATOM 3016 C C . ILE B 1 168 ? 3.725 -1.11 17.953 1 88.88 168 ILE B C 1
ATOM 3018 O O . ILE B 1 168 ? 4.566 -1.749 18.594 1 88.88 168 ILE B O 1
ATOM 3022 N N . TYR B 1 169 ? 4.031 -0.109 17.188 1 91.56 169 TYR B N 1
ATOM 3023 C CA . TYR B 1 169 ? 5.418 0.236 16.891 1 91.56 169 TYR B CA 1
ATOM 3024 C C . TYR B 1 169 ? 5.707 1.688 17.25 1 91.56 169 TYR B C 1
ATOM 3026 O O . TYR B 1 169 ? 4.805 2.531 17.234 1 91.56 169 TYR B O 1
ATOM 3034 N N . ASP B 1 170 ? 6.988 1.905 17.562 1 91.56 170 ASP B N 1
ATOM 3035 C CA . ASP B 1 170 ? 7.375 3.293 17.812 1 91.56 170 ASP B CA 1
ATOM 3036 C C . ASP B 1 170 ? 7.461 4.07 16.5 1 91.56 170 ASP B C 1
ATOM 3038 O O . ASP B 1 170 ? 7.641 3.48 15.43 1 91.56 170 ASP B O 1
ATOM 3042 N N . SER B 1 171 ? 7.387 5.375 16.531 1 91.31 171 SER B N 1
ATOM 3043 C CA . SER B 1 171 ? 7.332 6.262 15.383 1 91.31 171 SER B CA 1
ATOM 3044 C C . SER B 1 171 ? 8.562 6.102 14.5 1 91.31 171 SER B C 1
ATOM 3046 O O . SER B 1 171 ? 8.469 6.168 13.273 1 91.31 171 SER B O 1
ATOM 3048 N N . ASP B 1 172 ? 9.68 5.883 15.117 1 94.12 172 ASP B N 1
ATOM 3049 C CA . ASP B 1 172 ? 10.922 5.742 14.352 1 94.12 172 ASP B CA 1
ATOM 3050 C C . ASP B 1 172 ? 10.906 4.473 13.508 1 94.12 172 ASP B C 1
ATOM 3052 O O . ASP B 1 172 ? 11.344 4.48 12.359 1 94.12 172 ASP B O 1
ATOM 3056 N N . THR B 1 173 ? 10.398 3.424 14.102 1 95.12 173 THR B N 1
ATOM 3057 C CA . THR B 1 173 ? 10.273 2.166 13.375 1 95.12 173 THR B CA 1
ATOM 3058 C C . THR B 1 173 ? 9.336 2.324 12.18 1 95.12 173 THR B C 1
ATOM 3060 O O . THR B 1 173 ? 9.648 1.875 11.07 1 95.12 173 THR B O 1
ATOM 3063 N N . ILE B 1 174 ? 8.266 2.977 12.406 1 94.31 174 ILE B N 1
ATOM 3064 C CA . ILE B 1 174 ? 7.297 3.203 11.344 1 94.31 174 ILE B CA 1
ATOM 3065 C C . ILE B 1 174 ? 7.914 4.082 10.258 1 94.31 174 ILE B C 1
ATOM 3067 O O . ILE B 1 174 ? 7.809 3.779 9.07 1 94.31 174 ILE B O 1
ATOM 3071 N N . LEU B 1 175 ? 8.562 5.164 10.703 1 96.38 175 LEU B N 1
ATOM 3072 C CA . LEU B 1 175 ? 9.211 6.066 9.766 1 96.38 175 LEU B CA 1
ATOM 3073 C C . LEU B 1 175 ? 10.219 5.32 8.898 1 96.38 175 LEU B C 1
ATOM 3075 O O . LEU B 1 175 ? 10.25 5.492 7.68 1 96.38 175 LEU B O 1
ATOM 3079 N N . LYS B 1 176 ? 11.023 4.492 9.516 1 96.81 176 LYS B N 1
ATOM 3080 C CA . LYS B 1 176 ? 12.039 3.73 8.797 1 96.81 176 LYS B CA 1
ATOM 3081 C C . LYS B 1 176 ? 11.406 2.791 7.777 1 96.81 176 LYS B C 1
ATOM 3083 O O . LYS B 1 176 ? 11.797 2.781 6.605 1 96.81 176 LYS B O 1
ATOM 3088 N N . HIS B 1 177 ? 10.406 2.092 8.109 1 96.12 177 HIS B N 1
ATOM 3089 C CA . HIS B 1 177 ? 9.852 1.031 7.277 1 96.12 177 HIS B CA 1
ATOM 3090 C C . HIS B 1 177 ? 8.922 1.601 6.211 1 96.12 177 HIS B C 1
ATOM 3092 O O . HIS B 1 177 ? 8.805 1.042 5.121 1 96.12 177 HIS B O 1
ATOM 3098 N N . LEU B 1 178 ? 8.312 2.705 6.469 1 95.12 178 LEU B N 1
ATOM 3099 C CA . LEU B 1 178 ? 7.348 3.242 5.516 1 95.12 178 LEU B CA 1
ATOM 3100 C C . LEU B 1 178 ? 8.008 4.27 4.598 1 95.12 178 LEU B C 1
ATOM 3102 O O . LEU B 1 178 ? 7.57 4.457 3.461 1 95.12 178 LEU B O 1
ATOM 3106 N N . ILE B 1 179 ? 9 4.949 5.094 1 97.38 179 ILE B N 1
ATOM 3107 C CA . ILE B 1 179 ? 9.531 6.078 4.344 1 97.38 179 ILE B CA 1
ATOM 3108 C C . ILE B 1 179 ? 10.984 5.809 3.957 1 97.38 179 ILE B C 1
ATOM 3110 O O . ILE B 1 179 ? 11.32 5.746 2.77 1 97.38 179 ILE B O 1
ATOM 3114 N N . VAL B 1 180 ? 11.789 5.547 4.945 1 97.69 180 VAL B N 1
ATOM 3115 C CA . VAL B 1 180 ? 13.234 5.512 4.742 1 97.69 180 VAL B CA 1
ATOM 3116 C C . VAL B 1 180 ? 13.602 4.355 3.816 1 97.69 180 VAL B C 1
ATOM 3118 O O . VAL B 1 180 ? 14.312 4.543 2.828 1 97.69 180 VAL B O 1
ATOM 3121 N N . TYR B 1 181 ? 13.094 3.215 4.098 1 96.62 181 TYR B N 1
ATOM 3122 C CA . TYR B 1 181 ? 13.453 2.055 3.291 1 96.62 181 TYR B CA 1
ATOM 3123 C C . TYR B 1 181 ? 12.914 2.188 1.871 1 96.62 181 TYR B C 1
ATOM 3125 O O . TYR B 1 181 ? 13.555 1.747 0.913 1 96.62 181 TYR B O 1
ATOM 3133 N N . ASN B 1 182 ? 11.719 2.762 1.699 1 95.62 182 ASN B N 1
ATOM 3134 C CA . ASN B 1 182 ? 11.188 3.021 0.366 1 95.62 182 ASN B CA 1
ATOM 3135 C C . ASN B 1 182 ? 12.086 3.965 -0.426 1 95.62 182 ASN B C 1
ATOM 3137 O O . ASN B 1 182 ? 12.383 3.711 -1.594 1 95.62 182 ASN B O 1
ATOM 3141 N N . LEU B 1 183 ? 12.5 4.988 0.207 1 98 183 LEU B N 1
ATOM 3142 C CA . LEU B 1 183 ? 13.391 5.945 -0.447 1 98 183 LEU B CA 1
ATOM 3143 C C . LEU B 1 183 ? 14.734 5.305 -0.767 1 98 183 LEU B C 1
ATOM 3145 O O . LEU B 1 183 ? 15.289 5.516 -1.851 1 98 183 LEU B O 1
ATOM 3149 N N . LYS B 1 184 ? 15.219 4.562 0.171 1 96.69 184 LYS B N 1
ATOM 3150 C CA . LYS B 1 184 ? 16.5 3.891 -0.027 1 96.69 184 LYS B CA 1
ATOM 3151 C C . LYS B 1 184 ? 16.469 2.988 -1.257 1 96.69 184 LYS B C 1
ATOM 3153 O O . LYS B 1 184 ? 17.453 2.871 -1.977 1 96.69 184 LYS B O 1
ATOM 3158 N N . GLY B 1 185 ? 15.367 2.395 -1.535 1 96.56 185 GLY B N 1
ATOM 3159 C CA . GLY B 1 185 ? 15.211 1.474 -2.65 1 96.56 185 GLY B CA 1
ATOM 3160 C C . GLY B 1 185 ? 15.312 2.154 -4.004 1 96.56 185 GLY B C 1
ATOM 3161 O O . GLY B 1 185 ? 15.617 1.508 -5.008 1 96.56 185 GLY B O 1
ATOM 3162 N N . ILE B 1 186 ? 15.086 3.447 -4.043 1 97.56 186 ILE B N 1
ATOM 3163 C CA . ILE B 1 186 ? 15.055 4.121 -5.336 1 97.56 186 ILE B CA 1
ATOM 3164 C C . ILE B 1 186 ? 16.234 5.09 -5.441 1 97.56 186 ILE B C 1
ATOM 3166 O O . ILE B 1 186 ? 16.422 5.738 -6.473 1 97.56 186 ILE B O 1
ATOM 3170 N N . THR B 1 187 ? 17 5.242 -4.387 1 97.12 187 THR B N 1
ATOM 3171 C CA . THR B 1 187 ? 18.125 6.16 -4.379 1 97.12 187 THR B CA 1
ATOM 3172 C C . THR B 1 187 ? 19.391 5.457 -4.84 1 97.12 187 THR B C 1
ATOM 3174 O O . THR B 1 187 ? 19.516 4.238 -4.707 1 97.12 187 THR B O 1
ATOM 3177 N N . VAL B 1 188 ? 20.328 6.23 -5.418 1 94.81 188 VAL B N 1
ATOM 3178 C CA . VAL B 1 188 ? 21.594 5.691 -5.867 1 94.81 188 VAL B CA 1
ATOM 3179 C C . VAL B 1 188 ? 22.438 5.289 -4.66 1 94.81 188 VAL B C 1
ATOM 3181 O O . VAL B 1 188 ? 22.25 5.809 -3.557 1 94.81 188 VAL B O 1
ATOM 3184 N N . LYS B 1 189 ? 23.391 4.379 -4.867 1 90.19 189 LYS B N 1
ATOM 3185 C CA . LYS B 1 189 ? 24.203 3.816 -3.797 1 90.19 189 LYS B CA 1
ATOM 3186 C C . LYS B 1 189 ? 25.078 4.887 -3.146 1 90.19 189 LYS B C 1
ATOM 3188 O O . LYS B 1 189 ? 25.406 4.793 -1.963 1 90.19 189 LYS B O 1
ATOM 3193 N N . GLU B 1 190 ? 25.422 5.883 -3.867 1 91.38 190 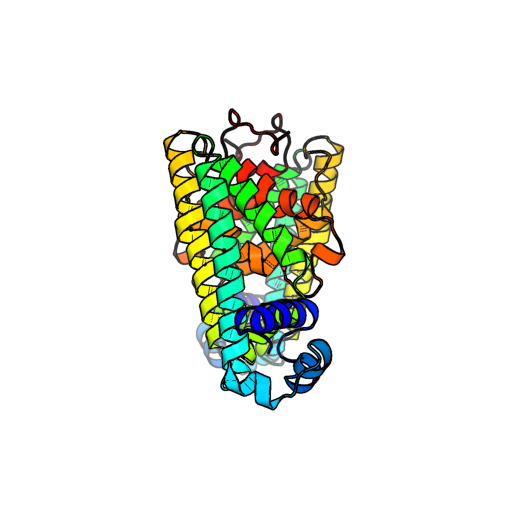GLU B N 1
ATOM 3194 C CA . GLU B 1 190 ? 26.359 6.906 -3.418 1 91.38 190 GLU B CA 1
ATOM 3195 C C . GLU B 1 190 ? 25.688 7.902 -2.479 1 91.38 190 GLU B C 1
ATOM 3197 O O . GLU B 1 190 ? 26.359 8.656 -1.777 1 91.38 190 GLU B O 1
ATOM 3202 N N . TYR B 1 191 ? 24.375 7.922 -2.502 1 94 191 TYR B N 1
ATOM 3203 C CA . TYR B 1 191 ? 23.641 8.859 -1.65 1 94 191 TYR B CA 1
ATOM 3204 C C . TYR B 1 191 ? 23.531 8.328 -0.226 1 94 191 TYR B C 1
ATOM 3206 O O . TYR B 1 191 ? 23.312 7.137 -0.017 1 94 191 TYR B O 1
ATOM 3214 N N . ALA B 1 192 ? 23.75 9.227 0.656 1 91.06 192 ALA B N 1
ATOM 3215 C CA . ALA B 1 192 ? 23.594 8.875 2.062 1 91.06 192 ALA B CA 1
ATOM 3216 C C . ALA B 1 192 ? 23.078 10.062 2.871 1 91.06 192 ALA B C 1
ATOM 3218 O O . ALA B 1 192 ? 23.266 11.219 2.471 1 91.06 192 ALA B O 1
ATOM 3219 N N . ASN B 1 193 ? 22.391 9.812 3.887 1 92.19 193 ASN B N 1
ATOM 3220 C CA . ASN B 1 193 ? 21.984 10.789 4.891 1 92.19 193 ASN B CA 1
ATOM 3221 C C . ASN B 1 193 ? 21.938 10.172 6.285 1 92.19 193 ASN B C 1
ATOM 3223 O O . ASN B 1 193 ? 22.297 9.008 6.469 1 92.19 193 ASN B O 1
ATOM 3227 N N . SER B 1 194 ? 21.5 10.891 7.32 1 91.94 194 SER B N 1
ATOM 3228 C CA . SER B 1 194 ? 21.562 10.453 8.711 1 91.94 194 SER B CA 1
ATOM 3229 C C . SER B 1 194 ? 20.578 9.312 8.969 1 91.94 194 SER B C 1
ATOM 3231 O O . SER B 1 194 ? 20.734 8.562 9.938 1 91.94 194 SER B O 1
ATOM 3233 N N . TYR B 1 195 ? 19.547 9.117 8.125 1 93.56 195 TYR B N 1
ATOM 3234 C CA . TYR B 1 195 ? 18.547 8.094 8.352 1 93.56 195 TYR B CA 1
ATOM 3235 C C . TYR B 1 195 ? 18.875 6.82 7.578 1 93.56 195 TYR B C 1
ATOM 3237 O O . TYR B 1 195 ? 18.266 5.773 7.809 1 93.56 195 TYR B O 1
ATOM 3245 N N . TYR B 1 196 ? 19.719 6.902 6.527 1 87.75 196 TYR B N 1
ATOM 3246 C CA . TYR B 1 196 ? 20.125 5.734 5.762 1 87.75 196 TYR B CA 1
ATOM 3247 C C . TYR B 1 196 ? 21.094 4.875 6.559 1 87.75 196 TYR B C 1
ATOM 3249 O O . TYR B 1 196 ? 21.25 3.682 6.277 1 87.75 196 TYR B O 1
ATOM 3257 N N . ASN B 1 197 ? 21.734 5.379 7.629 1 71.25 197 ASN B N 1
ATOM 3258 C CA . ASN B 1 197 ? 22.781 4.711 8.398 1 71.25 197 ASN B CA 1
ATOM 3259 C C . ASN B 1 197 ? 22.188 3.803 9.477 1 71.25 197 ASN B C 1
ATOM 3261 O O . ASN B 1 197 ? 21.156 4.117 10.055 1 71.25 197 ASN B O 1
#

Foldseek 3Di:
DQDLVNLLVLLLLCCQQPNLVPDDLCNSCVVVVHDSVVVCVNPVDSLRSLLVSLVVVLVVLVVVLVVLCVVPVPALLVSQLVSVLVVVVVNLNGALNNQVVCVPPHVNSNVVNLVSLCCCLVPVNLVSVVVCVVVVFFAVPDDSVVLSVPARSCLVVVCRDDVHPVVVDPSLVSSCVRRVVSRVVGTDPPDDDPSVD/DQDLVNLLVLLLLCCQQPNLVPDDLCNSCVVVVHDSVVVCVNPVDSLRSLLVSLVVVLVVLVVVLVVLCVVPVPQLLVSQLVSVLVVVVVNLNGALNNQVVCVPPHVNSNVVNLVSLCCCLVPRNLVSVVVCVVVVFFAVPDDSVVLSVPARSCLSVVCSDDVHPVVVDPSLVSSCVRRVVSRVVGTDPPDDDPSVD

Nearest PDB structures (foldseek):
  4yze-assembly2_B  TM=7.711E-01  e=9.449E-05  Escherichia coli K-12
  3vib-assembly1_B  TM=6.815E-01  e=4.204E-04  Neisseria gonorrhoeae
  3anp-assembly2_B  TM=5.850E-01  e=1.092E-04  Thermus thermophilus
  5wm9-assembly1_A  TM=6.121E-01  e=5.889E-04  Mycobacterium tuberculosis H37Rv
  2gfn-assembly1_A  TM=6.504E-01  e=1.049E-03  Rhodococcus jostii RHA1

Radius of gyration: 24.99 Å; Cα contacts (8 Å, |Δi|>4): 434; chains: 2; bounding box: 54×70×59 Å

InterPro domains:
  IPR001647 DNA-binding HTH domain, TetR-type [PF00440] (8-51)
  IPR001647 DNA-binding HTH domain, TetR-type [PR00455] (7-20)
  IPR001647 DNA-binding HTH domain, TetR-type [PR00455] (28-51)
  IPR001647 DNA-binding HTH domain, TetR-type [PS50977] (1-61)
  IPR009057 Homedomain-like superfamily [SSF46689] (3-62)

Secondary structure (DSSP, 8-state):
---HHHHHHHHHHHHHHH-TTT--HHHHHHHHTS-HHHHHHH-SSHHHHHHHHHHHHHHHHHHHHHHHHHHTTT-HHHHHHHHHHHHHHHHTT--HHHHHHHHHH-HHHHHHHHHHHHHIIIIIIHHHHHHHHHTT-B-TT--HHHHIIIIITTHHHHHT-TT-HHHHS-HHHHHIIIIIHHHHHHB-TT---TTT-/---HHHHHHHHHHHHHHH-TTT--HHHHHHHHTS-HHHHHHH-SSHHHHHHHHHHHHHHHHHHHHHHHHHHTTT-HHHHHHHHHHHHHHHHTT--HHHHHHHHHH-HHHHHHHHHHHHHIIIIIIHHHHHHHHHTT-B-TT--HHHHIIIIITTHHHHHTSTT-HHHHS-HHHHHIIIIIHHHHHHB-TT---TTT-

Sequence (394 aa):
MITKKELLECAKANFTKFGSKRITLDELAKTLGISKKTIYVHFKNKETLVNKSVTSLINDYKLDINEIVKNNLNDDILTIILIYKRGFEYLRYFKPSFIFGLKKYYPKAHTTFYNFRHELAFTIIYNLLKNAKEKGQILPNVNLKLVTELYFLNVGTIAFSSDNLFNIYDSDTILKHLIVYNLKGITVKEYANSYYNMITKKELLECAKANFTKFGSKRITLDELAKTLGISKKTIYVHFKNKETLVNKSVTSLINDYKLDINEIVKNNLNDDILTIILIYKRGFEYLRYFKPSFIFGLKKYYPKAHTTFYNFRHELAFTIIYNLLKNAKEKGQILPNVNLKLVTELYFLNVGTIAFSSDNLFNIYDSDTILKHLIVYNLKGITVKEYANSYYN